Protein 9PMM (pdb70)

GO terms:
  GO:0005515 protein binding (F, IPI)
  GO:0003730 mRNA 3'-UTR binding (F, IDA)

Nearest PDB structures (foldseek):
  6pun-assembly2_C  TM=9.289E-01  e=3.480E-25  Caenorhabditis elegans
  3v71-assembly1_A  TM=9.379E-01  e=2.360E-24  Caenorhabditis elegans
  3q0o-assembly2_B  TM=8.577E-01  e=6.889E-13  Homo sapiens
  3bx2-assembly2_B  TM=8.841E-01  e=5.537E-11  Saccharomyces cerevisiae
  5ykh-assembly1_A  TM=5.245E-01  e=1.943E-12  Homo sapiens

B-factor: mean 30.26, std 12.67, range [11.92, 91.02]

Organism: Caenorhabditis elegans (NCBI:txid6239)

Secondary structure (DSSP, 8-state):
-HHHHHHHHHTT-HHHHHTSHHHHHHHHHSS-S-TT-HHHHHHHHHHHSSHHHHHHHHTSTTHHHHHHHHHHT--HHHHHHHHHHHHTTHHHHHHSTTHHHHHHHHHHHS-HHHHHHHHGGGTTS-HHHHHTSTTHHHHHHHHHHHS-GGGGHHHHHHHTSHHHHHHHHTSTTHHHHHHHHHHHHTS--TTS-HHHHHHHHHHHHHHHHHTHHHHHTSTTTHHHHHHHHTT-GGGHHHHHHHIIIIIHHHHHHHHTSTTHHHHHHHHHHHS-HHHHHHHHHHHHHS--SSTTT-SSTHHHHTTSTTHHHHHHHHHHHHHHHTT-SSHHHHHHHHHHHHHHHHHHHHTHHHHTTSHHHHHHHHHHHT-

Solvent-accessible surface area: 17732 Å² total; per-residue (Å²): 96,76,119,36,16,88,56,0,18,85,100,92,21,4,64,127,48,0,49,70,106,112,10,2,135,34,0,41,127,68,5,28,65,99,41,123,52,76,31,0,84,100,0,15,49,47,0,16,112,59,104,74,65,0,25,64,2,0,46,42,123,53,0,5,104,0,0,30,63,0,3,90,14,19,61,84,129,13,16,85,67,0,0,80,17,1,11,80,49,8,46,89,6,0,42,48,167,17,0,3,145,0,2,30,28,0,4,91,84,10,61,63,138,27,0,26,83,0,1,62,75,1,128,141,43,145,1,39,129,0,0,60,21,115,29,0,3,92,0,0,39,53,2,1,115,56,11,40,2,73,5,0,35,18,1,1,87,44,1,41,71,43,96,29,0,41,117,0,0,50,32,125,60,0,9,150,1,0,42,5,0,1,53,14,0,35,71,96,43,193,97,53,80,143,127,60,13,22,105,9,9,86,41,2,0,32,1,0,14,141,22,9,68,92,0,0,43,27,82,51,0,4,126,1,0,25,46,0,2,116,35,10,141,65,12,20,77,22,32,29,54,0,0,53,133,1,0,19,118,49,5,25,73,10,0,57,79,112,62,0,4,91,0,0,41,12,0,1,106,54,11,59,56,118,0,1,14,55,0,0,77,64,1,20,146,26,193,27,50,138,99,153,108,19,73,5,1,0,31,35,0,0,58,42,130,61,0,4,118,0,0,39,29,0,2,86,16,0,49,113,10,84,123,33,233,50,149,151,50,23,112,55,18,19,102,12,21,103,85,0,58,10,9,4,113,158,41,26,154,113,2,80,170,104,90,30,0,100,119,0,45,106,37,20,82,97,112

Sequence (367 aa):
DSVTLQDVLANDALVEFATDKNGCRFLQEHYPTENDNDVHQKLFRKLVEDRR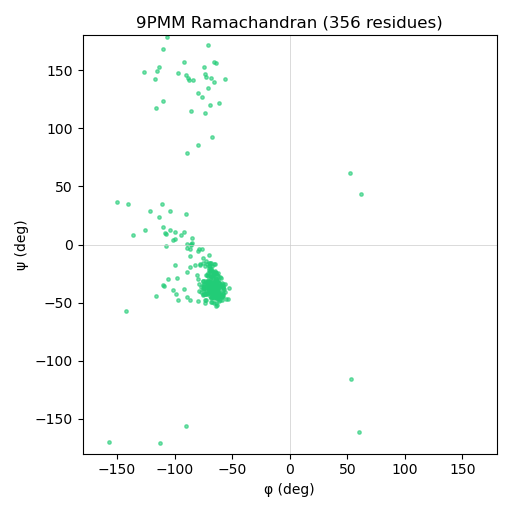AIFLSLCSNMFGNFFVQRVLECSNTEEQEILTEHLATDLYNLCLDKSACRVIQLAIQKLDVHLATRLSLELRDTHLVRLSIDQNGNHVIQKIVKTLPVSSWTFLVDFFADDDNLIHVCQDKYGCRVIQSSTVETLSTDQYAQCYQHRVILLRSLMAGVTRNCTQLASNEFANYVVQHVIKCGDALAVYRDIIIEQCLLQNLLSMSQEKYASHVVEVAFECCAPYRLVAEMMNEIFEGYIPHPDTNRDALDILLFHQYGNYVVQQMIQTCVLGQNARDQKQSEMYGMWLEKIHGRVMRNAHRLERFSSGKKIIEALQSM

Structure (mmCIF, N/CA/C/O backbone):
data_9PMM
#
_entry.id   9PMM
#
_cell.length_a   158.328
_cell.length_b   158.328
_cell.length_c   40.500
_cell.angle_alpha   90.000
_cell.angle_beta   90.000
_cell.angle_gamma   120.000
#
_symmetry.space_group_name_H-M   'P 61'
#
loop_
_entity.id
_entity.type
_entity.pdbx_description
1 polymer 'PUM-HD domain-containing protein'
2 polymer 'RNA I-1'
3 non-polymer GLYCEROL
4 water water
#
loop_
_atom_site.group_PDB
_atom_site.id
_atom_site.type_symbol
_atom_site.label_atom_id
_atom_site.label_alt_id
_atom_site.label_comp_id
_atom_site.label_asym_id
_atom_site.label_entity_id
_atom_site.label_seq_id
_atom_site.pdbx_PDB_ins_code
_atom_site.Cartn_x
_atom_site.Cartn_y
_atom_site.Cartn_z
_atom_site.occupancy
_atom_site.B_iso_or_equiv
_atom_site.auth_seq_id
_atom_site.auth_comp_id
_atom_site.auth_asym_id
_atom_site.auth_atom_id
_atom_site.pdbx_PDB_model_num
ATOM 1 N N . ASP A 1 10 ? -57.62586 9.24789 28.15999 1.000 52.41355 133 ASP A N 1
ATOM 2 C CA . ASP A 1 10 ? -57.48335 7.89294 28.67878 1.000 67.56194 133 ASP A CA 1
ATOM 3 C C . ASP A 1 10 ? -56.02052 7.54431 28.97502 1.000 73.93535 133 ASP A C 1
ATOM 4 O O . ASP A 1 10 ? -55.12262 7.81812 28.17102 1.000 66.13642 133 ASP A O 1
ATOM 9 N N . SER A 1 11 ? -55.79237 6.92566 30.13546 1.000 65.97123 134 SER A N 1
ATOM 10 C CA . SER A 1 11 ? -54.44457 6.60201 30.58139 1.000 66.86126 134 SER A CA 1
ATOM 11 C C . SER A 1 11 ? -53.95835 5.23707 30.11033 1.000 61.38529 134 SER A C 1
ATOM 12 O O . SER A 1 11 ? -52.74161 5.02922 30.04301 1.000 69.76704 134 SER A O 1
ATOM 15 N N . VAL A 1 12 ? -54.87006 4.30477 29.80550 1.000 65.68170 135 VAL A N 1
ATOM 16 C CA . VAL A 1 12 ? -54.47947 3.01937 29.22075 1.000 67.17911 135 VAL A CA 1
ATOM 17 C C . VAL A 1 12 ? -53.83222 3.24012 27.85989 1.000 66.00342 135 VAL A C 1
ATOM 18 O O . VAL A 1 12 ? -52.82163 2.60625 27.51765 1.000 62.29685 135 VAL A O 1
ATOM 22 N N . THR A 1 13 ? -54.37714 4.18540 27.08933 1.000 63.10765 136 THR A N 1
ATOM 23 C CA . THR A 1 13 ? -53.81455 4.52682 25.78885 1.000 60.45182 136 THR A CA 1
ATOM 24 C C . THR A 1 13 ? -52.43349 5.16016 25.92506 1.000 57.95330 136 THR A C 1
ATOM 25 O O . THR A 1 13 ? -51.51569 4.81702 25.16928 1.000 53.75906 136 THR A O 1
ATOM 29 N N . LEU A 1 14 ? -52.26123 6.05635 26.90662 1.000 62.23003 137 LEU A N 1
ATOM 30 C CA . LEU A 1 14 ? -50.96942 6.70696 27.12292 1.000 51.51390 137 LEU A CA 1
ATOM 31 C C . LEU A 1 14 ? -49.89970 5.71047 27.55409 1.000 60.97101 137 LEU A C 1
ATOM 32 O O . LEU A 1 14 ? -48.76500 5.76929 27.06829 1.000 52.76505 137 LEU A O 1
ATOM 37 N N . GLN A 1 15 ? -50.24540 4.77120 28.44114 1.000 61.95120 138 GLN A N 1
ATOM 38 C CA . GLN A 1 15 ? -49.25999 3.78518 28.87564 1.000 58.84059 138 GLN A CA 1
ATOM 39 C C . GLN A 1 15 ? -48.92777 2.78898 27.77083 1.000 58.37315 138 GLN A C 1
ATOM 40 O O . GLN A 1 15 ? -47.78768 2.31791 27.69331 1.000 49.33915 138 GLN A O 1
ATOM 46 N N . ASP A 1 16 ? -49.89675 2.47082 26.90380 1.000 62.09157 139 ASP A N 1
ATOM 47 C CA . ASP A 1 16 ? -49.62527 1.58605 25.77307 1.000 53.33310 139 ASP A CA 1
ATOM 48 C C . ASP A 1 16 ? -48.69889 2.25408 24.76270 1.000 58.88267 139 ASP A C 1
ATOM 49 O O . ASP A 1 16 ? -47.85229 1.58586 24.15398 1.000 58.13493 139 ASP A O 1
ATOM 54 N N . VAL A 1 17 ? -48.85652 3.56740 24.56233 1.000 53.32478 140 VAL A N 1
ATOM 55 C CA . VAL A 1 17 ? -47.91945 4.31924 23.73039 1.000 50.30984 140 VAL A CA 1
ATOM 56 C C . VAL A 1 17 ? -46.52940 4.30038 24.35890 1.000 56.72607 140 VAL A C 1
ATOM 57 O O . VAL A 1 17 ? -45.51827 4.10002 23.67076 1.000 50.51964 140 VAL A O 1
ATOM 61 N N . LEU A 1 18 ? -46.46606 4.43683 25.68629 1.000 54.24677 141 LEU A N 1
ATOM 62 C CA . LEU A 1 18 ? -45.18509 4.54840 26.37719 1.000 63.73655 141 LEU A CA 1
ATOM 63 C C . LEU A 1 18 ? -44.51098 3.19123 26.56746 1.000 61.39149 141 LEU A C 1
ATOM 64 O O . LEU A 1 18 ? -43.32083 3.03850 26.26915 1.000 62.00834 141 LEU A O 1
ATOM 69 N N . ALA A 1 19 ? -45.24717 2.19488 27.06977 1.000 57.54691 142 ALA A N 1
ATOM 70 C CA . ALA A 1 19 ? -44.61278 0.92196 27.40032 1.000 65.19377 142 ALA A CA 1
ATOM 71 C C . ALA A 1 19 ? -44.37441 0.05567 26.17276 1.000 64.65286 142 ALA A C 1
ATOM 72 O O . ALA A 1 19 ? -43.37099 -0.66485 26.11816 1.000 67.73970 142 ALA A O 1
ATOM 74 N N . ASN A 1 20 ? -45.26466 0.11535 25.18335 1.000 66.25001 143 ASN A N 1
ATOM 75 C CA . ASN A 1 20 ? -45.19777 -0.76347 24.02365 1.000 68.44513 143 ASN A CA 1
ATOM 76 C C . ASN A 1 20 ? -44.67523 -0.07225 22.76743 1.000 64.61439 143 ASN A C 1
ATOM 77 O O . ASN A 1 20 ? -44.82496 -0.63055 21.67337 1.000 57.82081 143 ASN A O 1
ATOM 82 N N . ASP A 1 21 ? -44.10139 1.13453 22.90411 1.000 53.58269 144 ASP A N 1
ATOM 83 C CA . ASP A 1 21 ? -43.36129 1.83237 21.84099 1.000 51.97089 144 ASP A CA 1
ATOM 84 C C . ASP A 1 21 ? -44.24092 2.13916 20.62649 1.000 45.92731 144 ASP A C 1
ATOM 85 O O . ASP A 1 21 ? -43.82796 1.96231 19.47883 1.000 48.03592 144 ASP A O 1
ATOM 90 N N . ALA A 1 22 ? -45.46476 2.60540 20.87405 1.000 41.62877 145 ALA A N 1
ATOM 91 C CA . ALA A 1 22 ? -46.44994 2.78484 19.81419 1.000 41.59163 145 ALA A CA 1
ATOM 92 C C . ALA A 1 22 ? -46.63926 4.24860 19.41616 1.000 39.74368 145 ALA A C 1
ATOM 93 O O . ALA A 1 22 ? -47.71890 4.63015 18.96037 1.000 35.45178 145 ALA A O 1
ATOM 95 N N . LEU A 1 23 ? -45.60346 5.07919 19.56258 1.000 39.61843 146 LEU A N 1
ATOM 96 C CA . LEU A 1 23 ? -45.78411 6.51174 19.32782 1.000 41.04468 146 LEU A CA 1
ATOM 97 C C . LEU A 1 23 ? -45.88501 6.83504 17.83908 1.000 33.22996 146 LEU A C 1
ATOM 98 O O . LEU A 1 23 ? -46.68242 7.69806 17.44338 1.000 29.51071 146 LEU A O 1
ATOM 103 N N . VAL A 1 24 ? -45.09406 6.14065 17.01211 1.000 29.57877 147 VAL A N 1
ATOM 104 C CA . VAL A 1 24 ? -45.11480 6.34361 15.56303 1.000 32.07237 147 VAL A CA 1
ATOM 105 C C . VAL A 1 24 ? -46.47082 5.96158 14.98717 1.000 32.01073 147 VAL A C 1
ATOM 106 O O . VAL A 1 24 ? -46.98788 6.63110 14.08318 1.000 35.31758 147 VAL A O 1
ATOM 110 N N . GLU A 1 25 ? -47.08550 4.90685 15.53016 1.000 36.81793 148 GLU A N 1
ATOM 111 C CA . GLU A 1 25 ? -48.38283 4.45997 15.03280 1.000 36.69037 148 GLU A CA 1
ATOM 112 C C . GLU A 1 25 ? -49.46533 5.49977 15.28638 1.000 29.37155 148 GLU A C 1
ATOM 113 O O . GLU A 1 25 ? -50.29901 5.76065 14.41225 1.000 31.87760 148 GLU A O 1
ATOM 119 N N . PHE A 1 26 ? -49.44236 6.12958 16.45817 1.000 29.55459 149 PHE A N 1
ATOM 120 C CA . PHE A 1 26 ? -50.44170 7.14411 16.77420 1.000 30.86533 149 PHE A CA 1
ATOM 121 C C . PHE A 1 26 ? -50.16462 8.45234 16.04328 1.000 35.73583 149 PHE A C 1
ATOM 122 O O . PHE A 1 26 ? -51.09072 9.07349 15.51119 1.000 32.35881 149 PHE A O 1
ATOM 130 N N . ALA A 1 27 ? -48.89596 8.87408 15.99759 1.000 33.18273 150 ALA A N 1
ATOM 131 C CA . ALA A 1 27 ? -48.56762 10.18845 15.45949 1.000 29.45840 150 ALA A CA 1
ATOM 132 C C . ALA A 1 27 ? -48.75241 10.25314 13.94446 1.000 30.86284 150 ALA A C 1
ATOM 133 O O . ALA A 1 27 ? -49.03942 11.32845 13.41177 1.000 32.69308 150 ALA A O 1
ATOM 135 N N . THR A 1 28 ? -48.63281 9.12583 13.23874 1.000 30.19485 151 THR A N 1
ATOM 136 C CA . THR A 1 28 ? -48.84474 9.09982 11.79549 1.000 25.06387 151 THR A CA 1
ATOM 137 C C . THR A 1 28 ? -50.27847 8.76919 11.42177 1.000 29.63505 151 THR A C 1
ATOM 138 O O . THR A 1 28 ? -50.56487 8.52370 10.24877 1.000 30.17293 151 THR A O 1
ATOM 142 N N . ASP A 1 29 ? -51.17817 8.76196 12.38596 1.000 32.28891 152 ASP A N 1
ATOM 143 C CA . ASP A 1 29 ? -52.59613 8.57431 12.14823 1.000 33.46888 152 ASP A CA 1
ATOM 144 C C . ASP A 1 29 ? -53.29784 9.84780 12.58807 1.000 31.11415 152 ASP A C 1
ATOM 145 O O . ASP A 1 29 ? -52.89725 10.45357 13.58537 1.000 31.60275 152 ASP A O 1
ATOM 150 N N . LYS A 1 30 ? -54.33488 10.25625 11.84623 1.000 30.34926 153 LYS A N 1
ATOM 151 C CA . LYS A 1 30 ? -54.94794 11.56200 12.08666 1.000 33.88781 153 LYS A CA 1
ATOM 152 C C . LYS A 1 30 ? -55.62362 11.62560 13.45241 1.000 34.42331 153 LYS A C 1
ATOM 153 O O . LYS A 1 30 ? -55.35657 12.53950 14.24122 1.000 37.50647 153 LYS A O 1
ATOM 159 N N . ASN A 1 31 ? -56.46457 10.63912 13.77197 1.000 37.02548 154 ASN A N 1
ATOM 160 C CA . ASN A 1 31 ? -57.12754 10.64506 15.07100 1.000 35.82012 154 ASN A CA 1
ATOM 161 C C . ASN A 1 31 ? -56.18625 10.24626 16.19865 1.000 33.82239 154 ASN A C 1
ATOM 162 O O . ASN A 1 31 ? -56.34079 10.73403 17.32576 1.000 37.13454 154 ASN A O 1
ATOM 167 N N . GLY A 1 32 ? -55.21128 9.37875 15.91924 1.000 33.15977 155 GLY A N 1
ATOM 168 C CA . GLY A 1 32 ? -54.20915 9.06369 16.92441 1.000 34.58838 155 GLY A CA 1
ATOM 169 C C . GLY A 1 32 ? -53.35147 10.26057 17.28555 1.000 32.59075 155 GLY A C 1
ATOM 170 O O . GLY A 1 32 ? -53.00045 10.45570 18.45462 1.000 33.12231 155 GLY A O 1
ATOM 171 N N . CYS A 1 33 ? -53.02636 11.09708 16.29506 1.000 34.60367 156 CYS A N 1
ATOM 172 C CA . CYS A 1 33 ? -52.21848 12.27428 16.58752 1.000 31.18001 156 CYS A CA 1
ATOM 173 C C . CYS A 1 33 ? -53.02974 13.36201 17.27821 1.000 32.34393 156 CYS A C 1
ATOM 174 O O . CYS A 1 33 ? -52.49062 14.07580 18.13345 1.000 33.59427 156 CYS A O 1
ATOM 177 N N . ARG A 1 34 ? -54.31442 13.50312 16.92450 1.000 29.81768 157 ARG A N 1
ATOM 178 C CA . ARG A 1 34 ? -55.19571 14.41303 17.65423 1.000 35.00720 157 ARG A CA 1
ATOM 179 C C . ARG A 1 34 ? -55.33684 14.00583 19.11463 1.000 39.31239 157 ARG A C 1
ATOM 180 O O . ARG A 1 34 ? -55.47583 14.87167 19.98385 1.000 41.24389 157 ARG A O 1
ATOM 188 N N . PHE A 1 35 ? -55.29153 12.69856 19.40150 1.000 45.25650 158 PHE A N 1
ATOM 189 C CA . PHE A 1 35 ? -55.26322 12.24268 20.78682 1.000 39.90675 158 PHE A CA 1
ATOM 190 C C . PHE A 1 35 ? -53.98348 12.68146 21.48200 1.000 40.21326 158 PHE A C 1
ATOM 191 O O . PHE A 1 35 ? -54.02199 13.13213 22.63266 1.000 43.74658 158 PHE A O 1
ATOM 199 N N . LEU A 1 36 ? -52.83751 12.52861 20.80708 1.000 37.54826 159 LEU A N 1
ATOM 200 C CA . LEU A 1 36 ? -51.55180 12.85247 21.42018 1.000 32.63909 159 LEU A CA 1
ATOM 201 C C . LEU A 1 36 ? -51.42467 14.33919 21.72836 1.000 42.37722 159 LEU A C 1
ATOM 202 O O . LEU A 1 36 ? -50.82021 14.70282 22.73876 1.000 44.05091 159 LEU A O 1
ATOM 207 N N . GLN A 1 37 ? -52.00253 15.20467 20.88887 1.000 41.53003 160 GLN A N 1
ATOM 208 C CA . GLN A 1 37 ? -51.92482 16.64287 21.12935 1.000 41.32479 160 GLN A CA 1
ATOM 209 C C . GLN A 1 37 ? -52.79016 17.05729 22.30978 1.000 46.33603 160 GLN A C 1
ATOM 210 O O . GLN A 1 37 ? -52.42059 17.95836 23.07175 1.000 45.31696 160 GLN A O 1
ATOM 216 N N . GLU A 1 38 ? -53.94416 16.41094 22.47586 1.000 49.95632 161 GLU A N 1
ATOM 217 C CA . GLU A 1 38 ? -54.87505 16.79618 23.52916 1.000 50.66989 161 GLU A CA 1
ATOM 218 C C . GLU A 1 38 ? -54.48271 16.22962 24.88837 1.000 49.20099 161 GLU A C 1
ATOM 219 O O . GLU A 1 38 ? -54.81472 16.82395 25.91898 1.000 62.42045 161 GLU A O 1
ATOM 225 N N . HIS A 1 39 ? -53.77086 15.10505 24.91953 1.000 47.19405 162 HIS A N 1
ATOM 226 C CA . HIS A 1 39 ? -53.44305 14.43121 26.16843 1.000 45.91229 162 HIS A CA 1
ATOM 227 C C . HIS A 1 39 ? -51.95889 14.52250 26.49986 1.000 54.39345 162 HIS A C 1
ATOM 228 O O . HIS A 1 39 ? -51.46564 13.77773 27.35458 1.000 55.21906 162 HIS A O 1
ATOM 235 N N . TYR A 1 40 ? -51.23980 15.42205 25.83408 1.000 47.58661 163 TYR A N 1
ATOM 236 C CA . TYR A 1 40 ? -49.87078 15.74596 26.20406 1.000 41.92761 163 TYR A CA 1
ATOM 237 C C . TYR A 1 40 ? -49.91510 16.81635 27.28488 1.000 48.42266 163 TYR A C 1
ATOM 238 O O . TYR A 1 40 ? -50.41472 17.91974 27.02261 1.000 54.29127 163 TYR A O 1
ATOM 247 N N . PRO A 1 41 ? -49.46555 16.53383 28.50785 1.000 49.12696 164 PRO A N 1
ATOM 248 C CA . PRO A 1 41 ? -49.53495 17.55332 29.56361 1.000 47.55169 164 PRO A CA 1
ATOM 249 C C . PRO A 1 41 ? -48.52460 18.65916 29.30333 1.000 48.69797 164 PRO A C 1
ATOM 250 O O . PRO A 1 41 ? -47.36884 18.39837 28.95862 1.000 49.37980 164 PRO A O 1
ATOM 254 N N . THR A 1 42 ? -48.98077 19.90243 29.45695 1.000 45.67343 165 THR A N 1
ATOM 255 C CA . THR A 1 42 ? -48.12255 21.05259 29.22202 1.000 44.73537 165 THR A CA 1
ATOM 256 C C . THR A 1 42 ? -47.03042 21.18841 30.27603 1.000 52.00456 165 THR A C 1
ATOM 257 O O . THR A 1 42 ? -45.98988 21.79531 29.99708 1.000 53.33642 165 THR A O 1
ATOM 261 N N . GLU A 1 43 ? -47.22893 20.61887 31.46202 1.000 45.55885 166 GLU A N 1
ATOM 262 C CA . GLU A 1 43 ? -46.28230 20.78627 32.55588 1.000 48.69788 166 GLU A CA 1
ATOM 263 C C . GLU A 1 43 ? -45.05498 19.91412 32.32762 1.000 45.02070 166 GLU A C 1
ATOM 264 O O . GLU A 1 43 ? -45.16537 18.70277 32.11833 1.000 41.86616 166 GLU A O 1
ATOM 270 N N . ASN A 1 44 ? -43.88094 20.53807 32.37392 1.000 41.20344 167 ASN A N 1
ATOM 271 C CA . ASN A 1 44 ? -42.64836 19.82468 32.07545 1.000 49.20464 167 ASN A CA 1
ATOM 272 C C . ASN A 1 44 ? -42.23209 18.87011 33.19051 1.000 51.75942 167 ASN A C 1
ATOM 273 O O . ASN A 1 44 ? -41.42812 17.96681 32.93970 1.000 48.06371 167 ASN A O 1
ATOM 278 N N . ASP A 1 45 ? -42.76033 19.03678 34.40486 1.000 54.77797 168 ASP A N 1
ATOM 279 C CA . ASP A 1 45 ? -42.48262 18.11542 35.50192 1.000 56.03573 168 ASP A CA 1
ATOM 280 C C . ASP A 1 45 ? -43.46939 16.95278 35.56297 1.000 55.26848 168 ASP A C 1
ATOM 281 O O . ASP A 1 45 ? -43.31908 16.07153 36.41623 1.000 59.53964 168 ASP A O 1
ATOM 286 N N . ASN A 1 46 ? -44.46677 16.93582 34.68415 1.000 49.97461 169 ASN A N 1
ATOM 287 C CA . ASN A 1 46 ? -45.39278 15.81736 34.59703 1.000 43.84541 169 ASN A CA 1
ATOM 288 C C . ASN A 1 46 ? -44.67611 14.58080 34.05734 1.000 53.37921 169 ASN A C 1
ATOM 289 O O . ASN A 1 46 ? -43.81263 14.67495 33.18090 1.000 49.35535 169 ASN A O 1
ATOM 294 N N . ASP A 1 47 ? -45.04421 13.41008 34.58305 1.000 53.71244 170 ASP A N 1
ATOM 295 C CA . ASP A 1 47 ? -44.32810 12.18515 34.23344 1.000 53.33805 170 ASP A CA 1
ATOM 296 C C . ASP A 1 47 ? -44.72221 11.66641 32.85359 1.000 49.97568 170 ASP A C 1
ATOM 297 O O . ASP A 1 47 ? -43.87618 11.12890 32.12952 1.000 45.39745 170 ASP A O 1
ATOM 302 N N . VAL A 1 48 ? -45.99853 11.80998 32.48233 1.000 50.70863 171 VAL A N 1
ATOM 303 C CA . VAL A 1 48 ? -46.45377 11.39508 31.15832 1.000 45.33039 171 VAL A CA 1
ATOM 304 C C . VAL A 1 48 ? -45.85348 12.29557 30.08338 1.000 46.00718 171 VAL A C 1
ATOM 305 O O . VAL A 1 48 ? -45.44531 11.81981 29.01499 1.000 46.27559 171 VAL A O 1
ATOM 309 N N . HIS A 1 49 ? -45.78656 13.60454 30.36296 1.000 42.96513 172 HIS A N 1
ATOM 310 C CA . HIS A 1 49 ? -45.10784 14.57157 29.49758 1.000 43.10503 172 HIS A CA 1
ATOM 311 C C . HIS A 1 49 ? -43.65882 14.16810 29.24440 1.000 44.22602 172 HIS A C 1
ATOM 312 O O . HIS A 1 49 ? -43.19370 14.16455 28.09699 1.000 37.05202 172 HIS A O 1
ATOM 319 N N . GLN A 1 50 ? -42.94258 13.79662 30.30930 1.000 43.92225 173 GLN A N 1
ATOM 320 C CA . GLN A 1 50 ? -41.51286 13.52980 30.20212 1.000 38.78033 173 GLN A CA 1
ATOM 321 C C . GLN A 1 50 ? -41.22874 12.26016 29.41562 1.000 40.42320 173 GLN A C 1
ATOM 322 O O . GLN A 1 50 ? -40.28253 12.21570 28.62104 1.000 42.45518 173 GLN A O 1
ATOM 328 N N . LYS A 1 51 ? -42.03509 11.22257 29.61625 1.000 43.44739 174 LYS A N 1
ATOM 329 C CA . LYS A 1 51 ? -41.77560 9.96065 28.93814 1.000 44.53690 174 LYS A CA 1
ATOM 330 C C . LYS A 1 51 ? -42.16070 10.03094 27.46536 1.000 39.42661 174 LYS A C 1
ATOM 331 O O . LYS A 1 51 ? -41.48113 9.43769 26.61781 1.000 36.29182 174 LYS A O 1
ATOM 337 N N . LEU A 1 52 ? -43.24159 10.75522 27.15184 1.000 38.21851 175 LEU A N 1
ATOM 338 C CA . LEU A 1 52 ? -43.64984 10.94460 25.76176 1.000 38.60141 175 LEU A CA 1
ATOM 339 C C . LEU A 1 52 ? -42.64671 11.80004 24.99927 1.000 37.70179 175 LEU A C 1
ATOM 340 O O . LEU A 1 52 ? -42.35703 11.52521 23.82692 1.000 39.54710 175 LEU A O 1
ATOM 345 N N . PHE A 1 53 ? -42.12614 12.85091 25.64612 1.000 35.87711 176 PHE A N 1
ATOM 346 C CA . PHE A 1 53 ? -41.06178 13.64814 25.04851 1.000 35.18790 176 PHE A CA 1
ATOM 347 C C . PHE A 1 53 ? -39.83209 12.80023 24.77981 1.000 35.53689 176 PHE A C 1
ATOM 348 O O . PHE A 1 53 ? -39.20415 12.93152 23.72161 1.000 29.76797 176 PHE A O 1
ATOM 356 N N . ARG A 1 54 ? -39.46597 11.93952 25.73734 1.000 33.77606 177 ARG A N 1
ATOM 357 C CA . ARG A 1 54 ? -38.27548 11.11217 25.57853 1.000 33.55219 177 ARG A CA 1
ATOM 358 C C . ARG A 1 54 ? -38.46406 10.10210 24.45648 1.000 32.90546 177 ARG A C 1
ATOM 359 O O . ARG A 1 54 ? -37.53392 9.84559 23.68938 1.000 37.83376 177 ARG A O 1
ATOM 361 N N . LYS A 1 55 ? -39.67723 9.55709 24.32069 1.000 32.45611 178 LYS A N 1
ATOM 362 C CA . LYS A 1 55 ? -39.97890 8.64986 23.21916 1.000 38.69081 178 LYS A CA 1
ATOM 363 C C . LYS A 1 55 ? -39.89862 9.35429 21.86907 1.000 40.47810 178 LYS A C 1
ATOM 364 O O . LYS A 1 55 ? -39.48716 8.74220 20.87561 1.000 30.01765 178 LYS A O 1
ATOM 370 N N . LEU A 1 56 ? -40.26066 10.64134 21.82259 1.000 31.20784 179 LEU A N 1
ATOM 371 C CA . LEU A 1 56 ? -40.23375 11.38678 20.56711 1.000 28.32266 179 LEU A CA 1
ATOM 372 C C . LEU A 1 56 ? -38.80736 11.65824 20.10083 1.000 32.20970 179 LEU A C 1
ATOM 373 O O . LEU A 1 56 ? -38.52243 11.60496 18.89807 1.000 29.34149 179 LEU A O 1
ATOM 378 N N . VAL A 1 57 ? -37.89432 11.93186 21.03306 1.000 31.06640 180 VAL A N 1
ATOM 379 C CA . VAL A 1 57 ? -36.57154 12.44561 20.69580 1.000 30.63292 180 VAL A CA 1
ATOM 380 C C . VAL A 1 57 ? -35.46364 11.42372 20.87840 1.000 35.15017 180 VAL A C 1
ATOM 381 O O . VAL A 1 57 ? -34.29920 11.75189 20.59906 1.000 35.54185 180 VAL A O 1
ATOM 385 N N . GLU A 1 58 ? -35.77165 10.20041 21.34186 1.000 35.34810 181 GLU A N 1
ATOM 386 C CA . GLU A 1 58 ? -34.71357 9.21802 21.59289 1.000 38.02071 181 GLU A CA 1
ATOM 387 C C . GLU A 1 58 ? -34.04413 8.75828 20.30346 1.000 36.85795 181 GLU A C 1
ATOM 388 O O . GLU A 1 58 ? -32.83704 8.50370 20.29673 1.000 43.20127 181 GLU A O 1
ATOM 394 N N . ASP A 1 59 ? -34.79509 8.67751 19.20906 1.000 36.98293 182 ASP A N 1
ATOM 395 C CA . ASP A 1 59 ? -34.28561 8.26073 17.90959 1.000 42.08718 182 ASP A CA 1
ATOM 396 C C . ASP A 1 59 ? -34.35148 9.46786 16.98553 1.000 39.62435 182 ASP A C 1
ATOM 397 O O . ASP A 1 59 ? -35.44250 9.99440 16.73494 1.000 42.18647 182 ASP A O 1
ATOM 402 N N A ARG A 1 60 ? -33.18643 9.89416 16.48398 0.568 38.26141 183 ARG A N 1
ATOM 403 N N B ARG A 1 60 ? -33.18744 9.89236 16.47714 0.432 38.24320 183 ARG A N 1
ATOM 404 C CA A ARG A 1 60 ? -33.11746 11.08076 15.63519 0.568 36.76561 183 ARG A CA 1
ATOM 405 C CA B ARG A 1 60 ? -33.12222 11.08345 15.63254 0.432 36.70020 183 ARG A CA 1
ATOM 406 C C A ARG A 1 60 ? -33.82941 10.85959 14.30505 0.568 35.61515 183 ARG A C 1
ATOM 407 C C B ARG A 1 60 ? -33.82373 10.86329 14.29794 0.432 35.67860 183 ARG A C 1
ATOM 408 O O A ARG A 1 60 ? -34.57499 11.73347 13.84543 0.568 35.23663 183 ARG A O 1
ATOM 409 O O B ARG A 1 60 ? -34.54113 11.74889 13.81855 0.432 35.35082 183 ARG A O 1
ATOM 424 N N . ALA A 1 61 ? -33.63926 9.68705 13.68955 1.000 31.95667 184 ALA A N 1
ATOM 425 C CA . ALA A 1 61 ? -34.26351 9.41767 12.39532 1.000 37.09673 184 ALA A CA 1
ATOM 426 C C . ALA A 1 61 ? -35.77718 9.26538 12.50885 1.000 38.49707 184 ALA A C 1
ATOM 427 O O . ALA A 1 61 ? -36.50637 9.61731 11.57236 1.000 38.06821 184 ALA A O 1
ATOM 429 N N . ILE A 1 62 ? -36.26446 8.77305 13.64844 1.000 30.81909 185 ILE A N 1
ATOM 430 C CA . ILE A 1 62 ? -37.70489 8.67691 13.86221 1.000 34.09713 185 ILE A CA 1
ATOM 431 C C . ILE A 1 62 ? -38.30061 10.06011 14.10458 1.000 31.82527 185 ILE A C 1
ATOM 432 O O . ILE A 1 62 ? -39.37463 10.38640 13.57507 1.000 27.77061 185 ILE A O 1
ATOM 437 N N . PHE A 1 63 ? -37.60337 10.89221 14.89568 1.000 26.44149 186 PHE A N 1
ATOM 438 C CA . PHE A 1 63 ? -38.04063 12.26487 15.15400 1.000 30.11077 186 PHE A CA 1
ATOM 439 C C . PHE A 1 63 ? -38.17851 13.05906 13.86311 1.000 29.07818 186 PHE A C 1
ATOM 440 O O . PHE A 1 63 ? -39.18413 13.74696 13.65625 1.000 26.60743 186 PHE A O 1
ATOM 448 N N . LEU A 1 64 ? -37.19407 12.93843 12.97035 1.000 23.48611 187 LEU A N 1
ATOM 449 C CA . LEU A 1 64 ? -37.21656 13.69034 11.72605 1.000 25.50965 187 LEU A CA 1
ATOM 450 C C . LEU A 1 64 ? -38.28499 13.17525 10.77330 1.000 30.07935 187 LEU A C 1
ATOM 451 O O . LEU A 1 64 ? -38.85877 13.96340 10.01733 1.000 28.54866 187 LEU A O 1
ATOM 456 N N . SER A 1 65 ? -38.58238 11.87124 10.80216 1.000 28.76032 188 SER A N 1
ATOM 457 C CA . SER A 1 65 ? -39.65239 11.34742 9.95499 1.000 26.27449 188 SER A CA 1
ATOM 458 C C . SER A 1 65 ? -41.02000 11.81685 10.42523 1.000 24.20866 188 SER A C 1
ATOM 459 O O . SER A 1 65 ? -41.92253 12.00546 9.60243 1.000 25.57420 188 SER A O 1
ATOM 462 N N . LEU A 1 66 ? -41.18674 12.02386 11.73639 1.000 23.96027 189 LEU A N 1
ATOM 463 C CA . LEU A 1 66 ? -42.45275 12.53429 12.25036 1.000 23.89125 189 LEU A CA 1
ATOM 464 C C . LEU A 1 66 ? -42.62839 14.01794 11.94828 1.000 24.53920 189 LEU A C 1
ATOM 465 O O . LEU A 1 66 ? -43.75896 14.46594 11.74371 1.000 22.46575 189 LEU A O 1
ATOM 470 N N . CYS A 1 67 ? -41.53162 14.78843 11.94625 1.000 25.48424 190 CYS A N 1
ATOM 471 C CA . CYS A 1 67 ? -41.56817 16.17639 11.48253 1.000 26.76421 190 CYS A CA 1
ATOM 472 C C . CYS A 1 67 ? -42.06496 16.26690 10.04295 1.000 25.10012 190 CYS A C 1
ATOM 473 O O . CYS A 1 67 ? -42.85055 17.15719 9.70653 1.000 23.26589 190 CYS A O 1
ATOM 476 N N . SER A 1 68 ? -41.64921 15.33149 9.19078 1.000 26.88369 191 SER A N 1
ATOM 477 C CA . SER A 1 68 ? -42.04732 15.30591 7.78710 1.000 24.18259 191 SER A CA 1
ATOM 478 C C . SER A 1 68 ? -43.37052 14.59947 7.54108 1.000 28.20915 191 SER A C 1
ATOM 479 O O . SER A 1 68 ? -43.79597 14.50092 6.38659 1.000 28.07855 191 SER A O 1
ATOM 482 N N . ASN A 1 69 ? -44.02706 14.09475 8.57346 1.000 28.18209 192 ASN A N 1
ATOM 483 C CA . ASN A 1 69 ? -45.27083 13.37329 8.37464 1.000 26.22632 192 ASN A CA 1
ATOM 484 C C . ASN A 1 69 ? -46.43689 14.34890 8.38603 1.000 24.51532 192 ASN A C 1
ATOM 485 O O . ASN A 1 69 ? -46.45734 15.30020 9.17274 1.000 24.74975 192 ASN A O 1
ATOM 490 N N . MET A 1 70 ? -47.40838 14.07932 7.50875 1.000 25.76765 193 MET A N 1
ATOM 491 C CA . MET A 1 70 ? -48.58154 14.92783 7.31829 1.000 28.51208 193 MET A CA 1
ATOM 492 C C . MET A 1 70 ? -49.37652 15.12050 8.60192 1.000 29.75406 193 MET A C 1
ATOM 493 O O . MET A 1 70 ? -49.92059 16.20691 8.84159 1.000 30.66727 193 MET A O 1
ATOM 498 N N . PHE A 1 71 ? -49.42907 14.10561 9.45809 1.000 29.99642 194 PHE A N 1
ATOM 499 C CA . PHE A 1 71 ? -50.05548 14.28322 10.75830 1.000 26.83157 194 PHE A CA 1
ATOM 500 C C . PHE A 1 71 ? -49.06339 14.37924 11.89992 1.000 23.77129 194 PHE A C 1
ATOM 501 O O . PHE A 1 71 ? -49.34066 15.08538 12.86802 1.000 26.00770 194 PHE A O 1
ATOM 509 N N . GLY A 1 72 ? -47.90213 13.72491 11.78430 1.000 24.53181 195 GLY A N 1
ATOM 510 C CA . GLY A 1 72 ? -46.92665 13.72836 12.86221 1.000 25.01911 195 GLY A CA 1
ATOM 511 C C . GLY A 1 72 ? -46.37907 15.10022 13.19307 1.000 26.17734 195 GLY A C 1
ATOM 512 O O . GLY A 1 72 ? -45.98180 15.34820 14.33722 1.000 27.74552 195 GLY A O 1
ATOM 513 N N . ASN A 1 73 ? -46.37344 16.01594 12.20964 1.000 23.92837 196 ASN A N 1
ATOM 514 C CA . ASN A 1 73 ? -45.78856 17.33666 12.42753 1.000 24.79087 196 ASN A CA 1
ATOM 515 C C . ASN A 1 73 ? -46.60932 18.16688 13.40886 1.000 24.18359 196 ASN A C 1
ATOM 516 O O . ASN A 1 73 ? -46.05292 19.03043 14.09577 1.000 26.34049 196 ASN A O 1
ATOM 521 N N . PHE A 1 74 ? -47.91666 17.90516 13.51196 1.000 21.98578 197 PHE A N 1
ATOM 522 C CA . PHE A 1 74 ? -48.73760 18.62476 14.48303 1.000 29.01684 197 PHE A CA 1
ATOM 523 C C . PHE A 1 74 ? -48.41310 18.21761 15.91300 1.000 30.15795 197 PHE A C 1
ATOM 524 O O . PHE A 1 74 ? -48.50499 19.05013 16.82391 1.000 29.57991 197 PHE A O 1
ATOM 532 N N . PHE A 1 75 ? -48.02004 16.95671 16.12984 1.000 26.38900 198 PHE A N 1
ATOM 533 C CA . PHE A 1 75 ? -47.60158 16.55078 17.46758 1.000 26.76947 198 PHE A CA 1
ATOM 534 C C . PHE A 1 75 ? -46.27941 17.20039 17.85457 1.000 26.83511 198 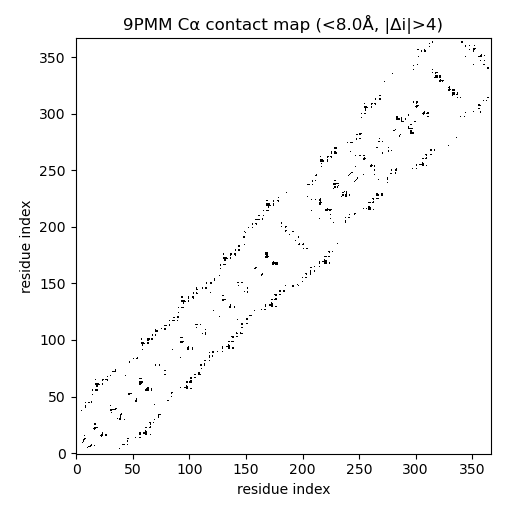PHE A C 1
ATOM 535 O O . PHE A 1 75 ? -46.13948 17.68956 18.98423 1.000 27.64413 198 PHE A O 1
ATOM 543 N N . VAL A 1 76 ? -45.30418 17.21291 16.93010 1.000 23.47897 199 VAL A N 1
ATOM 544 C CA . VAL A 1 76 ? -44.02772 17.89558 17.15886 1.000 30.52500 199 VAL A CA 1
ATOM 545 C C . VAL A 1 76 ? -44.24531 19.37924 17.44416 1.000 29.57105 199 VAL A C 1
ATOM 546 O O . VAL A 1 76 ? -43.56328 19.96296 18.29513 1.000 26.52143 199 VAL A O 1
ATOM 550 N N . GLN A 1 77 ? -45.24217 19.98719 16.79739 1.000 25.90761 200 GLN A N 1
ATOM 551 C CA . GLN A 1 77 ? -45.57596 21.37987 17.07153 1.000 32.38884 200 GLN A CA 1
ATOM 552 C C . GLN A 1 77 ? -46.13688 21.56021 18.47918 1.000 31.19343 200 GLN A C 1
ATOM 553 O O . GLN A 1 77 ? -45.79259 22.53416 19.15966 1.000 31.88319 200 GLN A O 1
ATOM 559 N N . ARG A 1 78 ? -46.98462 20.62598 18.93829 1.000 30.37693 201 ARG A N 1
ATOM 560 C CA . ARG A 1 78 ? -47.51889 20.69731 20.30028 1.000 31.94927 201 ARG A CA 1
ATOM 561 C C . ARG A 1 78 ? -46.41453 20.54620 21.34350 1.000 29.43767 201 ARG A C 1
ATOM 562 O O . ARG A 1 78 ? -46.43440 21.22157 22.37905 1.000 30.98109 201 ARG A O 1
ATOM 570 N N . VAL A 1 79 ? -45.43011 19.69075 21.06927 1.000 25.34253 202 VAL A N 1
ATOM 571 C CA . VAL A 1 79 ? -44.29017 19.53065 21.96588 1.000 27.60848 202 VAL A CA 1
ATOM 572 C C . VAL A 1 79 ? -43.45503 20.81016 22.01249 1.000 35.46424 202 VAL A C 1
ATOM 573 O O . VAL A 1 79 ? -42.96786 21.20915 23.08058 1.000 32.24275 202 VAL A O 1
ATOM 577 N N . LEU A 1 80 ? -43.32096 21.49644 20.86831 1.000 28.60189 203 LEU A N 1
ATOM 578 C CA . LEU A 1 80 ? -42.61359 22.77595 20.82777 1.000 31.06053 203 LEU A CA 1
ATOM 579 C C . LEU A 1 80 ? -43.32154 23.83714 21.65917 1.000 30.14484 203 LEU A C 1
ATOM 580 O O . LEU A 1 80 ? -42.66866 24.59318 22.38838 1.000 28.07287 203 LEU A O 1
ATOM 585 N N . GLU A 1 81 ? -44.65887 23.88276 21.57819 1.000 26.32191 204 GLU A N 1
ATOM 586 C CA . GLU A 1 81 ? -45.45146 24.87103 22.30871 1.000 35.67512 204 GLU A CA 1
ATOM 587 C C . GLU A 1 81 ? -45.30433 24.74236 23.82163 1.000 35.23027 204 GLU A C 1
ATOM 588 O O . GLU A 1 81 ? -45.35938 25.75297 24.53022 1.000 37.46963 204 GLU A O 1
ATOM 594 N N . CYS A 1 82 ? -45.10364 23.52495 24.33267 1.000 39.96169 205 CYS A N 1
ATOM 595 C CA . CYS A 1 82 ? -44.98280 23.28258 25.76679 1.000 30.51600 205 CYS A CA 1
ATOM 596 C C . CYS A 1 82 ? -43.53919 23.13439 26.22444 1.000 40.39054 205 CYS A C 1
ATOM 597 O O . CYS A 1 82 ? -43.30361 22.82769 27.39719 1.000 42.24681 205 CYS A O 1
ATOM 600 N N . SER A 1 83 ? -42.57399 23.33743 25.33520 1.000 31.74793 206 SER A N 1
ATOM 601 C CA . SER A 1 83 ? -41.18651 23.02294 25.63883 1.000 34.85253 206 SER A CA 1
ATOM 602 C C . SER A 1 83 ? -40.57220 24.04235 26.59171 1.000 37.90530 206 SER A C 1
ATOM 603 O O . SER A 1 83 ? -40.99020 25.20049 26.65189 1.000 40.98465 206 SER A O 1
ATOM 606 N N . ASN A 1 84 ? -39.57884 23.59048 27.35275 1.000 36.94295 207 ASN A N 1
ATOM 607 C CA . ASN A 1 84 ? -38.72389 24.47036 28.12985 1.000 37.47469 207 ASN A CA 1
ATOM 608 C C . ASN A 1 84 ? -37.32227 24.41315 27.53548 1.000 36.41186 207 ASN A C 1
ATOM 609 O O . ASN A 1 84 ? -37.11482 23.79348 26.48989 1.000 34.70792 207 ASN A O 1
ATOM 614 N N . THR A 1 85 ? -36.35621 25.01240 28.24041 1.000 31.42479 208 THR A N 1
ATOM 615 C CA . THR A 1 85 ? -35.01516 25.19746 27.68715 1.000 39.32331 208 THR A CA 1
ATOM 616 C C . THR A 1 85 ? -34.30577 23.86959 27.43767 1.000 39.60684 208 THR A C 1
ATOM 617 O O . THR A 1 85 ? -33.70057 23.67621 26.37556 1.000 38.23107 208 THR A O 1
ATOM 621 N N . GLU A 1 86 ? -34.39677 22.93562 28.39193 1.000 39.61756 209 GLU A N 1
ATOM 622 C CA . GLU A 1 86 ? -33.73007 21.64213 28.25196 1.000 42.34850 209 GLU A CA 1
ATOM 623 C C . GLU A 1 86 ? -34.33216 20.82272 27.11102 1.000 38.37891 209 GLU A C 1
ATOM 624 O O . GLU A 1 86 ? -33.60162 20.17135 26.35334 1.000 37.23758 209 GLU A O 1
ATOM 630 N N . GLU A 1 87 ? -35.65867 20.86859 26.95971 1.000 33.14574 210 GLU A N 1
ATOM 631 C CA . GLU A 1 87 ? -36.30588 20.21192 25.82929 1.000 35.12991 210 GLU A CA 1
ATOM 632 C C . GLU A 1 87 ? -35.94732 20.89325 24.51235 1.000 35.73562 210 GLU A C 1
ATOM 633 O O . GLU A 1 87 ? -35.69236 20.21523 23.50832 1.000 33.67680 210 GLU A O 1
ATOM 639 N N . GLN A 1 88 ? -35.88484 22.23075 24.51181 1.000 32.17037 211 GLN A N 1
ATOM 640 C CA . GLN A 1 88 ? -35.59672 22.98274 23.29064 1.000 31.34177 211 GLN A CA 1
ATOM 641 C C . GLN A 1 88 ? -34.18567 22.73098 22.77020 1.000 32.07072 211 GLN A C 1
ATOM 642 O O . GLN A 1 88 ? -33.97969 22.70208 21.55025 1.000 27.68659 211 GLN A O 1
ATOM 648 N N . GLU A 1 89 ? -33.20894 22.54508 23.66805 1.000 28.45154 212 GLU A N 1
ATOM 649 C CA . GLU A 1 89 ? -31.85391 22.22135 23.23022 1.000 29.89756 212 GLU A CA 1
ATOM 650 C C . GLU A 1 89 ? -31.78958 20.86347 22.54369 1.000 31.25724 212 GLU A C 1
ATOM 651 O O . GLU A 1 89 ? -30.99185 20.68145 21.62246 1.000 26.90987 212 GLU A O 1
ATOM 657 N N . ILE A 1 90 ? -32.63216 19.91229 22.95357 1.000 33.80211 213 ILE A N 1
ATOM 658 C CA . ILE A 1 90 ? -32.62374 18.59783 22.31774 1.000 29.19337 213 ILE A CA 1
ATOM 659 C C . ILE A 1 90 ? -33.28997 18.66864 20.94756 1.000 29.25764 213 ILE A C 1
ATOM 660 O O . ILE A 1 90 ? -32.78285 18.10936 19.96472 1.000 30.90271 213 ILE A O 1
ATOM 665 N N . LEU A 1 91 ? -34.42072 19.37810 20.86164 1.000 25.89728 214 LEU A N 1
ATOM 666 C CA . LEU A 1 91 ? -35.12485 19.55431 19.59224 1.000 27.10678 214 LEU A CA 1
ATOM 667 C C . LEU A 1 91 ? -34.27075 20.29898 18.57268 1.000 29.87993 214 LEU A C 1
ATOM 668 O O . LEU A 1 91 ? -34.22066 19.90682 17.40063 1.000 28.71946 214 LEU A O 1
ATOM 673 N N . THR A 1 92 ? -33.56768 21.35323 19.01576 1.000 31.64275 215 THR A N 1
ATOM 674 C CA . THR A 1 92 ? -32.72732 22.15030 18.12107 1.000 28.89320 215 THR A CA 1
ATOM 675 C C . THR A 1 92 ? -31.59202 21.32211 17.53977 1.000 31.80949 215 THR A C 1
ATOM 676 O O . THR A 1 92 ? -31.30832 21.40546 16.33699 1.000 29.29378 215 THR A O 1
ATOM 680 N N . GLU A 1 93 ? -30.95271 20.49852 18.37837 1.000 33.86419 216 GLU A N 1
ATOM 681 C CA . GLU A 1 93 ? -29.84413 19.66545 17.92118 1.000 33.72809 216 GLU A CA 1
ATOM 682 C C . GLU A 1 93 ? -30.29392 18.65562 16.87330 1.000 29.19203 216 GLU A C 1
ATOM 683 O O . GLU A 1 93 ? -29.56450 18.39912 15.90968 1.000 34.71040 216 GLU A O 1
ATOM 689 N N . HIS A 1 94 ? -31.50318 18.09745 17.02504 1.000 25.14523 217 HIS A N 1
ATOM 690 C CA . HIS A 1 94 ? -32.03386 17.18283 16.01126 1.000 28.25904 217 HIS A CA 1
ATOM 691 C C . HIS A 1 94 ? -32.33954 17.91629 14.70995 1.000 31.20156 217 HIS A C 1
ATOM 692 O O . HIS A 1 94 ? -31.93191 17.46949 13.62880 1.000 28.18790 217 HIS A O 1
ATOM 699 N N . LEU A 1 95 ? -33.06607 19.04538 14.79977 1.000 22.27349 218 LEU A N 1
ATOM 700 C CA . LEU A 1 95 ? -33.47764 19.78183 13.60324 1.000 29.37283 218 LEU A CA 1
ATOM 701 C C . LEU A 1 95 ? -32.28094 20.32904 12.83293 1.000 28.75504 218 LEU A C 1
ATOM 702 O O . LEU A 1 95 ? -32.31816 20.39097 11.59739 1.000 29.68360 218 LEU A O 1
ATOM 707 N N . ALA A 1 96 ? -31.19605 20.67416 13.53831 1.000 29.59353 219 ALA A N 1
ATOM 708 C CA . ALA A 1 96 ? -30.01119 21.23448 12.89631 1.000 31.76344 219 ALA A CA 1
ATOM 709 C C . ALA A 1 96 ? -29.27898 20.23863 11.99936 1.000 34.22843 219 ALA A C 1
ATOM 710 O O . ALA A 1 96 ? -28.56257 20.66784 11.08763 1.000 37.20932 219 ALA A O 1
ATOM 712 N N . THR A 1 97 ? -29.44693 18.92887 12.21997 1.000 31.87786 220 THR A N 1
ATOM 713 C CA . THR A 1 97 ? -28.74334 17.93352 11.41313 1.000 33.35961 220 THR A CA 1
ATOM 714 C C . THR A 1 97 ? -29.28870 17.81124 9.99527 1.000 31.91826 220 THR A C 1
ATOM 715 O O . THR A 1 97 ? -28.62159 17.20838 9.14970 1.000 36.56118 220 THR A O 1
ATOM 719 N N . ASP A 1 98 ? -30.47216 18.35453 9.71051 1.000 30.87083 221 ASP A N 1
ATOM 720 C CA . ASP A 1 98 ? -31.10131 18.15714 8.40918 1.000 29.34702 221 ASP A CA 1
ATOM 721 C C . ASP A 1 98 ? -31.96941 19.36410 8.06497 1.000 33.88022 221 ASP A C 1
ATOM 722 O O . ASP A 1 98 ? -33.03151 19.22624 7.45047 1.000 31.52893 221 ASP A O 1
ATOM 727 N N . LEU A 1 99 ? -31.51708 20.56498 8.44556 1.000 28.52929 222 LEU A N 1
ATOM 728 C CA . LEU A 1 99 ? -32.41255 21.72079 8.48283 1.000 29.21185 222 LEU A CA 1
ATOM 729 C C . LEU A 1 99 ? -32.87424 22.14590 7.08987 1.000 27.60756 222 LEU A C 1
ATOM 730 O O . LEU A 1 99 ? -34.07340 22.37813 6.88172 1.000 25.28823 222 LEU A O 1
ATOM 735 N N . TYR A 1 100 ? -31.94735 22.19450 6.12293 1.000 26.85154 223 TYR A N 1
ATOM 736 C CA . TYR A 1 100 ? -32.26449 22.67409 4.77823 1.000 26.92734 223 TYR A CA 1
ATOM 737 C C . TYR A 1 100 ? -33.32846 21.81243 4.11503 1.000 29.43529 223 TYR A C 1
ATOM 738 O O . TYR A 1 100 ? -34.26983 22.33772 3.50930 1.000 30.75142 223 TYR A O 1
ATOM 747 N N . ASN A 1 101 ? -33.20213 20.49016 4.23354 1.000 30.88042 224 ASN A N 1
ATOM 748 C CA . ASN A 1 101 ? -34.20028 19.59935 3.65822 1.000 28.23646 224 ASN A CA 1
ATOM 749 C C . ASN A 1 101 ? -35.54740 19.72830 4.35330 1.000 23.48989 224 ASN A C 1
ATOM 750 O O . ASN A 1 101 ? -36.58642 19.62041 3.69182 1.000 22.45177 224 ASN A O 1
ATOM 755 N N . LEU A 1 102 ? -35.55229 19.98067 5.66787 1.000 21.55529 225 LEU A N 1
ATOM 756 C CA . LEU A 1 102 ? -36.81857 20.12929 6.38440 1.000 24.87015 225 LEU A CA 1
ATOM 757 C C . LEU A 1 102 ? -37.55663 21.39845 5.96904 1.000 22.00428 225 LEU A C 1
ATOM 758 O O . LEU A 1 102 ? -38.79084 21.39566 5.90714 1.000 21.18911 225 LEU A O 1
ATOM 763 N N . CYS A 1 103 ? -36.82112 22.47508 5.65695 1.000 19.43862 226 CYS A N 1
ATOM 764 C CA . CYS A 1 103 ? -37.43245 23.69985 5.14450 1.000 21.06195 226 CYS A CA 1
ATOM 765 C C . CYS A 1 103 ? -38.07715 23.51268 3.77477 1.000 20.54698 226 CYS A C 1
ATOM 766 O O . CYS A 1 103 ? -38.97940 24.27576 3.42303 1.000 20.88058 226 CYS A O 1
ATOM 769 N N . LEU A 1 104 ? -37.63177 22.53080 2.98717 1.000 25.70173 227 LEU A N 1
ATOM 770 C CA . LEU A 1 104 ? -38.25436 22.26845 1.69204 1.000 24.78670 227 LEU A CA 1
ATOM 771 C C . LEU A 1 104 ? -39.51600 21.42213 1.80122 1.000 24.10022 227 LEU A C 1
ATOM 772 O O . LEU A 1 104 ? -40.31577 21.39807 0.85631 1.000 24.97361 227 LEU A O 1
ATOM 777 N N . ASP A 1 105 ? -39.71330 20.73793 2.92648 1.000 26.03120 228 ASP A N 1
ATOM 778 C CA . ASP A 1 105 ? -40.78877 19.76363 3.06498 1.000 23.49561 228 ASP A CA 1
ATOM 779 C C . ASP A 1 105 ? -42.09084 20.45294 3.44965 1.000 25.52745 228 ASP A C 1
ATOM 780 O O . ASP A 1 105 ? -42.09595 21.38133 4.25795 1.000 25.88098 228 ASP A O 1
ATOM 785 N N . LYS A 1 106 ? -43.20070 19.97525 2.88028 1.000 23.88072 229 LYS A N 1
ATOM 786 C CA . LYS A 1 106 ? -44.49886 20.60934 3.10492 1.000 25.58947 229 LYS A CA 1
ATOM 787 C C . LYS A 1 106 ? -44.93496 20.50092 4.56316 1.000 29.36664 229 LYS A C 1
ATOM 788 O O . LYS A 1 106 ? -45.52481 21.43773 5.11601 1.000 24.87813 229 LYS A O 1
ATOM 794 N N . SER A 1 107 ? -44.61373 19.38716 5.21729 1.000 20.07826 230 SER A N 1
ATOM 795 C CA . SER A 1 107 ? -44.98591 19.22593 6.61782 1.000 23.10330 230 SER A CA 1
ATOM 796 C C . SER A 1 107 ? -43.94971 19.82811 7.56094 1.000 20.06943 230 SER A C 1
ATOM 797 O O . SER A 1 107 ? -44.29564 20.56992 8.48724 1.000 21.46364 230 SER A O 1
ATOM 800 N N . ALA A 1 108 ? -42.67654 19.52316 7.32855 1.000 20.15544 231 ALA A N 1
ATOM 801 C CA . ALA A 1 108 ? -41.62727 19.87664 8.27286 1.000 24.87857 231 ALA A CA 1
ATOM 802 C C . ALA A 1 108 ? -41.30440 21.36613 8.29153 1.000 25.16044 231 ALA A C 1
ATOM 803 O O . ALA A 1 108 ? -40.87949 21.86452 9.33723 1.000 24.13044 231 ALA A O 1
ATOM 805 N N . CYS A 1 109 ? -41.53784 22.08910 7.18425 1.000 20.69350 232 CYS A N 1
ATOM 806 C CA . CYS A 1 109 ? -41.32506 23.53648 7.17375 1.000 24.15890 232 CYS A CA 1
ATOM 807 C C . CYS A 1 109 ? -42.24662 24.24819 8.15230 1.000 24.58334 232 CYS A C 1
ATOM 808 O O . CYS A 1 109 ? -41.90148 25.32863 8.64149 1.000 21.40519 232 CYS A O 1
ATOM 811 N N . ARG A 1 110 ? -43.40903 23.65016 8.45819 1.000 21.51683 233 ARG A N 1
ATOM 812 C CA . ARG A 1 110 ? -44.29569 24.19221 9.48074 1.000 19.45566 233 ARG A CA 1
ATOM 813 C C . ARG A 1 110 ? -43.74836 23.96963 10.88548 1.000 23.34139 233 ARG A C 1
ATOM 814 O O . ARG A 1 110 ? -44.00197 24.78212 11.78422 1.000 21.76102 233 ARG A O 1
ATOM 822 N N . VAL A 1 111 ? -43.03157 22.86333 11.09879 1.000 25.08745 234 VAL A N 1
ATOM 823 C CA . VAL A 1 111 ? -42.32780 22.64672 12.36036 1.000 24.07602 234 VAL A CA 1
ATOM 824 C C . VAL A 1 111 ? -41.22361 23.68119 12.52588 1.000 22.53082 234 VAL A C 1
ATOM 825 O O . VAL A 1 111 ? -41.04236 24.24674 13.61220 1.000 22.06826 234 VAL A O 1
ATOM 829 N N . ILE A 1 112 ? -40.47942 23.94915 11.44350 1.000 25.04628 235 ILE A N 1
ATOM 830 C CA . ILE A 1 112 ? -39.38925 24.92123 11.48207 1.000 23.53005 235 ILE A CA 1
ATOM 831 C C . ILE A 1 112 ? -39.92925 26.31575 11.75977 1.000 19.68551 235 ILE A C 1
ATOM 832 O O . ILE A 1 112 ? -39.37692 27.04959 12.58570 1.000 22.90146 235 ILE A O 1
ATOM 837 N N . GLN A 1 113 ? -41.04547 26.67686 11.11859 1.000 18.49751 236 GLN A N 1
ATOM 838 C CA . GLN A 1 113 ? -41.63431 28.00055 11.32310 1.000 24.17743 236 GLN A CA 1
ATOM 839 C C . GLN A 1 113 ? -42.10949 28.19654 12.75990 1.000 24.24648 236 GLN A C 1
ATOM 840 O O . GLN A 1 113 ? -41.89805 29.26455 13.34315 1.000 23.66397 236 GLN A O 1
ATOM 846 N N . LEU A 1 114 ? -42.72197 27.17233 13.36071 1.000 23.89369 237 LEU A N 1
ATOM 847 C CA . LEU A 1 114 ? -43.12115 27.31259 14.75590 1.000 20.20414 237 LEU A CA 1
ATOM 848 C C . LEU A 1 114 ? -41.90937 27.31386 15.68430 1.000 23.60315 237 LEU A C 1
ATOM 849 O O . LEU A 1 114 ? -41.91618 28.01875 16.70274 1.000 23.65134 237 LEU A O 1
ATOM 854 N N . ALA A 1 115 ? -40.84884 26.57620 15.32766 1.000 20.38342 238 ALA A N 1
ATOM 855 C CA . ALA A 1 115 ? -39.63788 26.56337 16.14771 1.000 24.36986 238 ALA A CA 1
ATOM 856 C C . ALA A 1 115 ? -38.93666 27.91930 16.14501 1.000 24.39928 238 ALA A C 1
ATOM 857 O O . ALA A 1 115 ? -38.42115 28.34896 17.17997 1.000 21.72895 238 ALA A O 1
ATOM 859 N N . ILE A 1 116 ? -38.92188 28.61130 15.00135 1.000 28.19896 239 ILE A N 1
ATOM 860 C CA . ILE A 1 116 ? -38.41273 29.98589 14.94874 1.000 27.99296 239 ILE A CA 1
ATOM 861 C C . ILE A 1 116 ? -39.19605 30.89014 15.90869 1.000 22.51505 239 ILE A C 1
ATOM 862 O O . ILE A 1 116 ? -38.62162 31.74262 16.59637 1.000 23.70816 239 ILE A O 1
ATOM 867 N N . GLN A 1 117 ? -40.50107 30.65854 16.02853 1.000 21.16748 240 GLN A N 1
ATOM 868 C CA . GLN A 1 117 ? -41.33221 31.44365 16.93231 1.000 25.67188 240 GLN A CA 1
ATOM 869 C C . GLN A 1 117 ? -41.16328 31.02884 18.39452 1.000 30.11250 240 GLN A C 1
ATOM 870 O O . GLN A 1 117 ? -41.09181 31.89518 19.27178 1.000 31.27091 240 GLN A O 1
ATOM 876 N N . LYS A 1 118 ? -41.07479 29.72257 18.67918 1.000 28.33852 241 LYS A N 1
ATOM 877 C CA . LYS A 1 118 ? -41.18632 29.20160 20.04367 1.000 23.03103 241 LYS A CA 1
ATOM 878 C C . LYS A 1 118 ? -39.85824 28.92499 20.73515 1.000 28.72660 241 LYS A C 1
ATOM 879 O O . LYS A 1 118 ? -39.81037 28.97600 21.96913 1.000 34.91745 241 LYS A O 1
ATOM 885 N N . LEU A 1 119 ? -38.79410 28.59682 20.00352 1.000 23.04534 242 LEU A N 1
ATOM 886 C CA . LEU A 1 119 ? -37.51007 28.36989 20.65013 1.000 25.55950 242 LEU A CA 1
ATOM 887 C C . LEU A 1 119 ? -36.97742 29.66166 21.26291 1.000 31.10440 242 LEU A C 1
ATOM 888 O O . LEU A 1 119 ? -37.38171 30.76883 20.89717 1.000 27.86506 242 LEU A O 1
ATOM 893 N N . ASP A 1 120 ? -36.09628 29.49494 22.24878 1.000 32.36785 243 ASP A N 1
ATOM 894 C CA . ASP A 1 120 ? -35.28068 30.59970 22.73268 1.000 38.03212 243 ASP A CA 1
ATOM 895 C C . ASP A 1 120 ? -34.50091 31.19892 21.57291 1.000 30.46209 243 ASP A C 1
ATOM 896 O O . ASP A 1 120 ? -34.05269 30.46749 20.68465 1.000 28.46803 243 ASP A O 1
ATOM 901 N N . VAL A 1 121 ? -34.35823 32.53572 21.59080 1.000 30.29977 244 VAL A N 1
ATOM 902 C CA . VAL A 1 121 ? -33.78336 33.30161 20.47953 1.000 27.07389 244 VAL A CA 1
ATOM 903 C C . VAL A 1 121 ? -32.38289 32.81561 20.12181 1.000 28.90659 244 VAL A C 1
ATOM 904 O O . VAL A 1 121 ? -32.04013 32.74333 18.93811 1.000 28.59374 244 VAL A O 1
ATOM 908 N N . HIS A 1 122 ? -31.59827 32.36977 21.11402 1.000 28.84910 245 HIS A N 1
ATOM 909 C CA . HIS A 1 122 ? -30.26445 31.83950 20.83460 1.000 33.02510 245 HIS A CA 1
ATOM 910 C C . HIS A 1 122 ? -30.33069 30.49523 20.10996 1.000 29.57318 245 HIS A C 1
ATOM 911 O O . HIS A 1 122 ? -29.50033 30.21025 19.23658 1.000 25.19095 245 HIS A O 1
ATOM 918 N N . LEU A 1 123 ? -31.31067 29.65863 20.45664 1.000 27.97248 246 LEU A N 1
ATOM 919 C CA . LEU A 1 123 ? -31.44134 28.36364 19.79991 1.000 27.21784 246 LEU A CA 1
ATOM 920 C C . LEU A 1 123 ? -31.99583 28.51704 18.39039 1.000 26.14129 246 LEU A C 1
ATOM 921 O O . LEU A 1 123 ? -31.50821 27.87050 17.45504 1.000 22.74250 246 LEU A O 1
ATOM 926 N N . ALA A 1 124 ? -33.00992 29.37922 18.22551 1.000 22.71066 247 ALA A N 1
ATOM 927 C CA . ALA A 1 124 ? -33.54687 29.68840 16.90259 1.000 26.23520 247 ALA A CA 1
ATOM 928 C C . ALA A 1 124 ? -32.50286 30.33270 15.99512 1.000 28.43174 247 ALA A C 1
ATOM 929 O O . ALA A 1 124 ? -32.49429 30.07548 14.78470 1.000 23.21477 247 ALA A O 1
ATOM 931 N N . THR A 1 125 ? -31.61382 31.15991 16.56103 1.000 22.96241 248 THR A N 1
ATOM 932 C CA . THR A 1 125 ? -30.52532 31.74854 15.78298 1.000 21.77925 248 THR A CA 1
ATOM 933 C C . THR A 1 125 ? -29.52532 30.68712 15.35378 1.000 26.10066 248 THR A C 1
ATOM 934 O O . THR A 1 125 ? -29.02781 30.71377 14.21798 1.000 28.96719 248 THR A O 1
ATOM 938 N N . ARG A 1 126 ? -29.24070 29.73563 16.24773 1.000 27.40588 249 ARG A N 1
ATOM 939 C CA . ARG A 1 126 ? -28.35136 28.62327 15.92489 1.000 26.42643 249 ARG A CA 1
ATOM 940 C C . ARG A 1 126 ? -28.90944 27.78830 14.78020 1.000 30.48705 249 ARG A C 1
ATOM 941 O O . ARG A 1 126 ? -28.15198 27.32382 13.92147 1.000 28.26004 249 ARG A O 1
ATOM 949 N N . LEU A 1 127 ? -30.23761 27.62717 14.73257 1.000 24.93438 250 LEU A N 1
ATOM 950 C CA . LEU A 1 127 ? -30.87175 26.97287 13.59227 1.000 28.51774 250 LEU A CA 1
ATOM 951 C C . LEU A 1 127 ? -30.66677 27.76913 12.31397 1.000 33.00327 250 LEU A C 1
ATOM 952 O O . LEU A 1 127 ? -30.17215 27.23388 11.32248 1.000 32.31926 250 LEU A O 1
ATOM 957 N N . SER A 1 128 ? -31.01149 29.06172 12.32674 1.000 26.75086 251 SER A N 1
ATOM 958 C CA . SER A 1 128 ? -30.98345 29.83795 11.08923 1.000 26.63470 251 SER A CA 1
ATOM 959 C C . SER A 1 128 ? -29.56534 30.01966 10.55915 1.000 29.01286 251 SER A C 1
ATOM 960 O O . SER A 1 128 ? -29.37349 30.10608 9.34243 1.000 28.48220 251 SER A O 1
ATOM 963 N N . LEU A 1 129 ? -28.55925 29.97945 11.43876 1.000 27.72801 252 LEU A N 1
ATOM 964 C CA . LEU A 1 129 ? -27.17162 30.02330 10.98921 1.000 32.04657 252 LEU A CA 1
ATOM 965 C C . LEU A 1 129 ? -26.74017 28.75151 10.26062 1.000 31.14809 252 LEU A C 1
ATOM 966 O O . LEU A 1 129 ? -25.73180 28.78032 9.54787 1.000 33.56096 252 LEU A O 1
ATOM 971 N N . GLU A 1 130 ? -27.48786 27.64883 10.38766 1.000 29.15012 253 GLU A N 1
ATOM 972 C CA . GLU A 1 130 ? -27.21271 26.46850 9.57105 1.000 35.61807 253 GLU A CA 1
ATOM 973 C C . GLU A 1 130 ? -27.53009 26.68853 8.09550 1.000 34.62674 253 GLU A C 1
ATOM 974 O O . GLU A 1 130 ? -27.08546 25.89636 7.25787 1.000 32.90274 253 GLU A O 1
ATOM 980 N N . LEU A 1 131 ? -28.29252 27.72936 7.75548 1.000 27.87422 254 LEU A N 1
ATOM 981 C CA . LEU A 1 131 ? -28.60117 28.04180 6.36710 1.000 27.35093 254 LEU A CA 1
ATOM 982 C C . LEU A 1 131 ? -27.52597 28.87968 5.68300 1.000 25.95879 254 LEU A C 1
ATOM 983 O O . LEU A 1 131 ? -27.67702 29.18649 4.49675 1.000 31.46482 254 LEU A O 1
ATOM 988 N N . ARG A 1 132 ? -26.43721 29.21479 6.38678 1.000 29.18026 255 ARG A N 1
ATOM 989 C CA . ARG A 1 132 ? -25.57509 30.33092 5.98915 1.000 36.43924 255 ARG A CA 1
ATOM 990 C C . ARG A 1 132 ? -24.80744 30.04523 4.69994 1.000 43.79427 255 ARG A C 1
ATOM 991 O O . ARG A 1 132 ? -24.68436 30.92609 3.83649 1.000 45.45628 255 ARG A O 1
ATOM 999 N N . ASP A 1 133 ? -24.31216 28.82308 4.52787 1.000 35.25778 256 ASP A N 1
ATOM 1000 C CA . ASP A 1 133 ? -23.54337 28.48205 3.33694 1.000 40.28047 256 ASP A CA 1
ATOM 1001 C C . ASP A 1 133 ? -24.29274 27.51444 2.42639 1.000 40.27222 256 ASP A C 1
ATOM 1002 O O . ASP A 1 133 ? -23.68036 26.66034 1.78402 1.000 51.86293 256 ASP A O 1
ATOM 1007 N N . THR A 1 134 ? -25.61316 27.64104 2.35386 1.000 34.21779 257 THR A N 1
ATOM 1008 C CA . THR A 1 134 ? -26.45324 26.74314 1.57787 1.000 31.00860 257 THR A CA 1
ATOM 1009 C C . THR A 1 134 ? -26.94933 27.45012 0.31937 1.000 31.52253 257 THR A C 1
ATOM 1010 O O . THR A 1 134 ? -26.65557 28.62329 0.07703 1.000 34.04630 257 THR A O 1
ATOM 1014 N N . HIS A 1 135 ? -27.71040 26.71948 -0.49310 1.000 32.55720 258 HIS A N 1
ATOM 1015 C CA . HIS A 1 135 ? -28.25041 27.26638 -1.73806 1.000 32.37120 258 HIS A CA 1
ATOM 1016 C C . HIS A 1 135 ? -29.46937 28.10704 -1.39253 1.000 31.89015 258 HIS A C 1
ATOM 1017 O O . HIS A 1 135 ? -30.61184 27.64681 -1.43590 1.000 28.49424 258 HIS A O 1
ATOM 1024 N N . LEU A 1 136 ? -29.21625 29.36894 -1.05593 1.000 30.56935 259 LEU A N 1
ATOM 1025 C CA . LEU A 1 136 ? -30.27386 30.23280 -0.56423 1.000 26.20813 259 LEU A CA 1
ATOM 1026 C C . LEU A 1 136 ? -31.17719 30.77105 -1.66383 1.000 23.69317 259 LEU A C 1
ATOM 1027 O O . LEU A 1 136 ? -32.27607 31.23392 -1.34455 1.000 24.52091 259 LEU A O 1
ATOM 1032 N N . VAL A 1 137 ? -30.76029 30.72667 -2.93731 1.000 25.85012 260 VAL A N 1
ATOM 1033 C CA . VAL A 1 137 ? -31.68528 31.06811 -4.02308 1.000 19.54733 260 VAL A CA 1
ATOM 1034 C C . VAL A 1 137 ? -32.78966 30.02036 -4.12352 1.000 24.99178 260 VAL A C 1
ATOM 1035 O O . VAL A 1 137 ? -33.98134 30.35745 -4.15680 1.000 21.49808 260 VAL A O 1
ATOM 1039 N N . ARG A 1 138 ? -32.39883 28.73509 -4.15623 1.000 29.63319 261 ARG A N 1
ATOM 1040 C CA . ARG A 1 138 ? -33.34681 27.61891 -4.20986 1.000 28.81267 261 ARG A CA 1
ATOM 1041 C C . ARG A 1 138 ? -34.31059 27.64213 -3.02906 1.000 18.92057 261 ARG A C 1
ATOM 1042 O O . ARG A 1 138 ? -35.51796 27.43011 -3.19892 1.000 25.98440 261 ARG A O 1
ATOM 1050 N N . LEU A 1 139 ? -33.79844 27.93874 -1.83225 1.000 20.29257 262 LEU A N 1
ATOM 1051 C CA . LEU A 1 139 ? -34.64822 27.98416 -0.64513 1.000 25.16560 262 LEU A CA 1
ATOM 1052 C C . LEU A 1 139 ? -35.60765 29.17196 -0.67861 1.000 22.35840 262 LEU A C 1
ATOM 1053 O O . LEU A 1 139 ? -36.78549 29.02963 -0.32869 1.000 25.34671 262 LEU A O 1
ATOM 1058 N N . SER A 1 140 ? -35.12866 30.34495 -1.11177 1.000 23.52954 263 SER A N 1
ATOM 1059 C CA . SER A 1 140 ? -35.96093 31.54824 -1.09446 1.000 21.20399 263 SER A CA 1
ATOM 1060 C C . SER A 1 140 ? -37.07877 31.49304 -2.12414 1.000 19.75207 263 SER A C 1
ATOM 1061 O O . SER A 1 140 ? -38.10931 32.14809 -1.94460 1.000 16.86403 263 SER A O 1
ATOM 1064 N N . ILE A 1 141 ? -36.89607 30.74391 -3.21381 1.000 18.99747 264 ILE A N 1
ATOM 1065 C CA . ILE A 1 141 ? -37.92957 30.63838 -4.23713 1.000 24.75106 264 ILE A CA 1
ATOM 1066 C C . ILE A 1 141 ? -38.72326 29.33995 -4.13941 1.000 29.02002 264 ILE A C 1
ATOM 1067 O O . ILE A 1 141 ? -39.60333 29.09579 -4.97999 1.000 29.33020 264 ILE A O 1
ATOM 1072 N N . ASP A 1 142 ? -38.45833 28.51229 -3.12799 1.000 28.45074 265 ASP A N 1
ATOM 1073 C CA . ASP A 1 142 ? -39.24364 27.30340 -2.91604 1.000 26.71324 265 ASP A CA 1
ATOM 1074 C C . ASP A 1 142 ? -40.61941 27.64550 -2.35120 1.000 21.97737 265 ASP A C 1
ATOM 1075 O O . ASP A 1 142 ? -40.78087 28.60424 -1.58549 1.000 21.42267 265 ASP A O 1
ATOM 1080 N N . GLN A 1 143 ? -41.61844 26.83918 -2.73996 1.000 23.24476 266 GLN A N 1
ATOM 1081 C CA . GLN A 1 143 ? -42.99976 27.05687 -2.30348 1.000 23.68136 266 GLN A CA 1
ATOM 1082 C C . GLN A 1 143 ? -43.15708 26.93139 -0.78550 1.000 20.72128 266 GLN A C 1
ATOM 1083 O O . GLN A 1 143 ? -43.99988 27.61221 -0.18339 1.000 21.74275 266 GLN A O 1
ATOM 1089 N N . ASN A 1 144 ? -42.34449 26.09440 -0.14740 1.000 18.92696 267 ASN A N 1
ATOM 1090 C CA . ASN A 1 144 ? -42.36340 25.95146 1.30493 1.000 25.60042 267 ASN A CA 1
ATOM 1091 C C . ASN A 1 144 ? -41.26649 26.75374 1.98808 1.000 22.39556 267 ASN A C 1
ATOM 1092 O O . ASN A 1 144 ? -41.52013 27.39850 3.01089 1.000 21.61600 267 ASN A O 1
ATOM 1097 N N . GLY A 1 145 ? -40.05511 26.73246 1.42770 1.000 19.23619 268 GLY A N 1
ATOM 1098 C CA . GLY A 1 145 ? -38.90482 27.36223 2.04707 1.000 18.77818 268 GLY A CA 1
ATOM 1099 C C . GLY A 1 145 ? -38.98579 28.86953 2.12708 1.000 18.51696 268 GLY A C 1
ATOM 1100 O O . GLY A 1 145 ? -38.37459 29.45260 3.02998 1.000 19.31311 268 GLY A O 1
ATOM 1101 N N . ASN A 1 146 ? -39.73560 29.51072 1.21168 1.000 18.22377 269 ASN A N 1
ATOM 1102 C CA . ASN A 1 146 ? -39.87918 30.96525 1.25584 1.000 22.71527 269 ASN A CA 1
ATOM 1103 C C . ASN A 1 146 ? -40.59048 31.42126 2.52069 1.000 20.79114 269 ASN A C 1
ATOM 1104 O O . ASN A 1 146 ? -40.30260 32.51285 3.02119 1.000 17.06601 269 ASN A O 1
ATOM 1109 N N . HIS A 1 147 ? -41.47580 30.58042 3.07547 1.000 19.27406 270 HIS A N 1
ATOM 1110 C CA . HIS A 1 147 ? -42.16359 30.92649 4.31554 1.000 20.73005 270 HIS A CA 1
ATOM 1111 C C . HIS A 1 147 ? -41.24715 30.79891 5.52653 1.000 15.58490 270 HIS A C 1
ATOM 1112 O O . HIS A 1 147 ? -41.41857 31.53280 6.50387 1.000 19.85980 270 HIS A O 1
ATOM 1119 N N . VAL A 1 148 ? -40.28474 29.87341 5.48483 1.000 16.58195 271 VAL A N 1
ATOM 1120 C CA . VAL A 1 148 ? -39.29310 29.77369 6.54853 1.000 17.26869 271 VAL A CA 1
ATOM 1121 C C . VAL A 1 148 ? -38.41033 31.02292 6.58480 1.000 19.99217 271 VAL A C 1
ATOM 1122 O O . VAL A 1 148 ? -38.16112 31.58505 7.66152 1.000 16.38857 271 VAL A O 1
ATOM 1126 N N . ILE A 1 149 ? -37.95123 31.48974 5.41291 1.000 17.30243 272 ILE A N 1
ATOM 1127 C CA . ILE A 1 149 ? -37.09000 32.67552 5.34987 1.000 18.89110 272 ILE A CA 1
ATOM 1128 C C . ILE A 1 149 ? -37.82875 33.90173 5.86853 1.000 17.58548 272 ILE A C 1
ATOM 1129 O O . ILE A 1 149 ? -37.29695 34.66184 6.69020 1.000 17.86510 272 ILE A O 1
ATOM 1134 N N . GLN A 1 150 ? -39.07895 34.07987 5.42988 1.000 13.89458 273 GLN A N 1
ATOM 1135 C CA . GLN A 1 150 ? -39.88924 35.19770 5.89302 1.000 18.41369 273 GLN A CA 1
ATOM 1136 C C . GLN A 1 150 ? -40.14622 35.11950 7.38849 1.000 18.74118 273 GLN A C 1
ATOM 1137 O O . GLN A 1 150 ? -40.18080 36.14683 8.07034 1.000 20.28804 273 GLN A O 1
ATOM 1143 N N . LYS A 1 151 ? -40.30718 33.91119 7.91708 1.000 19.11081 274 LYS A N 1
ATOM 1144 C CA . LYS A 1 151 ? -40.49384 33.76688 9.35378 1.000 19.31124 274 LYS A CA 1
ATOM 1145 C C . LYS A 1 151 ? -39.24242 34.18485 10.11128 1.000 16.91364 274 LYS A C 1
ATOM 1146 O O . LYS A 1 151 ? -39.34568 34.88992 11.11713 1.000 18.20374 274 LYS A O 1
ATOM 1152 N N . ILE A 1 152 ? -38.05732 33.77468 9.62873 1.000 17.55726 275 ILE A N 1
ATOM 1153 C CA . ILE A 1 152 ? -36.78362 34.17133 10.24128 1.000 20.46235 275 ILE A CA 1
ATOM 1154 C C . ILE A 1 152 ? -36.64384 35.69247 10.25585 1.000 24.70111 275 ILE A C 1
ATOM 1155 O O . ILE A 1 152 ? -36.31114 36.29401 11.28351 1.000 18.03204 275 ILE A O 1
ATOM 1160 N N . VAL A 1 153 ? -36.96332 36.33380 9.13151 1.000 17.56211 276 VAL A N 1
ATOM 1161 C CA . VAL A 1 153 ? -36.78646 37.77095 8.98695 1.000 22.18776 276 VAL A CA 1
ATOM 1162 C C . VAL A 1 153 ? -37.79884 38.53744 9.83719 1.000 23.01172 276 VAL A C 1
ATOM 1163 O O . VAL A 1 153 ? -37.46609 39.57526 10.42422 1.000 22.49939 276 VAL A O 1
ATOM 1167 N N . LYS A 1 154 ? -39.01578 38.00991 9.98408 1.000 19.94328 277 LYS A N 1
ATOM 1168 C CA . LYS A 1 154 ? -40.05466 38.68903 10.74881 1.000 19.76177 277 LYS A CA 1
ATOM 1169 C C . LYS A 1 154 ? -40.01663 38.39392 12.24694 1.000 24.32738 277 LYS A C 1
ATOM 1170 O O . LYS A 1 154 ? -40.73387 39.05821 13.00119 1.000 22.88852 277 LYS A O 1
ATOM 1176 N N . THR A 1 155 ? -39.20827 37.43399 12.70452 1.000 22.03090 278 THR A N 1
ATOM 1177 C CA . THR A 1 155 ? -39.21123 37.01982 14.10680 1.000 19.52971 278 THR A CA 1
ATOM 1178 C C . THR A 1 155 ? -37.89802 37.30526 14.81352 1.000 20.98204 278 THR A C 1
ATOM 1179 O O . THR A 1 155 ? -37.90067 37.78314 15.95186 1.000 19.35259 278 THR A O 1
ATOM 1183 N N . LEU A 1 156 ? -36.79310 37.01073 14.19298 1.000 19.41897 279 LEU A N 1
ATOM 1184 C CA . LEU A 1 156 ? -35.51887 37.05933 14.89220 1.000 20.69619 279 LEU A CA 1
ATOM 1185 C C . LEU A 1 156 ? -34.89041 38.43713 14.73520 1.000 18.62211 279 LEU A C 1
ATOM 1186 O O . LEU A 1 156 ? -35.22957 39.16565 13.79891 1.000 18.16849 279 LEU A O 1
ATOM 1191 N N . PRO A 1 157 ? -33.99331 38.84526 15.64626 1.000 20.37611 280 PRO A N 1
ATOM 1192 C CA . PRO A 1 157 ? -33.27723 40.11265 15.44494 1.000 25.87593 280 PRO A CA 1
ATOM 1193 C C . PRO A 1 157 ? -32.40035 40.03500 14.20636 1.000 24.04790 280 PRO A C 1
ATOM 1194 O O . PRO A 1 157 ? -32.01824 38.94837 13.76235 1.000 20.41980 280 PRO A O 1
ATOM 1198 N N . VAL A 1 158 ? -32.09340 41.21164 13.64190 1.000 20.63397 281 VAL A N 1
ATOM 1199 C CA . VAL A 1 158 ? -31.40675 41.27448 12.35495 1.000 20.28325 281 VAL A CA 1
ATOM 1200 C C . VAL A 1 158 ? -30.00645 40.67775 12.43251 1.000 22.54510 281 VAL A C 1
ATOM 1201 O O . VAL A 1 158 ? -29.5048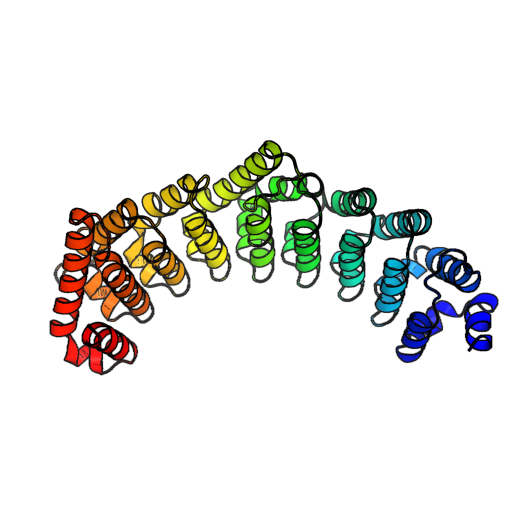4 40.16354 11.42720 1.000 23.00977 281 VAL A O 1
ATOM 1205 N N . SER A 1 159 ? -29.39426 40.65411 13.62286 1.000 18.40037 282 SER A N 1
ATOM 1206 C CA . SER A 1 159 ? -28.08320 40.03864 13.78139 1.000 25.13309 282 SER A CA 1
ATOM 1207 C C . SER A 1 159 ? -28.13177 38.52330 13.63000 1.000 23.45470 282 SER A C 1
ATOM 1208 O O . SER A 1 159 ? -27.09570 37.91000 13.35907 1.000 30.91977 282 SER A O 1
ATOM 1211 N N . SER A 1 160 ? -29.31341 37.91246 13.76509 1.000 22.96144 283 SER A N 1
ATOM 1212 C CA . SER A 1 160 ? -29.45779 36.48271 13.53349 1.000 21.48594 283 SER A CA 1
ATOM 1213 C C . SER A 1 160 ? -29.44511 36.09772 12.05738 1.000 28.78078 283 SER A C 1
ATOM 1214 O O . SER A 1 160 ? -29.28044 34.91249 11.75261 1.000 31.63601 283 SER A O 1
ATOM 1217 N N . TRP A 1 161 ? -29.63291 37.04237 11.13208 1.000 24.95841 284 TRP A N 1
ATOM 1218 C CA . TRP A 1 161 ? -29.74358 36.68002 9.71690 1.000 21.12327 284 TRP A CA 1
ATOM 1219 C C . TRP A 1 161 ? -29.01373 37.67995 8.83300 1.000 25.43873 284 TRP A C 1
ATOM 1220 O O . TRP A 1 161 ? -29.44161 37.95989 7.70823 1.000 22.24125 284 TRP A O 1
ATOM 1231 N N . THR A 1 162 ? -27.88800 38.21117 9.33271 1.000 25.87318 285 THR A N 1
ATOM 1232 C CA . THR A 1 162 ? -27.04360 39.12632 8.56021 1.000 24.14699 285 THR A CA 1
ATOM 1233 C C . THR A 1 162 ? -26.56273 38.49132 7.25299 1.000 24.76920 285 THR A C 1
ATOM 1234 O O . THR A 1 162 ? -26.53364 39.15767 6.20483 1.000 23.49257 285 THR A O 1
ATOM 1238 N N . PHE A 1 163 ? -26.28341 37.17802 7.28318 1.000 24.46212 286 PHE A N 1
ATOM 1239 C CA . PHE A 1 163 ? -25.82468 36.43253 6.10683 1.000 23.34524 286 PHE A CA 1
ATOM 1240 C C . PHE A 1 163 ? -26.82762 36.47112 4.95542 1.000 20.91734 286 PHE A C 1
ATOM 1241 O O . PHE A 1 163 ? -26.43417 36.33809 3.79269 1.000 24.88723 286 PHE A O 1
ATOM 1249 N N . LEU A 1 164 ? -28.12302 36.60107 5.26470 1.000 21.71310 287 LEU A N 1
ATOM 1250 C CA . LEU A 1 164 ? -29.14136 36.72543 4.22565 1.000 25.44982 287 LEU A CA 1
ATOM 1251 C C . LEU A 1 164 ? -28.98064 38.01585 3.44115 1.000 23.97188 287 LEU A C 1
ATOM 1252 O O . LEU A 1 164 ? -29.13092 38.02325 2.21556 1.000 25.88427 287 LEU A O 1
ATOM 1257 N N . VAL A 1 165 ? -28.69778 39.12115 4.13687 1.000 23.72058 288 VAL A N 1
ATOM 1258 C CA . VAL A 1 165 ? -28.48250 40.39573 3.46279 1.000 22.55897 288 VAL A CA 1
ATOM 1259 C C . VAL A 1 165 ? -27.18122 40.36208 2.67381 1.000 26.90462 288 VAL A C 1
ATOM 1260 O O . VAL A 1 165 ? -27.11155 40.88119 1.55240 1.000 28.23688 288 VAL A O 1
ATOM 1264 N N . ASP A 1 166 ? -26.13852 39.73626 3.23961 1.000 26.44058 289 ASP A N 1
ATOM 1265 C CA . ASP A 1 166 ? -24.88839 39.51876 2.50759 1.000 27.89877 289 ASP A CA 1
ATOM 1266 C C . ASP A 1 166 ? -25.10970 38.67245 1.26306 1.000 26.41339 289 ASP A C 1
ATOM 1267 O O . ASP A 1 166 ? -24.48378 38.91406 0.22595 1.000 34.51222 289 ASP A O 1
ATOM 1272 N N . PHE A 1 167 ? -26.00726 37.68583 1.34713 1.000 24.73136 290 PHE A N 1
ATOM 1273 C CA . PHE A 1 167 ? -26.33171 36.86037 0.18614 1.000 24.91429 290 PHE A CA 1
ATOM 1274 C C . PHE A 1 167 ? -27.05337 37.67235 -0.88467 1.000 27.02098 290 PHE A C 1
ATOM 1275 O O . PHE A 1 167 ? -26.72901 37.57461 -2.07273 1.000 30.11543 290 PHE A O 1
ATOM 1283 N N . PHE A 1 168 ? -28.03691 38.48017 -0.48774 1.000 28.36478 291 PHE A N 1
ATOM 1284 C CA . PHE A 1 168 ? -28.74538 39.33124 -1.43993 1.000 31.18436 291 PHE A CA 1
ATOM 1285 C C . PHE A 1 168 ? -27.94236 40.55727 -1.87029 1.000 34.29291 291 PHE A C 1
ATOM 1286 O O . PHE A 1 168 ? -28.40849 41.30713 -2.73251 1.000 39.29254 291 PHE A O 1
ATOM 1294 N N . ALA A 1 169 ? -26.75433 40.77672 -1.30010 1.000 34.71722 292 ALA A N 1
ATOM 1295 C CA . ALA A 1 169 ? -25.87499 41.84713 -1.75603 1.000 39.62462 292 ALA A CA 1
ATOM 1296 C C . ALA A 1 169 ? -25.27428 41.56218 -3.12427 1.000 41.92350 292 ALA A C 1
ATOM 1297 O O . ALA A 1 169 ? -24.80985 42.49465 -3.78419 1.000 41.86700 292 ALA A O 1
ATOM 1299 N N . ASP A 1 170 ? -25.24172 40.30231 -3.55055 1.000 35.61313 293 ASP A N 1
ATOM 1300 C CA . ASP A 1 170 ? -24.84037 39.97715 -4.90921 1.000 33.83589 293 ASP A CA 1
ATOM 1301 C C . ASP A 1 170 ? -26.01553 40.21663 -5.84599 1.000 38.14725 293 ASP A C 1
ATOM 1302 O O . ASP A 1 170 ? -27.12983 39.75092 -5.58381 1.000 35.52132 293 ASP A O 1
ATOM 1307 N N . ASP A 1 171 ? -25.76142 40.94531 -6.94040 1.000 36.54361 294 ASP A N 1
ATOM 1308 C CA . ASP A 1 171 ? -26.84065 41.36604 -7.82872 1.000 33.80923 294 ASP A CA 1
ATOM 1309 C C . ASP A 1 171 ? -27.47494 40.18929 -8.55639 1.000 34.21130 294 ASP A C 1
ATOM 1310 O O . ASP A 1 171 ? -28.67889 40.22020 -8.82829 1.000 31.42903 294 ASP A O 1
ATOM 1315 N N . ASP A 1 172 ? -26.70128 39.13629 -8.84315 1.000 29.15228 295 ASP A N 1
ATOM 1316 C CA . ASP A 1 172 ? -27.27972 37.94857 -9.46708 1.000 36.34499 295 ASP A CA 1
ATOM 1317 C C . ASP A 1 172 ? -28.25060 37.24008 -8.52686 1.000 31.09264 295 ASP A C 1
ATOM 1318 O O . ASP A 1 172 ? -29.32814 36.81282 -8.95876 1.000 26.47159 295 ASP A O 1
ATOM 1323 N N . ASN A 1 173 ? -27.89471 37.12260 -7.23943 1.000 25.51829 296 ASN A N 1
ATOM 1324 C CA . ASN A 1 173 ? -28.79810 36.50287 -6.26800 1.000 25.80892 296 ASN A CA 1
ATOM 1325 C C . ASN A 1 173 ? -30.06195 37.32959 -6.08454 1.000 24.74367 296 ASN A C 1
ATOM 1326 O O . ASN A 1 173 ? -31.17236 36.78186 -6.03949 1.000 22.76568 296 ASN A O 1
ATOM 1331 N N . LEU A 1 174 ? -29.90609 38.65280 -5.99154 1.000 27.51820 297 LEU A N 1
ATOM 1332 C CA . LEU A 1 174 ? -31.04247 39.53112 -5.74106 1.000 20.60103 297 LEU A CA 1
ATOM 1333 C C . LEU A 1 174 ? -32.02845 39.50051 -6.89894 1.000 18.99347 297 LEU A C 1
ATOM 1334 O O . LEU A 1 174 ? -33.22740 39.34810 -6.68481 1.000 20.73975 297 LEU A O 1
ATOM 1339 N N . ILE A 1 175 ? -31.53076 39.57657 -8.13572 1.000 21.06205 298 ILE A N 1
ATOM 1340 C CA . ILE A 1 175 ? -32.40622 39.56704 -9.30876 1.000 23.65412 298 ILE A CA 1
ATOM 1341 C C . ILE A 1 175 ? -33.13948 38.23107 -9.43714 1.000 23.46337 298 ILE A C 1
ATOM 1342 O O . ILE A 1 175 ? -34.34519 38.19551 -9.71410 1.000 27.22721 298 ILE A O 1
ATOM 1347 N N . HIS A 1 176 ? -32.43711 37.12049 -9.19289 1.000 23.64314 299 HIS A N 1
ATOM 1348 C CA . HIS A 1 176 ? -33.05873 35.79930 -9.27868 1.000 23.52471 299 HIS A CA 1
ATOM 1349 C C . HIS A 1 176 ? -34.16125 35.62391 -8.23673 1.000 22.61429 299 HIS A C 1
ATOM 1350 O O . HIS A 1 176 ? -35.25540 35.14727 -8.55534 1.000 23.39143 299 HIS A O 1
ATOM 1357 N N . VAL A 1 177 ? -33.89710 36.01952 -6.98791 1.000 22.31995 300 VAL A N 1
ATOM 1358 C CA . VAL A 1 177 ? -34.90586 35.86663 -5.94001 1.000 22.09726 300 VAL A CA 1
ATOM 1359 C C . VAL A 1 177 ? -36.03351 36.87635 -6.12602 1.000 21.64849 300 VAL A C 1
ATOM 1360 O O . VAL A 1 177 ? -37.21300 36.52729 -6.01865 1.000 19.97918 300 VAL A O 1
ATOM 1364 N N . CYS A 1 178 ? -35.70064 38.13004 -6.45364 1.000 20.61442 301 CYS A N 1
ATOM 1365 C CA . CYS A 1 178 ? -36.72690 39.16958 -6.47124 1.000 20.85777 301 CYS A CA 1
ATOM 1366 C C . CYS A 1 178 ? -37.69263 39.01868 -7.63951 1.000 19.09276 301 CYS A C 1
ATOM 1367 O O . CYS A 1 178 ? -38.85250 39.42468 -7.52727 1.000 20.49552 301 CYS A O 1
ATOM 1370 N N . GLN A 1 179 ? -37.26232 38.40587 -8.74521 1.000 19.36242 302 GLN A N 1
ATOM 1371 C CA . GLN A 1 179 ? -38.13894 38.19611 -9.89372 1.000 23.22070 302 GLN A CA 1
ATOM 1372 C C . GLN A 1 179 ? -38.88969 36.86811 -9.83405 1.000 23.45063 302 GLN A C 1
ATOM 1373 O O . GLN A 1 179 ? -39.28616 36.33419 -10.87810 1.000 29.34245 302 GLN A O 1
ATOM 1379 N N . ASP A 1 180 ? -39.11484 36.32966 -8.64174 1.000 25.83618 303 ASP A N 1
ATOM 1380 C CA . ASP A 1 180 ? -39.81548 35.06757 -8.45536 1.000 23.37241 303 ASP A CA 1
ATOM 1381 C C . ASP A 1 180 ? -41.12184 35.30481 -7.70027 1.000 24.91609 303 ASP A C 1
ATOM 1382 O O . ASP A 1 180 ? -41.22383 36.23919 -6.89946 1.000 20.26786 303 ASP A O 1
ATOM 1387 N N . LYS A 1 181 ? -42.13041 34.46537 -7.99477 1.000 20.35719 304 LYS A N 1
ATOM 1388 C CA . LYS A 1 181 ? -43.43799 34.55189 -7.33820 1.000 21.68196 304 LYS A CA 1
ATOM 1389 C C . LYS A 1 181 ? -43.32787 34.45949 -5.81903 1.000 27.73756 304 LYS A C 1
ATOM 1390 O O . LYS A 1 181 ? -44.01013 35.19765 -5.09210 1.000 21.03396 304 LYS A O 1
ATOM 1396 N N . TYR A 1 182 ? -42.46788 33.56524 -5.32337 1.000 20.70687 305 TYR A N 1
ATOM 1397 C CA . TYR A 1 182 ? -42.26829 33.41069 -3.88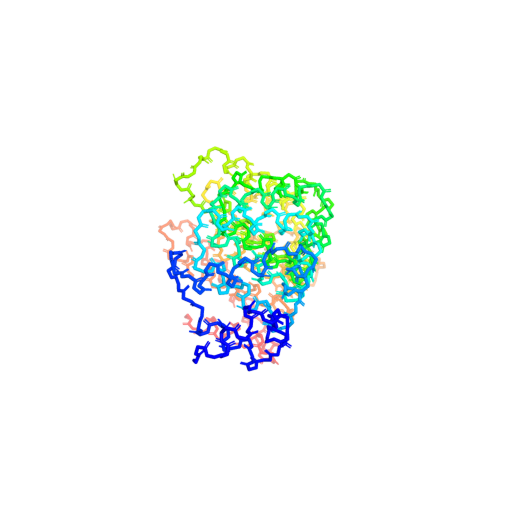849 1.000 21.74175 305 TYR A CA 1
ATOM 1398 C C . TYR A 1 182 ? -41.13356 34.27997 -3.37479 1.000 21.25616 305 TYR A C 1
ATOM 1399 O O . TYR A 1 182 ? -41.22939 34.84037 -2.27829 1.000 19.30532 305 TYR A O 1
ATOM 1408 N N . GLY A 1 183 ? -40.05935 34.40411 -4.15070 1.000 20.85641 306 GLY A N 1
ATOM 1409 C CA . GLY A 1 183 ? -38.89732 35.12917 -3.68243 1.000 19.95763 306 GLY A CA 1
ATOM 1410 C C . GLY A 1 183 ? -39.08762 36.63184 -3.57796 1.000 19.15852 306 GLY A C 1
ATOM 1411 O O . GLY A 1 183 ? -38.36220 37.27540 -2.81514 1.000 21.02716 306 GLY A O 1
ATOM 1412 N N . CYS A 1 184 ? -40.02874 37.20900 -4.34187 1.000 19.07816 307 CYS A N 1
ATOM 1413 C CA . CYS A 1 184 ? -40.33130 38.62995 -4.18325 1.000 21.30653 307 CYS A CA 1
ATOM 1414 C C . CYS A 1 184 ? -40.99161 38.90841 -2.83719 1.000 22.98453 307 CYS A C 1
ATOM 1415 O O . CYS A 1 184 ? -40.86207 40.01771 -2.30141 1.000 16.41960 307 CYS A O 1
ATOM 1418 N N . ARG A 1 185 ? -41.70591 37.91949 -2.28662 1.000 17.72147 308 ARG A N 1
ATOM 1419 C CA . ARG A 1 185 ? -42.23264 38.04289 -0.93333 1.000 18.19306 308 ARG A CA 1
ATOM 1420 C C . ARG A 1 185 ? -41.11118 38.00773 0.09382 1.000 20.78906 308 ARG A C 1
ATOM 1421 O O . ARG A 1 185 ? -41.18116 38.69533 1.11926 1.000 20.89722 308 ARG A O 1
ATOM 1429 N N . VAL A 1 186 ? -40.07873 37.19855 -0.16471 1.000 16.63695 309 VAL A N 1
ATOM 1430 C CA . VAL A 1 186 ? -38.91882 37.13288 0.71847 1.000 19.85965 309 VAL A CA 1
ATOM 1431 C C . VAL A 1 186 ? -38.18394 38.47192 0.73624 1.000 18.52466 309 VAL A C 1
ATOM 1432 O O . VAL A 1 186 ? -37.83739 38.98923 1.80400 1.000 17.28075 309 VAL A O 1
ATOM 1436 N N . ILE A 1 187 ? -37.96024 39.06090 -0.44488 1.000 16.37560 310 ILE A N 1
ATOM 1437 C CA . ILE A 1 187 ? -37.25873 40.34202 -0.53526 1.000 14.42737 310 ILE A CA 1
ATOM 1438 C C . ILE A 1 187 ? -38.07314 41.45679 0.11804 1.000 16.04469 310 ILE A C 1
ATOM 1439 O O . ILE A 1 187 ? -37.53367 42.26063 0.89283 1.000 17.10204 310 ILE A O 1
ATOM 1444 N N . GLN A 1 188 ? -39.38176 41.50902 -0.15870 1.000 13.77376 311 GLN A N 1
ATOM 1445 C CA . GLN A 1 188 ? -40.20711 42.58342 0.38661 1.000 17.64634 311 GLN A CA 1
ATOM 1446 C C . GLN A 1 188 ? -40.28870 42.50700 1.91057 1.000 19.51540 311 GLN A C 1
ATOM 1447 O O . GLN A 1 188 ? -40.23431 43.54384 2.58731 1.000 16.78789 311 GLN A O 1
ATOM 1453 N N A SER A 1 189 ? -40.39300 41.29056 2.45904 0.407 20.37407 312 SER A N 1
ATOM 1454 N N B SER A 1 189 ? -40.39065 41.28613 2.45931 0.593 18.59155 312 SER A N 1
ATOM 1455 C CA A SER A 1 189 ? -40.41820 41.09601 3.90693 0.407 18.89516 312 SER A CA 1
ATOM 1456 C CA B SER A 1 189 ? -40.40908 41.09830 3.91050 0.593 20.59414 312 SER A CA 1
ATOM 1457 C C A SER A 1 189 ? -39.10589 41.51485 4.56106 0.407 18.12576 312 SER A C 1
ATOM 1458 C C B SER A 1 189 ? -39.10690 41.55781 4.54762 0.593 21.00353 312 SER A C 1
ATOM 1459 O O A SER A 1 189 ? -39.11108 42.01939 5.68995 0.407 19.57432 312 SER A O 1
ATOM 1460 O O B SER A 1 189 ? -39.11071 42.11145 5.65306 0.593 19.47424 312 SER A O 1
ATOM 1465 N N . THR A 1 190 ? -37.98253 41.32421 3.86507 1.000 16.75075 313 THR A N 1
ATOM 1466 C CA . THR A 1 190 ? -36.68741 41.74479 4.38915 1.000 18.43276 313 THR A CA 1
ATOM 1467 C C . THR A 1 190 ? -36.55046 43.26171 4.36492 1.000 17.06704 313 THR A C 1
ATOM 1468 O O . THR A 1 190 ? -36.03836 43.85601 5.32057 1.000 17.14062 313 THR A O 1
ATOM 1472 N N . VAL A 1 191 ? -37.02168 43.89746 3.28659 1.000 16.63138 314 VAL A N 1
ATOM 1473 C CA . VAL A 1 191 ? -37.04020 45.35663 3.19340 1.000 18.75843 314 VAL A CA 1
ATOM 1474 C C . VAL A 1 191 ? -37.92715 45.95416 4.28286 1.000 21.50036 314 VAL A C 1
ATOM 1475 O O . VAL A 1 191 ? -37.53418 46.91704 4.95461 1.000 22.80233 314 VAL A O 1
ATOM 1479 N N . GLU A 1 192 ? -39.11758 45.36612 4.49300 1.000 20.14364 315 GLU A N 1
ATOM 1480 C CA . GLU A 1 192 ? -40.04736 45.82218 5.52989 1.000 22.61590 315 GLU A CA 1
ATOM 1481 C C . GLU A 1 192 ? -39.41558 45.77050 6.91190 1.000 22.15735 315 GLU A C 1
ATOM 1482 O O . GLU A 1 192 ? -39.53781 46.71952 7.69201 1.000 19.01984 315 GLU A O 1
ATOM 1488 N N . THR A 1 193 ? -38.70887 44.68027 7.21767 1.000 21.11158 316 THR A N 1
ATOM 1489 C CA . THR A 1 193 ? -38.12349 44.53072 8.54406 1.000 20.45596 316 THR A CA 1
ATOM 1490 C C . THR A 1 193 ? -36.92538 45.45434 8.73110 1.000 19.88116 316 THR A C 1
ATOM 1491 O O . THR A 1 193 ? -36.77619 46.08390 9.78693 1.000 19.15542 316 THR A O 1
ATOM 1495 N N . LEU A 1 194 ? -36.07600 45.56890 7.70827 1.000 14.24118 317 LEU A N 1
ATOM 1496 C CA . LEU A 1 194 ? -34.86777 46.38186 7.82908 1.000 17.19212 317 LEU A CA 1
ATOM 1497 C C . LEU A 1 194 ? -35.17991 47.87284 7.87926 1.000 16.50545 317 LEU A C 1
ATOM 1498 O O . LEU A 1 194 ? -34.44260 48.63523 8.51200 1.000 16.47196 317 LEU A O 1
ATOM 1503 N N . SER A 1 195 ? -36.24026 48.30866 7.20781 1.000 15.74648 318 SER A N 1
ATOM 1504 C CA . SER A 1 195 ? -36.62524 49.71424 7.20472 1.000 23.23346 318 SER A CA 1
ATOM 1505 C C . SER A 1 195 ? -37.57574 50.06706 8.34055 1.000 20.72799 318 SER A C 1
ATOM 1506 O O . SER A 1 195 ? -37.98143 51.22345 8.44355 1.000 22.75538 318 SER A O 1
ATOM 1509 N N . THR A 1 196 ? -37.94070 49.10538 9.18650 1.000 20.71660 319 THR A N 1
ATOM 1510 C CA . THR A 1 196 ? -38.73728 49.37245 10.37556 1.000 18.75087 319 THR A CA 1
ATOM 1511 C C . THR A 1 196 ? -37.80227 49.70467 11.53813 1.000 20.02046 319 THR A C 1
ATOM 1512 O O . THR A 1 196 ? -36.69894 49.16156 11.63809 1.000 19.65141 319 THR A O 1
ATOM 1516 N N . ASP A 1 197 ? -38.23071 50.63173 12.39072 1.000 18.36226 320 ASP A N 1
ATOM 1517 C CA . ASP A 1 197 ? -37.48641 51.02944 13.58325 1.000 23.86662 320 ASP A CA 1
ATOM 1518 C C . ASP A 1 197 ? -37.42082 49.91309 14.62777 1.000 21.06598 320 ASP A C 1
ATOM 1519 O O . ASP A 1 197 ? -38.30485 49.81171 15.48488 1.000 30.13398 320 ASP A O 1
ATOM 1524 N N . GLN A 1 198 ? -36.37220 49.08602 14.59088 1.000 18.84879 321 GLN A N 1
ATOM 1525 C CA . GLN A 1 198 ? -36.17694 48.03719 15.59769 1.000 20.97607 321 GLN A CA 1
ATOM 1526 C C . GLN A 1 198 ? -35.37958 48.62142 16.76113 1.000 17.60117 321 GLN A C 1
ATOM 1527 O O . GLN A 1 198 ? -34.17496 48.39321 16.91117 1.000 15.42827 321 GLN A O 1
ATOM 1533 N N . TYR A 1 199 ? -36.08561 49.37746 17.61490 1.000 15.86946 322 TYR A N 1
ATOM 1534 C CA . TYR A 1 199 ? -35.42796 50.27281 18.56935 1.000 17.49821 322 TYR A CA 1
ATOM 1535 C C . TYR A 1 199 ? -34.69057 49.52904 19.68453 1.000 20.00474 322 TYR A C 1
ATOM 1536 O O . TYR A 1 199 ? -33.78740 50.10559 20.30208 1.000 21.71378 32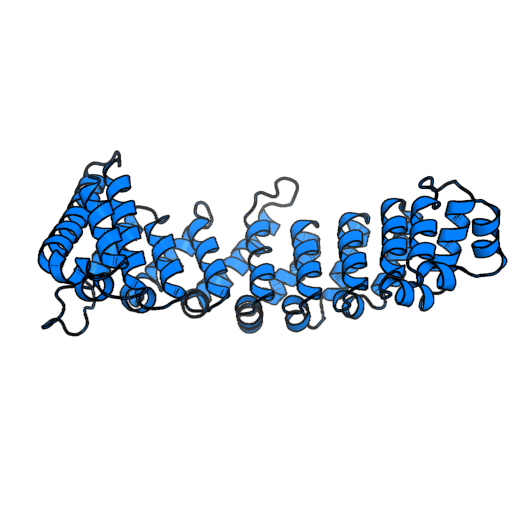2 TYR A O 1
ATOM 1545 N N . ALA A 1 200 ? -35.05370 48.27958 19.96796 1.000 17.84593 323 ALA A N 1
ATOM 1546 C CA . ALA A 1 200 ? -34.32353 47.48071 20.94918 1.000 23.28560 323 ALA A CA 1
ATOM 1547 C C . ALA A 1 200 ? -33.11315 46.76781 20.35451 1.000 21.38268 323 ALA A C 1
ATOM 1548 O O . ALA A 1 200 ? -32.41098 46.05679 21.07898 1.000 22.20939 323 ALA A O 1
ATOM 1550 N N . GLN A 1 201 ? -32.85189 46.93127 19.06481 1.000 17.86956 324 GLN A N 1
ATOM 1551 C CA . GLN A 1 201 ? -31.65115 46.39067 18.44856 1.000 16.06841 324 GLN A CA 1
ATOM 1552 C C . GLN A 1 201 ? -30.70585 47.52619 18.08076 1.000 17.69811 324 GLN A C 1
ATOM 1553 O O . GLN A 1 201 ? -31.07355 48.70385 18.11052 1.000 20.61231 324 GLN A O 1
ATOM 1559 N N . CYS A 1 202 ? -29.47717 47.14400 17.74153 1.000 17.86118 325 CYS A N 1
ATOM 1560 C CA . CYS A 1 202 ? -28.44271 48.09256 17.34892 1.000 21.35133 325 CYS A CA 1
ATOM 1561 C C . CYS A 1 202 ? -28.86000 48.85469 16.09303 1.000 19.39915 325 CYS A C 1
ATOM 1562 O O . CYS A 1 202 ? -29.16002 48.24822 15.05922 1.000 16.86065 325 CYS A O 1
ATOM 1565 N N . TYR A 1 203 ? -28.91875 50.18385 16.21308 1.000 17.62220 326 TYR A N 1
ATOM 1566 C CA . TYR A 1 203 ? -29.38080 51.03295 15.12033 1.000 18.07218 326 TYR A CA 1
ATOM 1567 C C . TYR A 1 203 ? -28.45768 50.93229 13.91112 1.000 20.80030 326 TYR A C 1
ATOM 1568 O O . TYR A 1 203 ? -28.91698 50.68689 12.78883 1.000 18.65311 326 TYR A O 1
ATOM 1577 N N . GLN A 1 204 ? -27.14853 51.12991 14.12446 1.000 17.08432 327 GLN A N 1
ATOM 1578 C CA . GLN A 1 204 ? -26.21365 51.20905 13.00348 1.000 21.87813 327 GLN A CA 1
ATOM 1579 C C . GLN A 1 204 ? -26.05849 49.86456 12.29779 1.000 16.53414 327 GLN A C 1
ATOM 1580 O O . GLN A 1 204 ? -25.88648 49.83645 11.07554 1.000 17.90359 327 GLN A O 1
ATOM 1586 N N . HIS A 1 205 ? -26.15267 48.75090 13.03738 1.000 19.13945 328 HIS A N 1
ATOM 1587 C CA . HIS A 1 205 ? -26.13669 47.42981 12.40518 1.000 15.80665 328 HIS A CA 1
ATOM 1588 C C . HIS A 1 205 ? -27.29774 47.27128 11.42762 1.000 18.14574 328 HIS A C 1
ATOM 1589 O O . HIS A 1 205 ? -27.10454 46.80566 10.29741 1.000 18.22909 328 HIS A O 1
ATOM 1596 N N . ARG A 1 206 ? -28.49833 47.70942 11.82472 1.000 16.32161 329 ARG A N 1
ATOM 1597 C CA . ARG A 1 206 ? -29.65880 47.60391 10.93963 1.000 17.36765 329 ARG A CA 1
ATOM 1598 C C . ARG A 1 206 ? -29.53106 48.51350 9.72283 1.000 16.58164 329 ARG A C 1
ATOM 1599 O O . ARG A 1 206 ? -29.84689 48.09165 8.60524 1.000 18.10900 329 ARG A O 1
ATOM 1607 N N . VAL A 1 207 ? -29.03900 49.74587 9.90773 1.000 15.18156 330 VAL A N 1
ATOM 1608 C CA . VAL A 1 207 ? -29.02360 50.71264 8.80519 1.000 15.81447 330 VAL A CA 1
ATOM 1609 C C . VAL A 1 207 ? -27.99545 50.32410 7.73919 1.000 16.35402 330 VAL A C 1
ATOM 1610 O O . VAL A 1 207 ? -28.24507 50.48556 6.53624 1.000 19.76638 330 VAL A O 1
ATOM 1614 N N . ILE A 1 208 ? -26.86449 49.74488 8.15069 1.000 17.86885 331 ILE A N 1
ATOM 1615 C CA . ILE A 1 208 ? -25.87171 49.25217 7.19139 1.000 21.45436 331 ILE A CA 1
ATOM 1616 C C . ILE A 1 208 ? -26.45461 48.14510 6.31313 1.000 19.18605 331 ILE A C 1
ATOM 1617 O O . ILE A 1 208 ? -26.29836 48.16056 5.08356 1.000 20.49844 331 ILE A O 1
ATOM 1622 N N . LEU A 1 209 ? -27.17260 47.19661 6.92157 1.000 16.17030 332 LEU A N 1
ATOM 1623 C CA . LEU A 1 209 ? -27.82688 46.14704 6.14222 1.000 21.40832 332 LEU A CA 1
ATOM 1624 C C . LEU A 1 209 ? -28.93325 46.71458 5.26626 1.000 17.69720 332 LEU A C 1
ATOM 1625 O O . LEU A 1 209 ? -29.08985 46.29562 4.11357 1.000 17.19159 332 LEU A O 1
ATOM 1630 N N . LEU A 1 210 ? -29.69980 47.66669 5.80905 1.000 16.30731 333 LEU A N 1
ATOM 1631 C CA . LEU A 1 210 ? -30.77330 48.32012 5.06760 1.000 16.99973 333 LEU A CA 1
ATOM 1632 C C . LEU A 1 210 ? -30.23931 49.00367 3.81689 1.000 20.17303 333 LEU A C 1
ATOM 1633 O O . LEU A 1 210 ? -30.74976 48.78220 2.71601 1.000 17.18174 333 LEU A O 1
ATOM 1638 N N . ARG A 1 211 ? -29.15538 49.77074 3.96289 1.000 19.12698 334 ARG A N 1
ATOM 1639 C CA . ARG A 1 211 ? -28.58384 50.50174 2.83514 1.000 22.51893 334 ARG A CA 1
ATOM 1640 C C . ARG A 1 211 ? -27.94395 49.56892 1.81587 1.000 24.20769 334 ARG A C 1
ATOM 1641 O O . ARG A 1 211 ? -27.96756 49.86897 0.61842 1.000 21.65467 334 ARG A O 1
ATOM 1649 N N . SER A 1 212 ? -27.39190 48.43568 2.26765 1.000 17.31230 335 SER A N 1
ATOM 1650 C CA . SER A 1 212 ? -26.85338 47.43667 1.34460 1.000 23.19263 335 SER A CA 1
ATOM 1651 C C . SER A 1 212 ? -27.95076 46.83252 0.47339 1.000 20.81983 335 SER A C 1
ATOM 1652 O O . SER A 1 212 ? -27.76977 46.66064 -0.73718 1.000 20.50738 335 SER A O 1
ATOM 1655 N N . LEU A 1 213 ? -29.10741 46.53590 1.06282 1.000 18.04190 336 LEU A N 1
ATOM 1656 C CA . LEU A 1 213 ? -30.19996 45.97299 0.27997 1.000 17.83322 336 LEU A CA 1
ATOM 1657 C C . LEU A 1 213 ? -30.88280 47.03177 -0.58016 1.000 16.29110 336 LEU A C 1
ATOM 1658 O O . LEU A 1 213 ? -31.26947 46.74086 -1.71684 1.000 19.25167 336 LEU A O 1
ATOM 1663 N N . MET A 1 214 ? -31.03920 48.25819 -0.05946 1.000 19.26576 337 MET A N 1
ATOM 1664 C CA . MET A 1 214 ? -31.66452 49.33462 -0.83397 1.000 23.32385 337 MET A CA 1
ATOM 1665 C C . MET A 1 214 ? -30.82225 49.71066 -2.04444 1.000 22.00924 337 MET A C 1
ATOM 1666 O O . MET A 1 214 ? -31.36531 50.02820 -3.10686 1.000 21.39164 337 MET A O 1
ATOM 1671 N N . ALA A 1 215 ? -29.49769 49.70389 -1.89093 1.000 17.85502 338 ALA A N 1
ATOM 1672 C CA . ALA A 1 215 ? -28.61279 49.96925 -3.01464 1.000 23.94329 338 ALA A CA 1
ATOM 1673 C C . ALA A 1 215 ? -28.67186 48.85502 -4.04383 1.000 26.35207 338 ALA A C 1
ATOM 1674 O O . ALA A 1 215 ? -28.49367 49.11488 -5.23903 1.000 22.86553 338 ALA A O 1
ATOM 1676 N N . GLY A 1 216 ? -28.90097 47.61538 -3.60185 1.000 24.63896 339 GLY A N 1
ATOM 1677 C CA . GLY A 1 216 ? -29.02542 46.52231 -4.55100 1.000 17.19399 339 GLY A CA 1
ATOM 1678 C C . GLY A 1 216 ? -30.25649 46.67534 -5.42200 1.000 20.20341 339 GLY A C 1
ATOM 1679 O O . GLY A 1 216 ? -30.19923 46.46941 -6.63723 1.000 20.41673 339 GLY A O 1
ATOM 1680 N N . VAL A 1 217 ? -31.38851 47.02730 -4.80608 1.000 16.09850 340 VAL A N 1
ATOM 1681 C CA . VAL A 1 217 ? -32.61800 47.26221 -5.56094 1.000 20.90538 340 VAL A CA 1
ATOM 1682 C C . VAL A 1 217 ? -32.45495 48.47238 -6.47322 1.000 20.68497 340 VAL A C 1
ATOM 1683 O O . VAL A 1 217 ? -32.91850 48.47279 -7.61899 1.000 20.22600 340 VAL A O 1
ATOM 1687 N N . THR A 1 218 ? -31.74740 49.49764 -5.99353 1.000 14.57956 341 THR A N 1
ATOM 1688 C CA . THR A 1 218 ? -31.62563 50.75214 -6.73159 1.000 21.09640 341 THR A CA 1
ATOM 1689 C C . THR A 1 218 ? -30.71499 50.59033 -7.94650 1.000 21.76440 341 THR A C 1
ATOM 1690 O O . THR A 1 218 ? -31.03497 51.09998 -9.02644 1.000 21.16487 341 THR A O 1
ATOM 1694 N N . ARG A 1 219 ? -29.60631 49.83904 -7.79992 1.000 19.57233 342 ARG A N 1
ATOM 1695 C CA . ARG A 1 219 ? -28.71356 49.54544 -8.92582 1.000 24.75984 342 ARG A CA 1
ATOM 1696 C C . ARG A 1 219 ? -29.41845 48.78388 -10.04086 1.000 22.65143 342 ARG A C 1
ATOM 1697 O O . ARG A 1 219 ? -29.02569 48.89206 -11.20378 1.00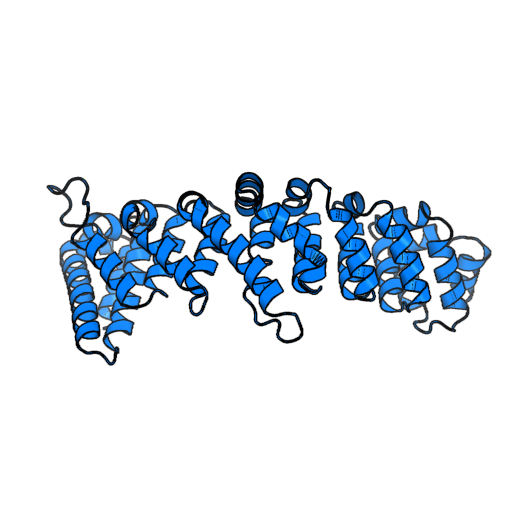0 21.78357 342 ARG A O 1
ATOM 1705 N N . ASN A 1 220 ? -30.44507 48.00236 -9.70903 1.000 20.21477 343 ASN A N 1
ATOM 1706 C CA . ASN A 1 220 ? -31.13191 47.15769 -10.67796 1.000 18.24991 343 ASN A CA 1
ATOM 1707 C C . ASN A 1 220 ? -32.56602 47.59721 -10.90816 1.000 18.21186 343 ASN A C 1
ATOM 1708 O O . ASN A 1 220 ? -33.38533 46.78151 -11.34637 1.000 16.25042 343 ASN A O 1
ATOM 1713 N N . CYS A 1 221 ? -32.87543 48.87255 -10.64587 1.000 14.38288 344 CYS A N 1
ATOM 1714 C CA . CYS A 1 221 ? -34.27068 49.30730 -10.54620 1.000 20.99634 344 CYS A CA 1
ATOM 1715 C C . CYS A 1 221 ? -35.00792 49.20016 -11.87717 1.000 19.64300 344 CYS A C 1
ATOM 1716 O O . CYS A 1 221 ? -36.20146 48.88835 -11.89585 1.000 19.64028 344 CYS A O 1
ATOM 1719 N N . THR A 1 222 ? -34.31341 49.42178 -12.99849 1.000 18.58890 345 THR A N 1
ATOM 1720 C CA . THR A 1 222 ? -34.98577 49.41537 -14.30190 1.000 20.04854 345 THR A CA 1
ATOM 1721 C C . THR A 1 222 ? -35.48132 48.01648 -14.66993 1.000 24.53985 345 THR A C 1
ATOM 1722 O O . THR A 1 222 ? -36.62831 47.84905 -15.11346 1.000 19.35386 345 THR A O 1
ATOM 1726 N N . GLN A 1 223 ? -34.63407 47.00117 -14.47184 1.000 20.11706 346 GLN A N 1
ATOM 1727 C CA . GLN A 1 223 ? -35.05014 45.61978 -14.69474 1.000 22.54612 346 GLN A CA 1
ATOM 1728 C C . GLN A 1 223 ? -36.13138 45.19810 -13.70268 1.000 24.55306 346 GLN A C 1
ATOM 1729 O O . GLN A 1 223 ? -37.14813 44.61308 -14.09312 1.000 20.47121 346 GLN A O 1
ATOM 1735 N N . LEU A 1 224 ? -35.94379 45.51649 -12.41416 1.000 20.82038 347 LEU A N 1
ATOM 1736 C CA . LEU A 1 224 ? -36.88687 45.05956 -11.39217 1.000 18.42539 347 LEU A CA 1
ATOM 1737 C C . LEU A 1 224 ? -38.24946 45.74097 -11.51014 1.000 19.34187 347 LEU A C 1
ATOM 1738 O O . LEU A 1 224 ? -39.27593 45.09596 -11.25733 1.000 17.67767 347 LEU A O 1
ATOM 1743 N N . ALA A 1 225 ? -38.29007 47.02345 -11.90396 1.000 17.18009 348 ALA A N 1
ATOM 1744 C CA . ALA A 1 225 ? -39.57415 47.72234 -12.01593 1.000 20.99001 348 ALA A CA 1
ATOM 1745 C C . ALA A 1 225 ? -40.42860 47.17235 -13.14839 1.000 18.24303 348 ALA A C 1
ATOM 1746 O O . ALA A 1 225 ? -41.65836 47.24572 -13.08553 1.000 19.00846 348 ALA A O 1
ATOM 1748 N N . SER A 1 226 ? -39.80544 46.62634 -14.18441 1.000 20.96008 349 SER A N 1
ATOM 1749 C CA . SER A 1 226 ? -40.53303 46.10065 -15.32694 1.000 21.58181 349 SER A CA 1
ATOM 1750 C C . SER A 1 226 ? -40.96845 44.65259 -15.13730 1.000 22.94588 349 SER A C 1
ATOM 1751 O O . SER A 1 226 ? -41.67745 44.12024 -15.99767 1.000 24.24519 349 SER A O 1
ATOM 1754 N N . ASN A 1 227 ? -40.58433 44.01562 -14.03021 1.000 22.43373 350 ASN A N 1
ATOM 1755 C CA . ASN A 1 227 ? -40.80552 42.58900 -13.82530 1.000 18.25020 350 ASN A CA 1
ATOM 1756 C C . ASN A 1 227 ? -42.14132 42.32495 -13.13923 1.000 17.79312 350 ASN A C 1
ATOM 1757 O O . ASN A 1 227 ? -42.59808 43.10474 -12.29621 1.000 19.22205 350 ASN A O 1
ATOM 1762 N N . GLU A 1 228 ? -42.75013 41.19557 -13.52420 1.000 19.17923 351 GLU A N 1
ATOM 1763 C CA . GLU A 1 228 ? -44.05515 40.74946 -13.04035 1.000 19.71418 351 GLU A CA 1
ATOM 1764 C C . GLU A 1 228 ? -44.14638 40.69940 -11.51719 1.000 18.02219 351 GLU A C 1
ATOM 1765 O O . GLU A 1 228 ? -45.18458 41.03726 -10.93727 1.000 19.45900 351 GLU A O 1
ATOM 1771 N N . PHE A 1 229 ? -43.07165 40.29131 -10.85261 1.000 16.20403 352 PHE A N 1
ATOM 1772 C CA . PHE A 1 229 ? -43.07245 40.18113 -9.39955 1.000 21.24536 352 PHE A CA 1
ATOM 1773 C C . PHE A 1 229 ? -42.22256 41.23466 -8.70986 1.000 15.64236 352 PHE A C 1
ATOM 1774 O O . PHE A 1 229 ? -42.60010 41.71695 -7.64948 1.000 17.56331 352 PHE A O 1
ATOM 1782 N N . ALA A 1 230 ? -41.08981 41.62235 -9.29153 1.000 18.94372 353 ALA A N 1
ATOM 1783 C CA . ALA A 1 230 ? -40.18443 42.52289 -8.59570 1.000 17.30594 353 ALA A CA 1
ATOM 1784 C C . ALA A 1 230 ? -40.67430 43.96959 -8.56804 1.000 19.09997 353 ALA A C 1
ATOM 1785 O O . ALA A 1 230 ? -40.12854 44.76537 -7.79504 1.000 19.97752 353 ALA A O 1
ATOM 1787 N N . ASN A 1 231 ? -41.70217 44.31813 -9.35615 1.000 15.21975 354 ASN A N 1
ATOM 1788 C CA . ASN A 1 231 ? -42.19604 45.69266 -9.38183 1.000 17.55368 354 ASN A CA 1
ATOM 1789 C C . ASN A 1 231 ? -42.80925 46.10477 -8.04708 1.000 21.76251 354 ASN A C 1
ATOM 1790 O O . ASN A 1 231 ? -42.79995 47.29437 -7.71263 1.000 17.99808 354 ASN A O 1
ATOM 1795 N N . TYR A 1 232 ? -43.31990 45.13722 -7.27063 1.000 22.35603 355 TYR A N 1
ATOM 1796 C CA . TYR A 1 232 ? -43.82266 45.41920 -5.92659 1.000 21.53535 355 TYR A CA 1
ATOM 179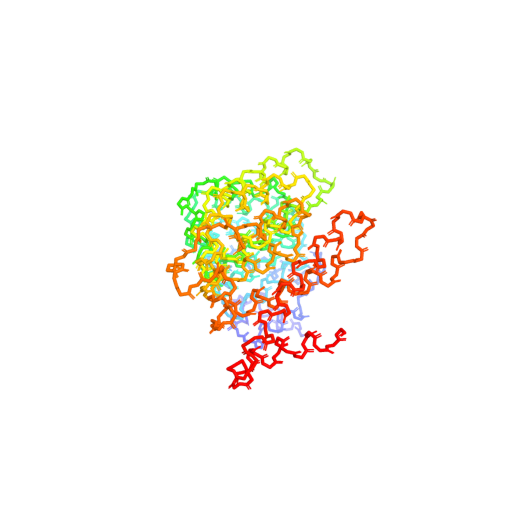7 C C . TYR A 1 232 ? -42.70927 45.90434 -5.00564 1.000 16.82114 355 TYR A C 1
ATOM 1798 O O . TYR A 1 232 ? -42.92990 46.77448 -4.15668 1.000 20.10303 355 TYR A O 1
ATOM 1807 N N . VAL A 1 233 ? -41.50875 45.35146 -5.16376 1.000 14.98333 356 VAL A N 1
ATOM 1808 C CA . VAL A 1 233 ? -40.38177 45.72960 -4.31704 1.000 20.96874 356 VAL A CA 1
ATOM 1809 C C . VAL A 1 233 ? -39.91188 47.14782 -4.63877 1.000 20.52050 356 VAL A C 1
ATOM 1810 O O . VAL A 1 233 ? -39.58078 47.92677 -3.73449 1.000 20.92802 356 VAL A O 1
ATOM 1814 N N . VAL A 1 234 ? -39.91601 47.51824 -5.92272 1.000 18.44713 357 VAL A N 1
ATOM 1815 C CA . VAL A 1 234 ? -39.52499 48.86852 -6.32208 1.000 16.32011 357 VAL A CA 1
ATOM 1816 C C . VAL A 1 234 ? -40.53852 49.89714 -5.82410 1.000 17.82497 357 VAL A C 1
ATOM 1817 O O . VAL A 1 234 ? -40.15730 50.98735 -5.37681 1.000 17.90141 357 VAL A O 1
ATOM 1821 N N . GLN A 1 235 ? -41.83500 49.55918 -5.88002 1.000 14.21065 358 GLN A N 1
ATOM 1822 C CA . GLN A 1 235 ? -42.87617 50.42801 -5.33074 1.000 20.78684 358 GLN A CA 1
ATOM 1823 C C . GLN A 1 235 ? -42.65451 50.69783 -3.85024 1.000 23.14810 358 GLN A C 1
ATOM 1824 O O . GLN A 1 235 ? -42.77046 51.84465 -3.40098 1.000 21.74083 358 GLN A O 1
ATOM 1830 N N . HIS A 1 236 ? -42.28464 49.65539 -3.09558 1.000 21.13113 359 HIS A N 1
ATOM 1831 C CA . HIS A 1 236 ? -42.06205 49.79129 -1.65909 1.000 23.15923 359 HIS A CA 1
ATOM 1832 C C . HIS A 1 236 ? -40.88813 50.71439 -1.35846 1.000 22.75990 359 HIS A C 1
ATOM 1833 O O . HIS A 1 236 ? -40.96519 51.54275 -0.44520 1.000 27.82114 359 HIS A O 1
ATOM 1840 N N . VAL A 1 237 ? -39.80080 50.58920 -2.12592 1.000 22.10599 360 VAL A N 1
ATOM 1841 C CA . VAL A 1 237 ? -38.62343 51.43686 -1.94405 1.000 25.48221 360 VAL A CA 1
ATOM 1842 C C . VAL A 1 237 ? -38.95927 52.90437 -2.21967 1.000 27.81590 360 VAL A C 1
ATOM 1843 O O . VAL A 1 237 ? -38.48466 53.80537 -1.51374 1.000 26.36539 360 VAL A O 1
ATOM 1847 N N . ILE A 1 238 ? -39.82260 53.15841 -3.21315 1.000 24.68228 361 ILE A N 1
ATOM 1848 C CA . ILE A 1 238 ? -40.21894 54.52351 -3.56587 1.000 26.25732 361 ILE A CA 1
ATOM 1849 C C . ILE A 1 238 ? -41.01321 55.16438 -2.43010 1.000 31.18015 361 ILE A C 1
ATOM 1850 O O . ILE A 1 238 ? -40.84272 56.35180 -2.12664 1.000 28.00644 361 ILE A O 1
ATOM 1855 N N . LYS A 1 239 ? -41.82811 54.37655 -1.73627 1.000 27.50832 362 LYS A N 1
ATOM 1856 C CA . LYS A 1 239 ? -42.67076 54.90462 -0.67075 1.000 33.49211 362 LYS A CA 1
ATOM 1857 C C . LYS A 1 239 ? -41.93771 55.12711 0.65092 1.000 30.51682 362 LYS A C 1
ATOM 1858 O O . LYS A 1 239 ? -42.54349 55.67332 1.57209 1.000 26.77979 362 LYS A O 1
ATOM 1864 N N . CYS A 1 240 ? -40.66831 54.73557 0.77822 1.000 27.00636 363 CYS A N 1
ATOM 1865 C CA . CYS A 1 240 ? -40.04427 54.73563 2.09933 1.000 33.45735 363 CYS A CA 1
ATOM 1866 C C . CYS A 1 240 ? -39.72143 56.14675 2.58597 1.000 33.57514 363 CYS A C 1
ATOM 1867 O O . CYS A 1 240 ? -40.08706 56.50847 3.70809 1.000 36.08457 363 CYS A O 1
ATOM 1870 N N . GLY A 1 241 ? -39.05008 56.95568 1.76236 1.000 24.89418 364 GLY A N 1
ATOM 1871 C CA . GLY A 1 241 ? -38.72076 58.32890 2.13823 1.000 28.22443 364 GLY A CA 1
ATOM 1872 C C . GLY A 1 241 ? -37.85492 58.47069 3.38709 1.000 27.66925 364 GLY A C 1
ATOM 1873 O O . GLY A 1 241 ? -37.21273 57.52150 3.85279 1.000 23.18660 364 GLY A O 1
ATOM 1874 N N . ASP A 1 242 ? -37.88638 59.69300 3.93218 1.000 32.61191 365 ASP A N 1
ATOM 1875 C CA . ASP A 1 242 ? -37.12408 60.12487 5.10319 1.000 32.11333 365 ASP A CA 1
ATOM 1876 C C . ASP A 1 242 ? -35.63837 59.83151 4.91537 1.000 28.43067 365 ASP A C 1
ATOM 1877 O O . ASP A 1 242 ? -35.02054 60.37113 3.99255 1.000 30.36530 365 ASP A O 1
ATOM 1882 N N . ALA A 1 243 ? -35.06364 58.94739 5.73399 1.000 22.06209 366 ALA A N 1
ATOM 1883 C CA . ALA A 1 243 ? -33.64782 58.62115 5.58604 1.000 23.56943 366 ALA A CA 1
ATOM 1884 C C . ALA A 1 243 ? -33.34745 57.77511 4.35366 1.000 27.74892 366 ALA A C 1
ATOM 1885 O O . ALA A 1 243 ? -32.18803 57.71416 3.93199 1.000 27.13512 366 ALA A O 1
ATOM 1887 N N . LEU A 1 244 ? -34.35827 57.14614 3.75904 1.000 20.18588 367 LEU A N 1
ATOM 1888 C CA . LEU A 1 244 ? -34.20348 56.34955 2.55341 1.000 26.11730 367 LEU A CA 1
ATOM 1889 C C . LEU A 1 244 ? -34.61534 57.10144 1.29208 1.000 27.11262 367 LEU A C 1
ATOM 1890 O O . LEU A 1 244 ? -34.72769 56.48635 0.22363 1.000 23.31402 367 LEU A O 1
ATOM 1895 N N . ALA A 1 245 ? -34.84566 58.41312 1.39687 1.000 21.86773 368 ALA A N 1
ATOM 1896 C CA . ALA A 1 245 ? -35.27881 59.22251 0.26300 1.000 23.97355 368 ALA A CA 1
ATOM 1897 C C . ALA A 1 245 ? -34.23880 59.28566 -0.84595 1.000 22.22589 368 ALA A C 1
ATOM 1898 O O . ALA A 1 245 ? -34.61124 59.49855 -2.00434 1.000 21.83843 368 ALA A O 1
ATOM 1900 N N . VAL A 1 246 ? -32.95466 59.08914 -0.51868 1.000 18.03524 369 VAL A N 1
ATOM 1901 C CA . VAL A 1 246 ? -31.91489 59.05047 -1.54140 1.000 23.63252 369 VAL A CA 1
ATOM 1902 C C . VAL A 1 246 ? -32.16377 57.91005 -2.53303 1.000 21.29901 369 VAL A C 1
ATOM 1903 O O . VAL A 1 246 ? -31.97151 58.08686 -3.73791 1.000 23.45318 369 VAL A O 1
ATOM 1907 N N . TYR A 1 247 ? -32.70742 56.77986 -2.06997 1.000 18.71734 370 TYR A N 1
ATOM 1908 C CA . TYR A 1 247 ? -32.98245 55.66263 -2.97070 1.000 19.14952 370 TYR A CA 1
ATOM 1909 C C . TYR A 1 247 ? -34.19047 55.94093 -3.85616 1.000 18.84348 370 TYR A C 1
ATOM 1910 O O . TYR A 1 247 ? -34.15553 55.64310 -5.05499 1.000 18.06168 370 TYR A O 1
ATOM 1919 N N . ARG A 1 248 ? -35.25870 56.51551 -3.28400 1.000 18.94121 371 ARG A N 1
ATOM 1920 C CA . ARG A 1 248 ? -36.39759 56.97307 -4.07812 1.000 18.68521 371 ARG A CA 1
ATOM 1921 C C . ARG A 1 248 ? -35.97685 58.00475 -5.12101 1.000 21.68228 371 ARG A C 1
ATOM 1922 O O . ARG A 1 248 ? -36.38187 57.91185 -6.28807 1.000 18.09711 371 ARG A O 1
ATOM 1930 N N . ASP A 1 249 ? -35.13515 58.97129 -4.72304 1.000 15.04291 372 ASP A N 1
ATOM 1931 C CA . ASP A 1 249 ? -34.70262 60.01549 -5.64415 1.000 21.79224 372 ASP A CA 1
ATOM 1932 C C . ASP A 1 249 ? -33.86650 59.45294 -6.78728 1.000 20.59798 372 ASP A C 1
ATOM 1933 O O . ASP A 1 249 ? -34.01608 59.89192 -7.93056 1.000 21.64267 372 ASP A O 1
ATOM 1938 N N . ILE A 1 250 ? -32.97793 58.49201 -6.50029 1.000 16.66831 373 ILE A N 1
ATOM 1939 C CA . ILE A 1 250 ? -32.15910 57.90330 -7.56189 1.000 18.20758 373 ILE A CA 1
ATOM 1940 C C . ILE A 1 250 ? -33.02660 57.10512 -8.53055 1.000 17.87313 373 ILE A C 1
ATOM 1941 O O . ILE A 1 250 ? -32.86824 57.21663 -9.75088 1.000 16.99779 373 ILE A O 1
ATOM 1946 N N . ILE A 1 251 ? -33.98314 56.32920 -8.00073 1.000 14.93409 374 ILE A N 1
ATOM 1947 C CA . ILE A 1 251 ? -34.86418 55.51360 -8.83758 1.000 20.70987 374 ILE A CA 1
ATOM 1948 C C . ILE A 1 251 ? -35.70962 56.38804 -9.75919 1.000 20.54425 374 ILE A C 1
ATOM 1949 O O . ILE A 1 251 ? -35.86154 56.09150 -10.94949 1.000 24.17078 374 ILE A O 1
ATOM 1954 N N . ILE A 1 252 ? -36.22012 57.50667 -9.24990 1.000 17.09878 375 ILE A N 1
ATOM 1955 C CA . ILE A 1 252 ? -37.01222 58.38299 -10.10608 1.000 18.17573 375 ILE A CA 1
ATOM 1956 C C . ILE A 1 252 ? -36.11427 59.12308 -11.09486 1.000 21.12741 375 ILE A C 1
ATOM 1957 O O . ILE A 1 252 ? -36.37410 59.11674 -12.30208 1.000 19.03271 375 ILE A O 1
ATOM 1962 N N . GLU A 1 253 ? -35.00589 59.70440 -10.61370 1.000 18.99254 376 GLU A N 1
ATOM 1963 C CA . GLU A 1 253 ? -34.20326 60.58101 -11.46842 1.000 22.59421 376 GLU A CA 1
ATOM 1964 C C . GLU A 1 253 ? -33.28605 59.82800 -12.42296 1.000 23.01983 376 GLU A C 1
ATOM 1965 O O . GLU A 1 253 ? -32.97773 60.34244 -13.50226 1.000 25.09063 376 GLU A O 1
ATOM 1971 N N . GLN A 1 254 ? -32.81888 58.63903 -12.06000 1.000 18.26620 377 GLN A N 1
ATOM 1972 C CA . GLN A 1 254 ? -31.88362 57.92344 -12.91368 1.000 30.65410 377 GLN A CA 1
ATOM 1973 C C . GLN A 1 254 ? -32.52832 56.73167 -13.60163 1.000 24.59123 377 GLN A C 1
ATOM 1974 O O . GLN A 1 254 ? -31.83423 55.96218 -14.26822 1.000 26.87198 377 GLN A O 1
ATOM 1980 N N . CYS A 1 255 ? -33.84412 56.59038 -13.50021 1.000 21.05107 378 CYS A N 1
ATOM 1981 C CA . CYS A 1 255 ? -34.52785 55.55458 -14.25769 1.000 23.30707 378 CYS A CA 1
ATOM 1982 C C . CYS A 1 255 ? -35.87785 56.03827 -14.76842 1.000 22.05082 378 CYS A C 1
ATOM 1983 O O . CYS A 1 255 ? -36.12242 56.02157 -15.98039 1.000 22.32659 378 CYS A O 1
ATOM 1986 N N . LEU A 1 256 ? -36.75705 56.47243 -13.85901 1.000 18.14163 379 LEU A N 1
ATOM 1987 C CA . LEU A 1 256 ? -38.13489 56.76305 -14.25187 1.000 18.81264 379 LEU A CA 1
ATOM 1988 C C . LEU A 1 256 ? -38.24129 57.99030 -15.15055 1.000 21.69781 379 LEU A C 1
ATOM 1989 O O . LEU A 1 256 ? -39.05900 58.00185 -16.07897 1.000 21.49745 379 LEU A O 1
ATOM 1994 N N . LEU A 1 257 ? -37.42756 59.02560 -14.89356 1.000 17.44765 380 LEU A N 1
ATOM 1995 C CA . LEU A 1 257 ? -37.49556 60.25436 -15.68314 1.000 21.63125 380 LEU A CA 1
ATOM 1996 C C . LEU A 1 257 ? -37.12936 60.01852 -17.14730 1.000 22.88407 380 LEU A C 1
ATOM 1997 O O . LEU A 1 257 ? -37.64002 60.70691 -18.03312 1.000 26.94790 380 LEU A O 1
ATOM 2002 N N . GLN A 1 258 ? -36.27044 59.04636 -17.41933 1.000 17.05043 381 GLN A N 1
ATOM 2003 C CA . GLN A 1 258 ? -35.85205 58.74304 -18.77860 1.000 20.10809 381 GLN A CA 1
ATOM 2004 C C . GLN A 1 258 ? -36.80512 57.77449 -19.46468 1.000 22.53283 381 GLN A C 1
ATOM 2005 O O . GLN A 1 258 ? -36.83017 57.71681 -20.69873 1.000 22.23523 381 GLN A O 1
ATOM 2011 N N . ASN A 1 259 ? -37.60789 57.04384 -18.68133 1.000 20.01537 382 ASN A N 1
ATOM 2012 C CA . ASN A 1 259 ? -38.35876 55.88476 -19.14099 1.000 18.06980 382 ASN A CA 1
ATOM 2013 C C . ASN A 1 259 ? -39.85271 55.97827 -18.85350 1.000 19.14896 382 ASN A C 1
ATOM 2014 O O . ASN A 1 259 ? -40.55196 54.96849 -19.00509 1.000 18.22682 382 ASN A O 1
ATOM 2019 N N . LEU A 1 260 ? -40.34904 57.16468 -18.47753 1.000 15.71406 383 LEU A N 1
ATOM 2020 C CA . LEU A 1 260 ? -41.71110 57.33292 -17.97159 1.000 18.52278 383 LEU A CA 1
ATOM 2021 C C . LEU A 1 260 ? -42.76720 56.92231 -18.99083 1.000 16.89800 383 LEU A C 1
ATOM 2022 O O . LEU A 1 260 ? -43.74348 56.24369 -18.64936 1.000 16.16706 383 LEU A O 1
ATOM 2027 N N . LEU A 1 261 ? -42.58991 57.33493 -20.24158 1.000 15.12889 384 LEU A N 1
ATOM 2028 C CA . LEU A 1 261 ? -43.57029 57.04522 -21.28051 1.000 19.81631 384 LEU A CA 1
ATOM 2029 C C . LEU A 1 261 ? -43.60320 55.55590 -21.61052 1.000 18.88055 384 LEU A C 1
ATOM 2030 O O . LEU A 1 261 ? -44.68213 54.95777 -21.70954 1.000 16.54726 384 LEU A O 1
ATOM 2035 N N . SER A 1 262 ? -42.42610 54.94132 -21.77124 1.000 13.75832 385 SER A N 1
ATOM 2036 C CA . SER A 1 262 ? -42.35699 53.51323 -22.07658 1.000 19.47952 385 SER A CA 1
ATOM 2037 C C . SER A 1 262 ? -42.88398 52.66528 -20.92518 1.000 21.50755 385 SER A C 1
ATOM 2038 O O . SER A 1 262 ? -43.65526 51.72648 -21.15372 1.000 19.47393 385 SER A O 1
ATOM 2041 N N . MET A 1 263 ? -42.49126 52.99778 -19.68435 1.000 16.57672 386 MET A N 1
ATOM 2042 C CA . MET A 1 263 ? -42.94169 52.24604 -18.51373 1.000 15.26182 386 MET A CA 1
ATOM 2043 C C . MET A 1 263 ? -44.45213 52.34003 -18.31895 1.000 19.62856 386 MET A C 1
ATOM 2044 O O . MET A 1 263 ? -45.09640 51.35510 -17.93579 1.000 18.41391 386 MET A O 1
ATOM 2049 N N . SER A 1 264 ? -45.03820 53.50924 -18.60428 1.000 15.42300 387 SER A N 1
ATOM 2050 C CA . SER A 1 264 ? -46.47993 53.69973 -18.46073 1.000 16.06475 387 SER A CA 1
ATOM 2051 C C . SER A 1 264 ? -47.29014 52.85432 -19.43813 1.000 16.16888 387 SER A C 1
ATOM 2052 O O . SER A 1 264 ? -48.49314 52.68382 -19.23206 1.000 20.35386 387 SER A O 1
ATOM 2055 N N . GLN A 1 265 ? -46.66338 52.33406 -20.49243 1.000 18.81671 388 GLN A N 1
ATOM 2056 C CA . GLN A 1 265 ? -47.31498 51.47907 -21.47197 1.000 26.12897 388 GLN A CA 1
ATOM 2057 C C . GLN A 1 265 ? -47.15402 49.99077 -21.17293 1.000 22.77475 388 GLN A C 1
ATOM 2058 O O . GLN A 1 265 ? -47.54518 49.15805 -21.99422 1.000 25.61250 388 GLN A O 1
ATOM 2064 N N . GLU A 1 266 ? -46.60816 49.63295 -20.02413 1.000 19.17656 389 GLU A N 1
ATOM 2065 C CA . GLU A 1 266 ? -46.37805 48.23594 -19.69440 1.000 24.19722 389 GLU A CA 1
ATOM 2066 C C . GLU A 1 266 ? -47.25747 47.80487 -18.53071 1.000 26.78840 389 GLU A C 1
ATOM 2067 O O . GLU A 1 266 ? -47.63635 48.62387 -17.68777 1.000 17.61386 389 GLU A O 1
ATOM 2073 N N . LYS A 1 267 ? -47.56921 46.50073 -18.50103 1.000 25.31318 390 LYS A N 1
ATOM 2074 C CA . LYS A 1 267 ? -48.49446 45.95684 -17.50534 1.000 22.68987 390 LYS A CA 1
ATOM 2075 C C . LYS A 1 267 ? -47.97405 46.13603 -16.08260 1.000 18.34642 390 LYS A C 1
ATOM 2076 O O . LYS A 1 267 ? -48.73283 46.50707 -15.17978 1.000 19.54532 390 LYS A O 1
ATOM 2082 N N . TYR A 1 268 ? -46.67953 45.91063 -15.86836 1.000 16.63170 391 TYR A N 1
ATOM 2083 C CA . TYR A 1 268 ? -46.12562 45.91625 -14.52072 1.000 18.26391 391 TYR A CA 1
ATOM 2084 C C . TYR A 1 268 ? -45.49499 47.25127 -14.15196 1.000 21.17616 391 TYR A C 1
ATOM 2085 O O . TYR A 1 268 ? -45.79802 47.79718 -13.08561 1.000 17.49925 391 TYR A O 1
ATOM 2094 N N . ALA A 1 269 ? -44.65503 47.80522 -15.03559 1.000 14.94897 392 ALA A N 1
ATOM 2095 C CA . ALA A 1 269 ? -43.97103 49.06091 -14.74964 1.000 15.31193 392 ALA A CA 1
ATOM 2096 C C . ALA A 1 269 ? -44.91902 50.24841 -14.60897 1.000 16.53478 392 ALA A C 1
ATOM 2097 O O . ALA A 1 269 ? -44.55069 51.21255 -13.93816 1.000 16.61021 392 ALA A O 1
ATOM 2099 N N . SER A 1 270 ? -46.13690 50.19213 -15.17791 1.000 14.62394 393 SER A N 1
ATOM 2100 C CA . SER A 1 270 ? -47.06249 51.31881 -15.02639 1.000 17.40363 393 SER A CA 1
ATOM 2101 C C . SER A 1 270 ? -47.52342 51.49073 -13.58730 1.000 18.34964 393 SER A C 1
ATOM 2102 O O . SER A 1 270 ? -47.84519 52.61757 -13.18247 1.000 17.09255 393 SER A O 1
ATOM 2105 N N . HIS A 1 271 ? -47.55295 50.39558 -12.80854 1.000 15.61475 394 HIS A N 1
ATOM 2106 C CA . HIS A 1 271 ? -47.83082 50.49692 -11.37847 1.000 19.62125 394 HIS A CA 1
ATOM 2107 C C . HIS A 1 271 ? -46.72989 51.24964 -10.64622 1.000 15.54618 394 HIS A C 1
ATOM 2108 O O . HIS A 1 271 ? -46.99952 51.95583 -9.67052 1.000 17.76330 394 HIS A O 1
ATOM 2115 N N . VAL A 1 272 ? -45.48387 51.10338 -11.09868 1.000 15.65543 395 VAL A N 1
ATOM 2116 C CA . VAL A 1 272 ? -44.37404 51.83176 -10.49249 1.000 17.51587 395 VAL A CA 1
ATOM 2117 C C . VAL A 1 272 ? -44.48623 53.32347 -10.79700 1.000 19.14071 395 VAL A C 1
ATOM 2118 O O . VAL A 1 272 ? -44.27701 54.16622 -9.91429 1.000 15.02249 395 VAL A O 1
ATOM 2122 N N . VAL A 1 273 ? -44.87627 53.67025 -12.03040 1.000 15.99850 396 VAL A N 1
ATOM 2123 C CA . VAL A 1 273 ? -45.08994 55.07334 -12.38989 1.000 14.44837 396 VAL A CA 1
ATOM 2124 C C . VAL A 1 273 ? -46.22876 55.67511 -11.57272 1.000 15.61736 396 VAL A C 1
ATOM 2125 O O . VAL A 1 273 ? -46.11827 56.80458 -11.07713 1.000 14.83388 396 VAL A O 1
ATOM 2129 N N . GLU A 1 274 ? -47.31941 54.91678 -11.38991 1.000 12.25318 397 GLU A N 1
ATOM 2130 C CA . GLU A 1 274 ? -48.45637 55.39303 -10.60014 1.000 17.54019 397 GLU A CA 1
ATOM 2131 C C . GLU A 1 274 ? -48.06024 55.70107 -9.16288 1.000 17.63713 397 GLU A C 1
ATOM 2132 O O . GLU A 1 274 ? -48.46589 56.72825 -8.60697 1.000 18.45759 397 GLU A O 1
ATOM 2138 N N . VAL A 1 275 ? -47.24269 54.83539 -8.56526 1.000 15.02767 398 VAL A N 1
ATOM 2139 C CA . VAL A 1 275 ? -46.82607 55.01112 -7.18131 1.000 15.30362 398 VAL A CA 1
ATOM 2140 C C . VAL A 1 275 ? -45.93472 56.24283 -7.04004 1.000 15.26833 398 VAL A C 1
ATOM 2141 O O . VAL A 1 275 ? -46.07238 57.01070 -6.08104 1.000 17.07140 398 VAL A O 1
ATOM 2145 N N . ALA A 1 276 ? -45.05129 56.47439 -8.02196 1.000 14.17849 399 ALA A N 1
ATOM 2146 C CA . ALA A 1 276 ? -44.20259 57.66569 -8.03740 1.000 17.00010 399 ALA A CA 1
ATOM 2147 C C . ALA A 1 276 ? -45.01945 58.95574 -8.10323 1.000 17.60167 399 ALA A C 1
ATOM 2148 O O . ALA A 1 276 ? -44.78383 59.87639 -7.32133 1.000 17.76736 399 ALA A O 1
ATOM 2150 N N . PHE A 1 277 ? -45.99196 59.03980 -9.02061 1.000 15.55273 400 PHE A N 1
ATOM 2151 C CA . PHE A 1 277 ? -46.89123 60.19659 -9.04029 1.000 16.54975 400 PHE A CA 1
ATOM 2152 C C . PHE A 1 277 ? -47.68451 60.32351 -7.74581 1.000 21.11654 400 PHE A C 1
ATOM 2153 O O . PHE A 1 277 ? -47.95338 61.44005 -7.28760 1.000 19.82879 400 PHE A O 1
ATOM 2161 N N . GLU A 1 278 ? -48.02704 59.19451 -7.12608 1.000 15.83187 401 GLU A N 1
ATOM 2162 C CA . GLU A 1 278 ? -48.84372 59.22187 -5.91927 1.000 22.96323 401 GLU A CA 1
ATOM 2163 C C . GLU A 1 278 ? -48.06322 59.70909 -4.69835 1.000 22.28716 401 GLU A C 1
ATOM 2164 O O . GLU A 1 278 ? -48.62027 60.41898 -3.85826 1.000 18.57598 401 GLU A O 1
ATOM 2170 N N A CYS A 1 279 ? -46.77813 59.34737 -4.58955 0.603 18.41010 402 CYS A N 1
ATOM 2171 N N B CYS A 1 279 ? -46.77846 59.35452 -4.56845 0.397 18.34935 402 CYS A N 1
ATOM 2172 C CA A CYS A 1 279 ? -46.05468 59.50237 -3.33481 0.603 20.55915 402 CYS A CA 1
ATOM 2173 C CA B CYS A 1 279 ? -46.10130 59.61092 -3.30094 0.397 20.84016 402 CYS A CA 1
ATOM 2174 C C A CYS A 1 279 ? -44.83014 60.41343 -3.38458 0.603 21.01038 402 CYS A C 1
ATOM 2175 C C B CYS A 1 279 ? -44.78790 60.38835 -3.37575 0.397 20.81561 402 CYS A C 1
ATOM 2176 O O A CYS A 1 279 ? -44.39013 60.85661 -2.31883 0.603 22.01198 402 CYS A O 1
ATOM 2177 O O B CYS A 1 279 ? -44.23468 60.70861 -2.31888 0.397 22.15858 402 CYS A O 1
ATOM 2182 N N . ALA A 1 280 ? -44.26938 60.70571 -4.56251 1.000 19.37321 403 ALA A N 1
ATOM 2183 C CA . ALA A 1 280 ? -43.03997 61.50934 -4.62565 1.000 21.16064 403 ALA A CA 1
ATOM 2184 C C . ALA A 1 280 ? -43.31347 62.95959 -4.21671 1.000 17.08268 403 ALA A C 1
ATOM 2185 O O . ALA A 1 280 ? -44.41711 63.47005 -4.42590 1.000 15.66142 403 ALA A O 1
ATOM 2187 N N . PRO A 1 281 ? -42.33417 63.63639 -3.60906 1.000 19.28217 404 PRO A N 1
ATOM 2188 C CA . PRO A 1 281 ? -42.51735 65.05221 -3.26766 1.000 16.81713 404 PRO A CA 1
ATOM 2189 C C . PRO A 1 281 ? -42.52159 65.91066 -4.52124 1.000 15.84261 404 PRO A C 1
ATOM 2190 O O . PRO A 1 281 ? -42.21115 65.42912 -5.61613 1.000 14.69897 404 PRO A O 1
ATOM 2194 N N . TYR A 1 282 ? -42.85680 67.20191 -4.32218 1.000 15.14849 405 TYR A N 1
ATOM 2195 C CA . TYR A 1 282 ? -43.15789 68.12727 -5.42137 1.000 14.51511 405 TYR A CA 1
ATOM 2196 C C . TYR A 1 282 ? -42.04610 68.17244 -6.46316 1.000 13.10768 405 TYR A C 1
ATOM 2197 O O . TYR A 1 282 ? -42.32140 68.16875 -7.66747 1.000 12.53285 405 TYR A O 1
ATOM 2206 N N . ARG A 1 283 ? -40.79105 68.28526 -6.00181 1.000 13.57605 406 ARG A N 1
ATOM 2207 C CA . ARG A 1 283 ? -39.64666 68.45952 -6.89377 1.000 15.18652 406 ARG A CA 1
ATOM 2208 C C . ARG A 1 283 ? -39.53767 67.32389 -7.90366 1.000 17.40831 406 ARG A C 1
ATOM 2209 O O . ARG A 1 283 ? -39.24539 67.55879 -9.07779 1.000 19.23919 406 ARG A O 1
ATOM 2217 N N . LEU A 1 284 ? -39.83285 66.09876 -7.47420 1.000 17.46414 407 LEU A N 1
ATOM 2218 C CA . LEU A 1 284 ? -39.78352 64.95604 -8.36983 1.000 15.70176 407 LEU A CA 1
ATOM 2219 C C . LEU A 1 284 ? -41.01887 64.87621 -9.25722 1.000 15.39331 407 LEU A C 1
ATOM 2220 O O . LEU A 1 284 ? -40.90383 64.51505 -10.43397 1.000 14.05088 407 LEU A O 1
ATOM 2225 N N . VAL A 1 285 ? -42.20076 65.17685 -8.69804 1.000 13.33574 408 VAL A N 1
ATOM 2226 C CA . VAL A 1 285 ? -43.43981 65.22770 -9.47883 1.000 17.27721 408 VAL A CA 1
ATOM 2227 C C . VAL A 1 285 ? -43.32315 66.24654 -10.60506 1.000 12.86322 408 VAL A C 1
ATOM 2228 O O . VAL A 1 285 ? -43.71335 65.97122 -11.74408 1.000 14.48356 408 VAL A O 1
ATOM 2232 N N . ALA A 1 286 ? -42.75675 67.42187 -10.30992 1.000 12.00676 409 ALA A N 1
ATOM 2233 C CA . ALA A 1 286 ? -42.57569 68.45214 -11.33370 1.000 13.63634 409 ALA A CA 1
ATOM 2234 C C . ALA A 1 286 ? -41.63705 67.98727 -12.44156 1.000 12.96963 409 ALA A C 1
ATOM 2235 O O . ALA A 1 286 ? -41.89145 68.24499 -13.61882 1.000 15.11415 409 ALA A O 1
ATOM 2237 N N . GLU A 1 287 ? -40.56973 67.26846 -12.08821 1.000 11.91975 410 GLU A N 1
ATOM 2238 C CA . GLU A 1 287 ? -39.67020 66.75113 -13.11507 1.000 17.64403 410 GLU A CA 1
ATOM 2239 C C . GLU A 1 287 ? -40.34439 65.67003 -13.95801 1.000 17.28634 410 GLU A C 1
ATOM 2240 O O . GLU A 1 287 ? -40.10726 65.59946 -15.16713 1.000 16.00598 410 GLU A O 1
ATOM 2246 N N . MET A 1 288 ? -41.21375 64.85649 -13.35262 1.000 12.36358 411 MET A N 1
ATOM 2247 C CA . MET A 1 288 ? -41.94868 63.85154 -14.11516 1.000 15.28561 411 MET A CA 1
ATOM 2248 C C . MET A 1 288 ? -42.95526 64.49701 -15.05924 1.000 16.98410 411 MET A C 1
ATOM 2249 O O . MET A 1 288 ? -43.10969 64.05222 -16.20421 1.000 14.21104 411 MET A O 1
ATOM 2254 N N . MET A 1 289 ? -43.65038 65.54289 -14.59678 1.000 12.29041 412 MET A N 1
ATOM 2255 C CA . MET A 1 289 ? -44.58049 66.26456 -15.46634 1.000 15.50983 412 MET A CA 1
ATOM 2256 C C . MET A 1 289 ? -43.84508 66.96583 -16.60385 1.000 15.30137 412 MET A C 1
ATOM 2257 O O . MET A 1 289 ? -44.34412 67.01573 -17.73941 1.000 15.25703 412 MET A O 1
ATOM 2262 N N . ASN A 1 290 ? -42.64266 67.48430 -16.31917 1.000 15.55054 413 ASN A N 1
ATOM 2263 C CA . ASN A 1 290 ? -41.82947 68.12568 -17.34679 1.000 18.81737 413 ASN A CA 1
ATOM 2264 C C . ASN A 1 290 ? -41.34620 67.12787 -18.39484 1.000 16.56509 413 ASN A C 1
ATOM 2265 O O . ASN A 1 290 ? -41.14804 67.50612 -19.55222 1.000 17.14662 413 ASN A O 1
ATOM 2270 N N . GLU A 1 291 ? -41.16760 65.85638 -18.02758 1.000 15.50247 414 GLU A N 1
ATOM 2271 C CA . GLU A 1 291 ? -40.85698 64.85053 -19.04203 1.000 18.28494 414 GLU A CA 1
ATOM 2272 C C . GLU A 1 291 ? -42.08195 64.51398 -19.88877 1.000 17.67059 414 GLU A C 1
ATOM 2273 O O . GLU A 1 291 ? -41.95360 64.29702 -21.10133 1.000 18.03492 414 GLU A O 1
ATOM 2279 N N . ILE A 1 292 ? -43.26901 64.46301 -19.26270 1.000 15.46875 415 ILE A N 1
ATOM 2280 C CA . ILE A 1 292 ? -44.52500 64.16529 -19.96791 1.000 16.20333 415 ILE A CA 1
ATOM 2281 C C . ILE A 1 292 ? -44.81796 65.23390 -21.02126 1.000 18.74169 415 ILE A C 1
ATOM 2282 O O . ILE A 1 292 ? -45.17810 64.93502 -22.17016 1.000 15.89228 415 ILE A O 1
ATOM 2287 N N . PHE A 1 293 ? -44.66267 66.49889 -20.64308 1.000 18.06551 416 PHE A N 1
ATOM 2288 C CA . PHE A 1 293 ? -45.07487 67.59681 -21.49758 1.000 17.23114 416 PHE A CA 1
ATOM 2289 C C . PHE A 1 293 ? -43.93123 68.24010 -22.27106 1.000 18.68017 416 PHE A C 1
ATOM 2290 O O . PHE A 1 293 ? -44.20200 68.96284 -23.23198 1.000 21.23167 416 PHE A O 1
ATOM 2298 N N . GLU A 1 294 ? -42.65874 68.02866 -21.87925 1.000 13.93388 417 GLU A N 1
ATOM 2299 C CA . GLU A 1 294 ? -41.56365 68.66617 -22.60544 1.000 15.89217 417 GLU A CA 1
ATOM 2300 C C . GLU A 1 294 ? -40.37481 67.75312 -22.89005 1.000 16.33676 417 GLU A C 1
ATOM 2301 O O . GLU A 1 294 ? -39.33382 68.25704 -23.34339 1.000 15.93603 417 GLU A O 1
ATOM 2307 N N . GLY A 1 295 ? -40.47171 66.45168 -22.63064 1.000 14.09137 418 GLY A N 1
ATOM 2308 C CA . GLY A 1 295 ? -39.38245 65.52362 -22.87967 1.000 15.29291 418 GLY A CA 1
ATOM 2309 C C . GLY A 1 295 ? -39.41662 64.90820 -24.26676 1.000 17.86466 418 GLY A C 1
ATOM 2310 O O . GLY A 1 295 ? -39.97655 65.46873 -25.21150 1.000 14.44642 418 GLY A O 1
ATOM 2311 N N . TYR A 1 296 ? -38.78596 63.73543 -24.38772 1.000 15.33388 419 TYR A N 1
ATOM 2312 C CA . TYR A 1 296 ? -38.71857 63.02928 -25.66673 1.000 20.01795 419 TYR A CA 1
ATOM 2313 C C . TYR A 1 296 ? -40.10457 62.50953 -26.03798 1.000 22.65049 419 TYR A C 1
ATOM 2314 O O . TYR A 1 296 ? -40.68401 61.70336 -25.30532 1.000 15.80264 419 TYR A O 1
ATOM 2323 N N . ILE A 1 297 ? -40.62529 62.95737 -27.17485 1.000 19.24890 420 ILE A N 1
ATOM 2324 C CA . ILE A 1 297 ? -41.93140 62.54677 -27.67856 1.000 23.12347 420 ILE A CA 1
ATOM 2325 C C . ILE A 1 297 ? -41.71507 61.80313 -28.99137 1.000 22.13685 420 ILE A C 1
ATOM 2326 O O . ILE A 1 297 ? -41.20856 62.39006 -29.95358 1.000 21.49838 420 ILE A O 1
ATOM 2331 N N . PRO A 1 298 ? -42.06748 60.52019 -29.08996 1.000 21.70338 421 PRO A N 1
ATOM 2332 C CA . PRO A 1 298 ? -41.97540 59.83444 -30.38184 1.000 24.66803 421 PRO A CA 1
ATOM 2333 C C . PRO A 1 298 ? -43.06711 60.31692 -31.31741 1.000 21.84209 421 PRO A C 1
ATOM 2334 O O . PRO A 1 298 ? -44.18510 60.60886 -30.88145 1.000 24.30001 421 PRO A O 1
ATOM 2338 N N . HIS A 1 299 ? -42.71888 60.39423 -32.60235 1.000 24.99169 422 HIS A N 1
ATOM 2339 C CA . HIS A 1 299 ? -43.61251 60.84885 -33.66496 1.000 24.34108 422 HIS A CA 1
ATOM 2340 C C . HIS A 1 299 ? -44.27504 62.19999 -33.37457 1.000 24.45472 422 HIS A C 1
ATOM 2341 O O . HIS A 1 299 ? -45.50460 62.27662 -33.27686 1.000 21.63709 422 HIS A O 1
ATOM 2348 N N . PRO A 1 300 ? -43.50050 63.28062 -33.21371 1.000 22.64828 423 PRO A N 1
ATOM 2349 C CA . PRO A 1 300 ? -44.11379 64.54250 -32.76495 1.000 26.20806 423 PRO A CA 1
ATOM 2350 C C . PRO A 1 300 ? -45.02070 65.21365 -33.80348 1.000 29.45332 423 PRO A C 1
ATOM 2351 O O . PRO A 1 300 ? -45.72525 66.16825 -33.44760 1.000 29.36023 423 PRO A O 1
ATOM 2355 N N . ASP A 1 301 ? -45.04963 64.73638 -35.05377 1.000 27.30854 424 ASP A N 1
ATOM 2356 C CA . ASP A 1 301 ? -46.05173 65.20292 -36.00783 1.000 31.90078 424 ASP A CA 1
ATOM 2357 C C . ASP A 1 301 ? -47.41411 64.56503 -35.77709 1.000 29.03249 424 ASP A C 1
ATOM 2358 O O . ASP A 1 301 ? -48.41714 65.07655 -36.27911 1.000 37.58392 424 ASP A O 1
ATOM 2363 N N . THR A 1 302 ? -47.46888 63.46656 -35.03285 1.000 21.59263 425 THR A N 1
ATOM 2364 C CA . THR A 1 302 ? -48.71215 62.87404 -34.56198 1.000 26.02282 425 THR A CA 1
ATOM 2365 C C . THR A 1 302 ? -48.99926 63.21232 -33.10411 1.000 29.85558 425 THR A C 1
ATOM 2366 O O . THR A 1 302 ? -50.14710 63.49467 -32.74681 1.000 32.02679 425 THR A O 1
ATOM 2370 N N . ASN A 1 303 ? -47.96969 63.23016 -32.26126 1.000 23.85491 426 ASN A N 1
ATOM 2371 C CA . ASN A 1 303 ? -48.12346 63.33648 -30.81679 1.000 22.31347 426 ASN A CA 1
ATOM 2372 C C . ASN A 1 303 ? -47.62714 64.69386 -30.34043 1.000 21.40145 426 ASN A C 1
ATOM 2373 O O . ASN A 1 303 ? -46.46574 65.04512 -30.56695 1.000 22.50490 426 ASN A O 1
ATOM 2378 N N . ARG A 1 304 ? -48.49790 65.44405 -29.66363 1.000 22.07866 427 ARG A N 1
ATOM 2379 C CA . ARG A 1 304 ? -48.08024 66.71882 -29.09269 1.000 20.49513 427 ARG A CA 1
ATOM 2380 C C . ARG A 1 304 ? -47.16488 66.50962 -27.89174 1.000 26.26933 427 ARG A C 1
ATOM 2381 O O . ARG A 1 304 ? -46.16975 67.22128 -27.73328 1.000 24.26014 427 ARG A O 1
ATOM 2383 N N . ASP A 1 305 ? -47.49412 65.55224 -27.03266 1.000 19.60773 428 ASP A N 1
ATOM 2384 C CA . ASP A 1 305 ? -46.68374 65.19490 -25.87385 1.000 19.50363 428 ASP A CA 1
ATOM 2385 C C . ASP A 1 305 ? -47.05294 63.76117 -25.48911 1.000 22.13101 428 ASP A C 1
ATOM 2386 O O . ASP A 1 305 ? -47.79680 63.08710 -26.20963 1.000 21.12766 428 ASP A O 1
ATOM 2391 N N . ALA A 1 306 ? -46.57997 63.30974 -24.32213 1.000 18.02114 429 ALA A N 1
ATOM 2392 C CA . ALA A 1 306 ? -46.84154 61.93564 -23.89692 1.000 23.06122 429 ALA A CA 1
ATOM 2393 C C . ALA A 1 306 ? -48.31091 61.66977 -23.56432 1.000 22.16744 429 ALA A C 1
ATOM 2394 O O . ALA A 1 306 ? -48.72283 60.50689 -23.59746 1.000 18.53067 429 ALA A O 1
ATOM 2396 N N . LEU A 1 307 ? -49.10802 62.70728 -23.26349 1.000 19.78241 430 LEU A N 1
ATOM 2397 C CA . LEU A 1 307 ? -50.53900 62.50771 -23.01739 1.000 25.05828 430 LEU A CA 1
ATOM 2398 C C . LEU A 1 307 ? -51.26445 61.97437 -24.24320 1.000 27.26779 430 LEU A C 1
ATOM 2399 O O . LEU A 1 307 ? -52.23818 61.22237 -24.10384 1.000 21.83091 430 LEU A O 1
ATOM 2404 N N . ASP A 1 308 ? -50.80676 62.34683 -25.44719 1.000 18.31451 431 ASP A N 1
ATOM 2405 C CA . ASP A 1 308 ? -51.42697 61.86089 -26.68044 1.000 23.95208 431 ASP A CA 1
ATOM 2406 C C . ASP A 1 308 ? -51.26397 60.35671 -26.86149 1.000 26.10951 431 ASP A C 1
ATOM 2407 O O . ASP A 1 308 ? -52.07053 59.74089 -27.56273 1.000 33.12593 431 ASP A O 1
ATOM 2412 N N . ILE A 1 309 ? -50.25282 59.75532 -26.24101 1.000 20.43752 432 ILE A N 1
ATOM 2413 C CA . ILE A 1 309 ? -50.10100 58.30201 -26.23688 1.000 23.52411 432 ILE A CA 1
ATOM 2414 C C . ILE A 1 309 ? -50.82406 57.67426 -25.05367 1.000 20.45484 432 ILE A C 1
ATOM 2415 O O . ILE A 1 309 ? -51.56072 56.69776 -25.20836 1.000 21.23583 432 ILE A O 1
ATOM 2420 N N . LEU A 1 310 ? -50.65673 58.25237 -23.86119 1.000 17.70463 433 LEU A N 1
ATOM 2421 C CA . LEU A 1 310 ? -51.10715 57.59517 -22.63740 1.000 17.96121 433 LEU A CA 1
ATOM 2422 C C . LEU A 1 310 ? -52.62260 57.62150 -22.47085 1.000 20.23767 433 LEU A C 1
ATOM 2423 O O . LEU A 1 310 ? -53.17790 56.69394 -21.87370 1.000 20.79388 433 LEU A O 1
ATOM 2428 N N . LEU A 1 311 ? -53.29656 58.66597 -22.97680 1.000 20.68356 434 LEU A N 1
ATOM 2429 C CA . LEU A 1 311 ? -54.74795 58.80453 -22.82017 1.000 27.09803 434 LEU A CA 1
ATOM 2430 C C . LEU A 1 311 ? -55.52404 57.63045 -23.40787 1.000 26.91712 434 LEU A C 1
ATOM 2431 O O . LEU A 1 311 ? -56.56696 57.24602 -22.86669 1.000 28.90611 434 LEU A O 1
ATOM 2436 N N . PHE A 1 312 ? -55.01848 57.03798 -24.48636 1.000 24.68492 435 PHE A N 1
ATOM 2437 C CA . PHE A 1 312 ? -55.71794 56.00261 -25.22665 1.000 29.21590 435 PHE A CA 1
ATOM 2438 C C . PHE A 1 312 ? -55.10451 54.62258 -25.03427 1.000 28.40151 435 PHE A C 1
ATOM 2439 O O . PHE A 1 312 ? -55.50065 53.68265 -25.72457 1.000 34.14532 435 PHE A O 1
ATOM 2447 N N . HIS A 1 313 ? -54.16850 54.47051 -24.10349 1.000 27.89776 436 HIS A N 1
ATOM 2448 C CA . HIS A 1 313 ? -53.45680 53.21691 -23.91470 1.000 21.57860 436 HIS A CA 1
ATOM 2449 C C . HIS A 1 313 ? -54.09131 52.40923 -22.78947 1.000 21.75154 436 HIS A C 1
ATOM 2450 O O . HIS A 1 313 ? -54.60464 52.96784 -21.81841 1.000 22.32246 436 HIS A O 1
ATOM 2457 N N . GLN A 1 314 ? -54.03606 51.07673 -22.92543 1.000 23.05625 437 GLN A N 1
ATOM 2458 C CA . GLN A 1 314 ? -54.74541 50.17671 -22.01654 1.000 26.38022 437 GLN A CA 1
ATOM 2459 C C . GLN A 1 314 ? -54.15466 50.16414 -20.60993 1.000 23.18613 437 GLN A C 1
ATOM 2460 O O . GLN A 1 314 ? -54.85875 49.79326 -19.66842 1.000 23.72022 437 GLN A O 1
ATOM 2466 N N . TYR A 1 315 ? -52.88250 50.52975 -20.44979 1.000 25.54631 438 TYR A N 1
ATOM 2467 C CA . TYR A 1 315 ? -52.26651 50.71257 -19.13749 1.000 24.16795 438 TYR A CA 1
ATOM 2468 C C . TYR A 1 315 ? -51.97379 52.16991 -18.82627 1.000 22.60884 438 TYR A C 1
ATOM 2469 O O . TYR A 1 315 ? -52.08999 52.58265 -17.67112 1.000 18.07888 438 TYR A O 1
ATOM 2478 N N . GLY A 1 316 ? -51.61369 52.95654 -19.84582 1.000 20.58790 439 GLY A N 1
ATOM 2479 C CA . GLY A 1 316 ? -51.27166 54.35612 -19.66689 1.000 21.26020 439 GLY A CA 1
ATOM 2480 C C . GLY A 1 316 ? -52.41671 55.22594 -19.20188 1.000 22.00657 439 GLY A C 1
ATOM 2481 O O . GLY A 1 316 ? -52.17010 56.27081 -18.58854 1.000 20.89122 439 GLY A O 1
ATOM 2482 N N . ASN A 1 317 ? -53.66359 54.81347 -19.46766 1.000 18.85199 440 ASN A N 1
ATOM 2483 C CA . ASN A 1 317 ? -54.81111 55.55673 -18.96056 1.000 18.04243 440 ASN A CA 1
ATOM 2484 C C . ASN A 1 317 ? -54.86172 55.54480 -17.43369 1.000 19.29141 440 ASN A C 1
ATOM 2485 O O . ASN A 1 317 ? -55.35945 56.49690 -16.82763 1.000 21.56273 440 ASN A O 1
ATOM 2490 N N . TYR A 1 318 ? -54.34638 54.48658 -16.79670 1.000 18.09631 441 TYR A N 1
ATOM 2491 C CA . TYR A 1 318 ? -54.30515 54.45342 -15.34156 1.000 17.77737 441 TYR A CA 1
ATOM 2492 C C . TYR A 1 318 ? -53.26223 55.41786 -14.79193 1.000 19.14412 441 TYR A C 1
ATOM 2493 O O . TYR A 1 318 ? -53.45338 55.97379 -13.70615 1.000 19.46292 441 TYR A O 1
ATOM 2502 N N . VAL A 1 319 ? -52.15711 55.61576 -15.51930 1.000 19.28263 442 VAL A N 1
ATOM 2503 C CA . VAL A 1 319 ? -51.17373 56.62742 -15.14263 1.000 17.37507 442 VAL A CA 1
ATOM 2504 C C . VAL A 1 319 ? -51.78445 58.02526 -15.23263 1.000 19.87648 442 VAL A C 1
ATOM 2505 O O . VAL A 1 319 ? -51.58962 58.85558 -14.33418 1.000 16.65745 442 VAL A O 1
ATOM 2509 N N . VAL A 1 320 ? -52.56295 58.28927 -16.29296 1.000 18.66035 443 VAL A N 1
ATOM 2510 C CA . VAL A 1 320 ? -53.23874 59.57800 -16.44793 1.000 16.41809 443 VAL A CA 1
ATOM 2511 C C . VAL A 1 320 ? -54.22926 59.81332 -15.30827 1.000 19.10263 443 VAL A C 1
ATOM 2512 O O . VAL A 1 320 ? -54.29027 60.91647 -14.74695 1.000 19.77814 443 VAL A O 1
ATOM 2516 N N . GLN A 1 321 ? -54.98460 58.77021 -14.92113 1.000 15.47188 444 GLN A N 1
ATOM 2517 C CA . GLN A 1 321 ? -55.92396 58.89279 -13.80302 1.000 21.79174 444 GLN A CA 1
ATOM 2518 C C . GLN A 1 321 ? -55.20347 59.20938 -12.49853 1.000 17.02962 444 GLN A C 1
ATOM 2519 O O . GLN A 1 321 ? -55.69411 60.00891 -11.69401 1.000 21.21403 444 GLN A O 1
ATOM 2525 N N . GLN A 1 322 ? -54.02911 58.60854 -12.27886 1.000 16.45400 445 GLN A N 1
ATOM 2526 C CA . GLN A 1 322 ? -53.24643 58.95894 -11.09562 1.000 18.53514 445 GLN A CA 1
ATOM 2527 C C . GLN A 1 322 ? -52.70454 60.38429 -11.18714 1.000 17.84916 445 GLN A C 1
ATOM 2528 O O . GLN A 1 322 ? -52.65806 61.09368 -10.17363 1.000 19.07813 445 GLN A O 1
ATOM 2534 N N . MET A 1 323 ? -52.31184 60.82403 -12.39287 1.000 15.37616 446 MET A N 1
ATOM 2535 C CA . MET A 1 323 ? -51.83935 62.20031 -12.58253 1.000 20.62468 446 MET A CA 1
ATOM 2536 C C . MET A 1 323 ? -52.92399 63.21188 -12.23540 1.000 20.40432 446 MET A C 1
ATOM 2537 O O . MET A 1 323 ? -52.64358 64.24817 -11.61497 1.000 19.67854 446 MET A O 1
ATOM 2542 N N . ILE A 1 324 ? -54.16891 62.90764 -12.61348 1.000 18.44198 447 ILE A N 1
ATOM 2543 C CA . ILE A 1 324 ? -55.31034 63.75044 -12.26307 1.000 20.03153 447 ILE A CA 1
ATOM 2544 C C . ILE A 1 324 ? -55.48015 63.81898 -10.74911 1.000 17.70049 447 ILE A C 1
ATOM 2545 O O . ILE A 1 324 ? -55.60952 64.90574 -10.17698 1.000 19.76994 447 ILE A O 1
ATOM 2550 N N . GLN A 1 325 ? -55.42688 62.66245 -10.07635 1.000 19.38733 448 GLN A N 1
ATOM 2551 C CA . GLN A 1 325 ? -55.62389 62.62347 -8.62659 1.000 21.30642 448 GLN A CA 1
ATOM 2552 C C . GLN A 1 325 ? -54.50101 63.34153 -7.87986 1.000 21.89734 448 GLN A C 1
ATOM 2553 O O . GLN A 1 325 ? -54.75511 64.03430 -6.89147 1.000 23.36159 448 GLN A O 1
ATOM 2559 N N . THR A 1 326 ? -53.26129 63.19626 -8.35187 1.000 21.08137 449 THR A N 1
ATOM 2560 C CA . THR A 1 326 ? -52.13041 63.91932 -7.77486 1.000 20.99091 449 THR A CA 1
ATOM 2561 C C . THR A 1 326 ? -52.30845 65.43379 -7.91198 1.000 16.88817 449 THR A C 1
ATOM 2562 O O . THR A 1 326 ? -52.11012 66.17249 -6.94242 1.000 21.44674 449 THR A O 1
ATOM 2566 N N . CYS A 1 327 ? -52.74205 65.90525 -9.08892 1.000 16.43690 450 CYS A N 1
ATOM 2567 C CA . CYS A 1 327 ? -52.93775 67.34109 -9.29800 1.000 18.85323 450 CYS A CA 1
ATOM 2568 C C . CYS A 1 327 ? -54.12179 67.88190 -8.49648 1.000 25.12418 450 CYS A C 1
ATOM 2569 O O . CYS A 1 327 ? -54.05355 68.99744 -7.96682 1.000 20.69287 450 CYS A O 1
ATOM 2572 N N . VAL A 1 328 ? -55.21502 67.11273 -8.41763 1.000 22.63545 451 VAL A N 1
ATOM 2573 C CA . VAL A 1 328 ? -56.39015 67.51764 -7.64305 1.000 24.24061 451 VAL A CA 1
ATOM 2574 C C . VAL A 1 328 ? -56.02761 67.70394 -6.17216 1.000 22.09826 451 VAL A C 1
ATOM 2575 O O . VAL A 1 328 ? -56.34675 68.73253 -5.56723 1.000 25.15804 451 VAL A O 1
ATOM 2579 N N . LEU A 1 329 ? -55.31356 66.73665 -5.58966 1.000 20.22075 452 LEU A N 1
ATOM 2580 C CA . LEU A 1 329 ? -54.87431 66.89994 -4.20849 1.000 22.44522 452 LEU A CA 1
ATOM 2581 C C . LEU A 1 329 ? -53.78907 67.96206 -4.09681 1.000 27.65346 452 LEU A C 1
ATOM 2582 O O . LEU A 1 329 ? -53.73881 68.69168 -3.10164 1.000 26.40920 452 LEU A O 1
ATOM 2587 N N . GLY A 1 330 ? -52.94518 68.08729 -5.12380 1.000 18.57036 453 GLY A N 1
ATOM 2588 C CA . GLY A 1 330 ? -51.85319 69.04024 -5.09647 1.000 23.23266 453 GLY A CA 1
ATOM 2589 C C . GLY A 1 330 ? -52.28357 70.49182 -5.14636 1.000 22.30463 453 GLY A C 1
ATOM 2590 O O . GLY A 1 330 ? -51.53242 71.35863 -4.69874 1.000 26.59560 453 GLY A O 1
ATOM 2591 N N . GLN A 1 331 ? -53.49353 70.77633 -5.63822 1.000 23.99325 454 GLN A N 1
ATOM 2592 C CA . GLN A 1 331 ? -54.01415 72.14105 -5.60934 1.000 30.11050 454 GLN A CA 1
ATOM 2593 C C . GLN A 1 331 ? -54.24559 72.66195 -4.19016 1.000 26.05581 454 GLN A C 1
ATOM 2594 O O . GLN A 1 331 ? -54.36919 73.87522 -4.00404 1.000 28.19443 454 GLN A O 1
ATOM 2600 N N . ASN A 1 332 ? -54.29674 71.78214 -3.19537 1.000 26.04707 455 ASN A N 1
ATOM 2601 C CA . ASN A 1 332 ? -54.41279 72.16746 -1.79896 1.000 28.20036 455 ASN A CA 1
ATOM 2602 C C . ASN A 1 332 ? -53.07814 72.48750 -1.15421 1.000 30.05554 455 ASN A C 1
ATOM 2603 O O . ASN A 1 332 ? -53.05663 72.68713 0.06517 1.000 34.43701 455 ASN A O 1
ATOM 2608 N N . ALA A 1 333 ? -51.98097 72.50563 -1.91398 1.000 23.51711 456 ALA A N 1
ATOM 2609 C CA . ALA A 1 333 ? -50.67183 72.76216 -1.32713 1.000 21.72180 456 ALA A CA 1
ATOM 2610 C C . ALA A 1 333 ? -50.61021 74.18493 -0.79336 1.000 22.56010 456 ALA A C 1
ATOM 2611 O O . ALA A 1 333 ? -51.17459 75.11097 -1.38618 1.000 25.62196 456 ALA A O 1
ATOM 2613 N N . ARG A 1 334 ? -49.97283 74.33950 0.37144 1.000 20.97382 457 ARG A N 1
ATOM 2614 C CA . ARG A 1 334 ? -49.88177 75.65615 0.98732 1.000 20.53121 457 ARG A CA 1
ATOM 2615 C C . ARG A 1 334 ? -49.02234 76.60004 0.15698 1.000 17.46130 457 ARG A C 1
ATOM 2616 O O . ARG A 1 334 ? -49.30299 77.80218 0.10423 1.000 21.09312 457 ARG A O 1
ATOM 2624 N N . ASP A 1 335 ? -47.99194 76.07551 -0.50926 1.000 15.43944 458 ASP A N 1
ATOM 2625 C CA . ASP A 1 335 ? -47.18229 76.87565 -1.42150 1.000 17.53247 458 ASP A CA 1
ATOM 2626 C C . ASP A 1 335 ? -47.99442 77.12443 -2.68435 1.000 19.75470 458 ASP A C 1
ATOM 2627 O O . ASP A 1 335 ? -48.26784 76.19796 -3.45339 1.000 18.71361 458 ASP A O 1
ATOM 2632 N N . GLN A 1 336 ? -48.35460 78.38667 -2.90667 1.000 16.58464 459 GLN A N 1
ATOM 2633 C CA . GLN A 1 336 ? -49.12245 78.75918 -4.08292 1.000 18.88692 459 GLN A CA 1
ATOM 2634 C C . GLN A 1 336 ? -48.33440 78.56483 -5.37433 1.000 19.20476 459 GLN A C 1
ATOM 2635 O O . GLN A 1 336 ? -48.94950 78.38054 -6.42452 1.000 17.91901 459 GLN A O 1
ATOM 2641 N N . LYS A 1 337 ? -46.99712 78.56552 -5.31003 1.000 18.56974 460 LYS A N 1
ATOM 2642 C CA . LYS A 1 337 ? -46.19724 78.24210 -6.48830 1.000 20.94692 460 LYS A CA 1
ATOM 2643 C C . LYS A 1 337 ? -46.39383 76.79015 -6.90547 1.000 21.22451 460 LYS A C 1
ATOM 2644 O O . LYS A 1 337 ? -46.43654 76.48486 -8.10210 1.000 17.91740 460 LYS A O 1
ATOM 2650 N N . GLN A 1 338 ? -46.54222 75.88834 -5.93405 1.000 16.75417 461 GLN A N 1
ATOM 2651 C CA . GLN A 1 338 ? -46.80818 74.48986 -6.24998 1.000 17.83577 461 GLN A CA 1
ATOM 2652 C C . GLN A 1 338 ? -48.23751 74.29269 -6.74472 1.000 17.73576 461 GLN A C 1
ATOM 2653 O O . GLN A 1 338 ? -48.46132 73.62667 -7.76214 1.000 16.89450 461 GLN A O 1
ATOM 2659 N N . SER A 1 339 ? -49.21849 74.86233 -6.03488 1.000 14.52753 462 SER A N 1
ATOM 2660 C CA . SER A 1 339 ? -50.61790 74.66286 -6.40287 1.000 18.19535 462 SER A CA 1
ATOM 2661 C C . SER A 1 339 ? -50.94853 75.27620 -7.75427 1.000 16.18466 462 SER A C 1
ATOM 2662 O O . SER A 1 339 ? -51.80306 74.74282 -8.47202 1.000 19.49983 462 SER A O 1
ATOM 2665 N N . GLU A 1 340 ? -50.26914 76.36869 -8.12343 1.000 17.83815 463 GLU A N 1
ATOM 2666 C CA . GLU A 1 340 ? -50.41334 76.92175 -9.46958 1.000 16.60582 463 GLU A CA 1
ATOM 2667 C C . GLU A 1 340 ? -49.99856 75.90940 -10.53216 1.000 16.38931 463 GLU A C 1
ATOM 2668 O O . GLU A 1 340 ? -50.70874 75.72337 -11.52463 1.000 17.86012 463 GLU A O 1
ATOM 2674 N N . MET A 1 341 ? -48.87940 75.21168 -10.31188 1.000 14.78400 464 MET A N 1
ATOM 2675 C CA . MET A 1 341 ? -48.42014 74.21918 -11.27678 1.000 13.69366 464 MET A CA 1
ATOM 2676 C C . MET A 1 341 ? -49.34725 73.01499 -11.33979 1.000 17.35915 464 MET A C 1
ATOM 2677 O O . MET A 1 341 ? -49.66543 72.54058 -12.43699 1.000 16.96039 464 MET A O 1
ATOM 2682 N N . TYR A 1 342 ? -49.77006 72.50019 -10.17316 1.000 14.38361 465 TYR A N 1
ATOM 2683 C CA . TYR A 1 342 ? -50.72562 71.39193 -10.12780 1.000 17.75025 465 TYR A CA 1
ATOM 2684 C C . TYR A 1 342 ? -52.02828 71.74172 -10.84252 1.000 20.45686 465 TYR A C 1
ATOM 2685 O O . TYR A 1 342 ? -52.61248 70.89567 -11.53166 1.000 18.68224 465 TYR A O 1
ATOM 2694 N N . GLY A 1 343 ? -52.48180 72.99294 -10.71363 1.000 19.86135 466 GLY A N 1
ATOM 2695 C CA . GLY A 1 343 ? -53.67181 73.41854 -11.42863 1.000 18.08181 466 GLY A CA 1
ATOM 2696 C C . GLY A 1 343 ? -53.45754 73.53891 -12.92017 1.000 18.39386 466 GLY A C 1
ATOM 2697 O O . GLY A 1 343 ? -54.36779 73.25722 -13.70986 1.000 18.06359 466 GLY A O 1
ATOM 2698 N N . MET A 1 344 ? -52.25725 73.93878 -13.33212 1.000 18.05481 467 MET A N 1
ATOM 2699 C CA . MET A 1 344 ? -51.99335 74.07996 -14.75641 1.000 24.47623 467 MET A CA 1
ATOM 2700 C C . MET A 1 344 ? -51.80606 72.73199 -15.44001 1.000 24.99062 467 MET A C 1
ATOM 2701 O O . MET A 1 344 ? -52.23315 72.56435 -16.58761 1.000 22.56180 467 MET A O 1
ATOM 2706 N N . TRP A 1 345 ? -51.16724 71.76830 -14.76038 1.000 16.33419 468 TRP A N 1
ATOM 2707 C CA . TRP A 1 345 ? -51.08716 70.41556 -15.30895 1.000 22.71338 468 TRP A CA 1
ATOM 2708 C C . TRP A 1 345 ? -52.47462 69.79085 -15.42263 1.000 22.32469 468 TRP A C 1
ATOM 2709 O O . TRP A 1 345 ? -52.78451 69.13708 -16.42441 1.000 19.67919 468 TRP A O 1
ATOM 2720 N N . LEU A 1 346 ? -53.33729 70.03007 -14.42708 1.000 17.63838 469 LEU A N 1
ATOM 2721 C CA . LEU A 1 346 ? -54.69952 69.49876 -14.46461 1.000 21.40476 469 LEU A CA 1
ATOM 2722 C C . LEU A 1 346 ? -55.52137 70.12501 -15.58946 1.000 22.80390 469 LEU A C 1
ATOM 2723 O O . LEU A 1 346 ? -56.29958 69.43030 -16.25277 1.000 21.05088 469 LEU A O 1
ATOM 2728 N N . GLU A 1 347 ? -55.34347 71.42491 -15.83752 1.000 19.24209 470 GLU A N 1
ATOM 2729 C CA . GLU A 1 347 ? -56.07728 72.07944 -16.91675 1.000 27.09154 470 GLU A CA 1
ATOM 2730 C C . GLU A 1 347 ? -55.60627 71.59762 -18.28389 1.000 26.13729 470 GLU A C 1
ATOM 2731 O O . GLU A 1 347 ? -56.41427 71.47590 -19.21127 1.000 27.49881 470 GLU A O 1
ATOM 2737 N N . LYS A 1 348 ? -54.31676 71.28354 -18.40625 1.000 24.44964 471 LYS A N 1
ATOM 2738 C CA . LYS A 1 348 ? -53.77944 70.72635 -19.63913 1.000 24.08435 471 LYS A CA 1
ATOM 2739 C C . LYS A 1 348 ? -54.34977 69.33765 -19.91581 1.000 24.85197 471 LYS A C 1
ATOM 2740 O O . LYS A 1 348 ? -54.70106 69.02431 -21.05821 1.000 23.51573 471 LYS A O 1
ATOM 2746 N N . ILE A 1 349 ? -54.46098 68.50053 -18.88024 1.000 20.98980 472 ILE A N 1
ATOM 2747 C CA . ILE A 1 349 ? -55.08631 67.19026 -19.03461 1.000 20.26320 472 ILE A CA 1
ATOM 2748 C C . ILE A 1 349 ? -56.55981 67.34471 -19.38790 1.000 26.72466 472 ILE A C 1
ATOM 2749 O O . ILE A 1 349 ? -57.06772 66.67102 -20.29347 1.000 23.55553 472 ILE A O 1
ATOM 2754 N N . HIS A 1 350 ? -57.25066 68.26032 -18.70049 1.000 24.70218 473 HIS A N 1
ATOM 2755 C CA . HIS A 1 350 ? -58.67835 68.46966 -18.91075 1.000 27.60991 473 HIS A CA 1
ATOM 2756 C C . HIS A 1 350 ? -58.96517 68.97759 -20.31829 1.000 29.64904 473 HIS A C 1
ATOM 2757 O O . HIS A 1 350 ? -59.92093 68.52817 -20.96246 1.000 24.59455 473 HIS A O 1
ATOM 2764 N N . GLY A 1 351 ? -58.12509 69.88486 -20.82068 1.000 25.46706 474 GLY A N 1
ATOM 2765 C CA . GLY A 1 351 ? -58.29134 70.36275 -22.18217 1.000 25.71602 474 GLY A CA 1
ATOM 2766 C C . GLY A 1 351 ? -58.05507 69.27628 -23.21404 1.000 30.09539 474 GLY A C 1
ATOM 2767 O O . GLY A 1 351 ? -58.75544 69.21155 -24.22638 1.000 29.87508 474 GLY A O 1
ATOM 2768 N N . ARG A 1 352 ? -57.08910 68.38992 -22.95689 1.000 24.29698 475 ARG A N 1
ATOM 2769 C CA . ARG A 1 352 ? -56.82411 67.29242 -23.88296 1.000 29.65825 475 ARG A CA 1
ATOM 2770 C C . ARG A 1 352 ? -57.93429 66.24499 -23.85386 1.000 27.91337 475 ARG A C 1
ATOM 2771 O O . ARG A 1 352 ? -58.22368 65.62698 -24.88230 1.000 27.12852 475 ARG A O 1
ATOM 2779 N N . VAL A 1 353 ? -58.56141 66.02693 -22.69597 1.000 24.14650 476 VAL A N 1
ATOM 2780 C CA . VAL A 1 353 ? -59.67769 65.08831 -22.63059 1.000 25.95259 476 VAL A CA 1
ATOM 2781 C C . VAL A 1 353 ? -60.89605 65.64966 -23.36232 1.000 31.57014 476 VAL A C 1
ATOM 2782 O O . VAL A 1 353 ? -61.57771 64.92126 -24.09660 1.000 27.15558 476 VAL A O 1
ATOM 2786 N N . MET A 1 354 ? -61.16396 66.95674 -23.20157 1.000 26.89294 477 MET A N 1
ATOM 2787 C CA . MET A 1 354 ? -62.28256 67.60697 -23.88957 1.000 26.68878 477 MET A CA 1
ATOM 2788 C C . MET A 1 354 ? -62.13469 67.53905 -25.40671 1.000 30.59552 477 MET A C 1
ATOM 2789 O O . MET A 1 354 ? -63.10280 67.23703 -26.11415 1.000 35.49027 477 MET A O 1
ATOM 2794 N N . ARG A 1 355 ? -60.92083 67.78877 -25.91430 1.000 27.68608 478 ARG A N 1
ATOM 2795 C CA . ARG A 1 355 ? -60.61977 67.70025 -27.34144 1.000 35.09806 478 ARG A CA 1
ATOM 2796 C C . ARG A 1 355 ? -60.80980 66.29731 -27.90823 1.000 36.06282 478 ARG A C 1
ATOM 2797 O O . ARG A 1 355 ? -61.03227 66.15994 -29.11451 1.000 34.60259 478 ARG A O 1
ATOM 2805 N N . ASN A 1 356 ? -60.71441 65.25454 -27.07992 1.000 32.38516 479 ASN A N 1
ATOM 2806 C CA . ASN A 1 356 ? -60.78516 63.87361 -27.54644 1.000 30.20765 479 ASN A CA 1
ATOM 2807 C C . ASN A 1 356 ? -61.92223 63.10234 -26.88386 1.000 30.44466 479 ASN A C 1
ATOM 2808 O O . ASN A 1 356 ? -61.84680 61.87979 -26.75399 1.000 31.86327 479 ASN A O 1
ATOM 2813 N N . ALA A 1 357 ? -62.99399 63.80124 -26.48983 1.000 30.77846 480 ALA A N 1
ATOM 2814 C CA . ALA A 1 357 ? -64.00340 63.19951 -25.61715 1.000 33.41971 480 ALA A CA 1
ATOM 2815 C C . ALA A 1 357 ? -64.82799 62.13475 -26.33055 1.000 40.28979 480 ALA A C 1
ATOM 2816 O O . ALA A 1 357 ? -65.19527 61.12722 -25.71820 1.000 45.44681 480 ALA A O 1
ATOM 2818 N N . HIS A 1 358 ? -65.11875 62.33049 -27.62021 1.000 41.95432 481 HIS A N 1
ATOM 2819 C CA . HIS A 1 358 ? -65.97044 61.38231 -28.33667 1.000 47.67334 481 HIS A CA 1
ATOM 2820 C C . HIS A 1 358 ? -65.25717 60.05581 -28.56055 1.000 39.33985 481 HIS A C 1
ATOM 2821 O O . HIS A 1 358 ? -65.88076 58.99109 -28.48743 1.000 46.92821 481 HIS A O 1
ATOM 2828 N N . ARG A 1 359 ? -63.94862 60.10027 -28.81488 1.000 33.52820 482 ARG A N 1
ATOM 2829 C CA . ARG A 1 359 ? -63.17051 58.87001 -28.88708 1.000 41.02317 482 ARG A CA 1
ATOM 2830 C C . ARG A 1 359 ? -63.03123 58.22474 -27.50910 1.000 46.77887 482 ARG A C 1
ATOM 2831 O O . ARG A 1 359 ? -63.09647 56.99527 -27.38334 1.000 49.27979 482 ARG A O 1
ATOM 2839 N N . LEU A 1 360 ? -62.87184 59.03922 -26.46043 1.000 37.53508 483 LEU A N 1
ATOM 2840 C CA . LEU A 1 360 ? -62.67817 58.49503 -25.11996 1.000 33.62852 483 LEU A CA 1
ATOM 2841 C C . LEU A 1 360 ? -63.95241 57.87078 -24.56378 1.000 38.93502 483 LEU A C 1
ATOM 2842 O O . LEU A 1 360 ? -63.87513 56.90280 -23.79830 1.000 39.41595 483 LEU A O 1
ATOM 2847 N N . GLU A 1 361 ? -65.12607 58.38329 -24.95994 1.000 44.99563 484 GLU A N 1
ATOM 2848 C CA . GLU A 1 361 ? -66.40666 57.91022 -24.42975 1.000 45.16568 484 GLU A CA 1
ATOM 2849 C C . GLU A 1 361 ? -66.73776 56.48077 -24.84456 1.000 39.35962 484 GLU A C 1
ATOM 2850 O O . GLU A 1 361 ? -67.59001 55.84740 -24.21445 1.000 43.97241 484 GLU A O 1
ATOM 2856 N N . ARG A 1 362 ? -66.09485 55.96474 -25.88399 1.000 37.39257 485 ARG A N 1
ATOM 2857 C CA . ARG A 1 362 ? -66.30941 54.59779 -26.33741 1.000 45.19254 485 ARG A CA 1
ATOM 2858 C C . ARG A 1 362 ? -65.57235 53.56155 -25.49561 1.000 47.27650 485 ARG A C 1
ATOM 2859 O O . ARG A 1 362 ? -65.73314 52.36340 -25.74523 1.000 51.19005 485 ARG A O 1
ATOM 2867 N N . PHE A 1 363 ? -64.77680 53.97910 -24.51228 1.000 41.93683 486 PHE A N 1
ATOM 2868 C CA . PHE A 1 363 ? -63.95534 53.06328 -23.73320 1.000 37.39071 486 PHE A CA 1
ATOM 2869 C C . PHE A 1 363 ? -64.22242 53.27325 -22.25313 1.000 34.21085 486 PHE A C 1
ATOM 2870 O O . PHE A 1 363 ? -64.53865 54.38343 -21.81753 1.000 37.01884 486 PHE A O 1
ATOM 2878 N N . SER A 1 364 ? -64.09574 52.18341 -21.48639 1.000 32.06589 487 SER A N 1
ATOM 2879 C CA . SER A 1 364 ? -64.28009 52.25534 -20.04071 1.000 35.57360 487 SER A CA 1
ATOM 2880 C C . SER A 1 364 ? -63.22108 53.13197 -19.37946 1.000 35.60599 487 SER A C 1
ATOM 2881 O O . SER A 1 364 ? -63.50028 53.78061 -18.36516 1.000 37.45797 487 SER A O 1
ATOM 2884 N N . SER A 1 365 ? -62.01241 53.16103 -19.94520 1.000 27.80277 488 SER A N 1
ATOM 2885 C CA . SER A 1 365 ? -60.95832 54.04024 -19.45250 1.000 32.01050 488 SER A CA 1
ATOM 2886 C C . SER A 1 365 ? -61.33088 55.50617 -19.62710 1.000 29.74801 488 SER A C 1
ATOM 2887 O O . SER A 1 365 ? -61.24358 56.29395 -18.67706 1.000 24.57404 488 SER A O 1
ATOM 2890 N N . GLY A 1 366 ? -61.75593 55.88288 -20.83812 1.000 30.06240 489 GLY A N 1
ATOM 2891 C CA . GLY A 1 366 ? -62.12043 57.26450 -21.10529 1.000 31.99158 489 GLY A CA 1
ATOM 2892 C C . GLY A 1 366 ? -63.32100 57.74629 -20.31476 1.000 37.10942 489 GLY A C 1
ATOM 2893 O O . GLY A 1 366 ? -63.36774 58.91396 -19.91484 1.000 36.57805 489 GLY A O 1
ATOM 2894 N N . LYS A 1 367 ? -64.29029 56.85811 -20.06003 1.000 37.50204 490 LYS A N 1
ATOM 2895 C CA . LYS A 1 367 ? -65.42065 57.21190 -19.20206 1.000 39.05558 490 LYS A CA 1
ATOM 2896 C C . LYS A 1 367 ? -64.96863 57.49686 -17.77454 1.000 37.3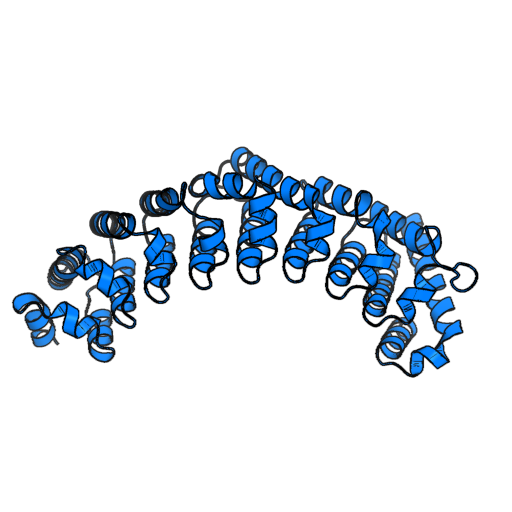7422 490 LYS A C 1
ATOM 2897 O O . LYS A 1 367 ? -65.47495 58.42529 -17.13629 1.000 44.17167 490 LYS A O 1
ATOM 2903 N N . LYS A 1 368 ? -64.01210 56.71224 -17.25890 1.000 36.64791 491 LYS A N 1
ATOM 2904 C CA . LYS A 1 368 ? -63.50560 56.94254 -15.90445 1.000 42.33041 491 LYS A CA 1
ATOM 2905 C C . LYS A 1 368 ? -62.73718 58.25549 -15.81353 1.000 37.57369 491 LYS A C 1
ATOM 2906 O O . LYS A 1 368 ? -62.80494 58.95355 -14.79455 1.000 40.42090 491 LYS A O 1
ATOM 2912 N N . ILE A 1 369 ? -62.00459 58.60367 -16.87255 1.000 37.56626 492 ILE A N 1
ATOM 2913 C CA . ILE A 1 369 ? -61.26698 59.86037 -16.89448 1.000 32.66076 492 ILE A CA 1
ATOM 2914 C C . ILE A 1 369 ? -62.22809 61.03991 -16.98645 1.000 36.77928 492 ILE A C 1
ATOM 2915 O O . ILE A 1 369 ? -62.05424 62.04975 -16.29300 1.000 35.90578 492 ILE A O 1
ATOM 2920 N N . ILE A 1 370 ? -63.27379 60.91706 -17.81338 1.000 32.75060 493 ILE A N 1
ATOM 2921 C CA . ILE A 1 370 ? -64.25524 61.99227 -17.96379 1.000 39.31517 493 ILE A CA 1
ATOM 2922 C C . ILE A 1 370 ? -65.04449 62.19421 -16.66900 1.000 44.52039 493 ILE A C 1
ATOM 2923 O O . ILE A 1 370 ? -65.26414 63.33335 -16.23471 1.000 46.91847 493 ILE A O 1
ATOM 2928 N N . GLU A 1 371 ? -65.43505 61.09621 -16.00741 1.000 46.18106 494 GLU A N 1
ATOM 2929 C CA . GLU A 1 371 ? -66.18086 61.19186 -14.75199 1.000 45.34930 494 GLU A CA 1
ATOM 2930 C C . GLU A 1 371 ? -65.34199 61.79162 -13.62884 1.000 45.21929 494 GLU A C 1
ATOM 2931 O O . GLU A 1 371 ? -65.87456 62.53101 -12.79210 1.000 47.50780 494 GLU A O 1
ATOM 2937 N N . ALA A 1 372 ? -64.03801 61.49443 -13.59946 1.000 42.61164 495 ALA A N 1
ATOM 2938 C CA . ALA A 1 372 ? -63.16059 62.07689 -12.58827 1.000 36.75264 495 ALA A CA 1
ATOM 2939 C C . ALA A 1 372 ? -63.01097 63.57937 -12.78605 1.000 47.71058 495 ALA A C 1
ATOM 2940 O O . ALA A 1 372 ? -62.98631 64.34091 -11.81189 1.000 55.58689 495 ALA A O 1
ATOM 2942 N N . LEU A 1 373 ? -62.92477 64.02314 -14.04104 1.000 39.89919 496 LEU A N 1
ATOM 2943 C CA . LEU A 1 373 ? -62.78661 65.44677 -14.32888 1.000 39.92821 496 LEU A CA 1
ATOM 2944 C C . LEU A 1 373 ? -64.09930 66.19579 -14.12497 1.000 47.84846 496 LEU A C 1
ATOM 2945 O O . LEU A 1 373 ? -64.09602 67.33108 -13.63694 1.000 54.37371 496 LEU A O 1
ATOM 2950 N N . GLN A 1 374 ? -65.22866 65.57603 -14.48473 1.000 51.07420 497 GLN A N 1
ATOM 2951 C CA . GLN A 1 374 ? -66.54417 66.17631 -14.27748 1.000 55.23553 497 GLN A CA 1
ATOM 2952 C C . GLN A 1 374 ? -66.94130 66.23965 -12.80968 1.000 55.52358 497 GLN A C 1
ATOM 2953 O O . GLN A 1 374 ? -67.86160 66.98814 -12.46855 1.000 60.51745 497 GLN A O 1
ATOM 2955 N N . SER A 1 375 ? -66.26410 65.49098 -11.93594 1.000 62.61615 498 SER A N 1
ATOM 2956 C CA . SER A 1 375 ? -66.51384 65.59550 -10.50544 1.000 60.29514 498 SER A CA 1
ATOM 2957 C C . SER A 1 375 ? -66.02025 66.91356 -9.92487 1.000 66.26148 498 SER A C 1
ATOM 2958 O O . SER A 1 375 ? -66.44866 67.28718 -8.82907 1.000 81.21228 498 SER A O 1
ATOM 2961 N N . MET A 1 376 ? -65.13133 67.61782 -10.61983 1.000 64.59724 499 MET A N 1
ATOM 2962 C CA . MET A 1 376 ? -64.64936 68.91296 -10.15492 1.000 63.42767 499 MET A CA 1
ATOM 2963 C C . MET A 1 376 ? -65.51574 70.05178 -10.69281 1.000 59.88426 499 MET A C 1
ATOM 2964 O O . MET A 1 376 ? -65.76179 70.14533 -11.89543 1.000 63.73178 499 MET A O 1
#

Foldseek 3Di:
DVVVLVCCQVVVCVLVQQLDQVSLVVLLVPQDLDCPDPSNVSSLCSLQVDLVNVVVLLLHPRSVVNLLSNLQSDDQVSLVSVLVSCLVCVQVLQLGPRNVVSLLSNCVRPDLVSNLVSLVSCLPDPVLCQCQHPRSVSNLLSNLVRHPCVSPLSVLVQCLDLVSVVSQCLHPRSVVNLQSNLVSLLDCPPPDDVVSSVVSNVSSLVSCLVCVQVQCQGPGSVVVLLVLLQSDDVSVVSVVSSLPVHCLVCVLVLQQGDRNVVSLLSCLQHPDLVSVVSSLCCQQPNDDPPCVQPNGSCSVLCPHPRSLVSVVSLLVSLVVQLPDPPNVRNVVSVVSNVVNVVVLVVCVVVLVVDPSSVVVVVSNVVD

Radius of gyration: 27.82 Å; Cα contacts (8 Å, |Δi|>4): 501; chains: 1; bounding box: 43×80×72 Å

InterPro domains:
  IPR001313 Pumilio RNA-binding repeat [PF00806] (147-160)
  IPR001313 Pumilio RNA-binding repeat [PF00806] (186-217)
  IPR001313 Pumilio RNA-binding repeat [PF00806] (223-240)
  IPR001313 Pumilio RNA-binding repeat [PF00806] (258-278)
  IPR001313 Pumilio RNA-binding repeat [PF00806] (297-324)
  IPR001313 Pumilio RNA-binding repeat [PF00806] (343-365)
  IPR001313 Pumilio RNA-binding repeat [PF00806] (383-415)
  IPR001313 Pumilio RNA-binding repeat [PF00806] (436-450)
  IPR001313 Pumilio RNA-binding repeat [PS50302] (139-177)
  IPR001313 Pumilio RNA-binding repeat [PS50302] (178-216)
  IPR001313 Pumilio RNA-binding repeat [PS50302] (253-289)
  IPR001313 Pumilio RNA-binding repeat [PS50302] (290-327)
  IPR001313 Pumilio RNA-binding repeat [PS50302] (339-376)
  IPR001313 Pumilio RNA-binding repeat [SM00025] (141-177)
  IPR001313 Pumilio RNA-binding repeat [SM00025] (181-216)
  IPR001313 Pumilio RNA-binding repeat [SM00025] (217-252)
  IPR001313 Pumilio RNA-binding repeat [SM00025] (254-289)
  IPR001313 Pumilio RNA-binding repeat [SM00025] (292-327)
  IPR001313 Pumilio RNA-binding repeat [SM00025] (339-376)
  IPR001313 Pumilio RNA-binding repeat [SM00025] (378-413)